Protein 7B0P (pdb70)

InterPro domains:
  IPR010178 Lipoprotein intramolecular transacylase Lit [PF07314] (9-180)
  IPR010178 Lipoprotein intramolecular transacylase Lit [TIGR01906] (7-205)

Solvent-accessible surface area: 25216 Å² total; per-residue (Å²): 123,204,133,119,100,174,152,122,57,108,110,39,159,78,38,6,88,68,1,0,120,7,21,16,61,6,26,54,0,93,4,15,20,52,16,35,55,30,71,227,53,1,59,119,0,0,70,54,18,9,0,36,58,51,10,133,18,80,92,98,64,0,51,126,0,7,35,29,8,15,68,15,10,27,50,182,85,146,31,80,6,143,7,53,80,27,94,27,28,96,70,0,87,66,14,12,59,30,32,28,74,52,9,39,144,35,11,151,74,10,111,44,15,55,116,75,15,81,125,11,4,89,84,0,71,170,112,152,28,15,98,8,10,48,68,0,6,76,45,2,34,102,91,2,35,55,71,27,81,56,25,26,142,68,23,104,122,28,51,56,89,109,21,134,143,60,23,118,43,94,63,38,97,26,63,66,127,112,7,27,1,53,70,0,15,21,51,23,14,59,21,46,11,28,42,20,32,14,102,109,1,37,28,13,6,109,133,13,80,57,82,40,96,118,29,14,98,112,82,172,112,92,163,185,160,59,153,84,20,160,109,47,8,98,64,1,1,120,8,19,16,62,7,25,50,0,91,5,12,16,40,11,37,17,10,27,145,18,0,59,120,0,0,86,117,26,75,0,29,106,98,8,133,22,80,73,105,66,0,52,135,0,7,29,30,8,6,7,12,10,22,36,60,66,143,36,59,7,124,18,50,59,29,99,15,20,99,64,0,98,67,15,14,70,36,34,26,74,37,10,56,140,26,22,171,64,14,53,47,16,52,20,76,14,47,56,11,4,34,68,0,66,116,94,153,31,16,102,7,10,43,77,0,4,88,47,2,51,94,79,9,103,64,56,104,106,46,22,67,136,60,18,114,126,28,40,61,91,102,16,135,147,76,19,123,44,91,74,34,95,24,69,71,138,115,5,29,0,52,71,0,14,24,71,83,16,63,49,44,13,17,39,13,32,13,113,85,1,62,26,14,3,94,131,12,92,58,83,40,88,126,39,15,111,98,97,159,160,120

Secondary structure (DSSP, 8-state):
--GGGSS-SHHHHHHHHHHHHHHHHHHHHHHHHHHHH--HHHHHHHHHTTHHHHHT--HHHHHHHHHHHHHHTSTT--S----SS----HHHHHHHHHHHHHHHHHHHHHHHHHHHHHHHHHHHHTTT--HHHHHHHHHHHHHHHHHHHHHHH-HHHHHHHHHHHH-SSSTTS--TTT-GGGGGS-HHHHHHHHHHHHHHHHHHHHHHHHHHHHHHHHHHHHH-/-HHHHHHHHHHHHHHHHHHHHHHHHHHHHH--HHHHHHHHHTTHHHHHT--HHHHHHHHHHHHHHTSTT--S----SS----HHHHHHHHHHHHHHHHHHHHHHHHHHHHHHHHHHHHTTT--HHHHHHHHHHHHHHHHHHHHHHT-HHHHHHHHHHHH-SSSTTS--TTT-GGGGGS-HHHHHHHHHHHHHHHHHHHHHHHHHHHHHHHHHHH-

B-factor: mean 34.32, std 18.83, range [3.84, 149.08]

Organism: Bacillus cereus (strain ATCC 14579 / DSM 31 / CCUG 7414 / JCM 2152 / NBRC 15305 / NCIMB 9373 / NCTC 2599 / NRRL B-3711) (NCBI:txid226900)

Foldseek 3Di:
DCPVVVPDDPPLVVLLVLLLVLLLLLLLLVLLCCLLQPCPLLLVCCVVVVLCVLLVHDSVLLVQQSVQLSVCLDPVDDDFRDGPPWAADPLLSVVSVLVSVVNVVSVVSSVVSVVSNVVSVVVCVVVLHLVSLVSNLVSLLVVLVVVVVCCVPPVVVVVVVVCVVSDDDPSVVDDCVRGVNVSSVDSVSVSVSSVSSSVSSNVSSVVSVVVSVVSVVCVVVVVD/DVVVLVVLLVLLLVLLQLLLLLVLLCCLLLPCVLLLVVCVVVVLCVLLVHDSVLLVQQSVLLSVCLDPPDDDARDRPPWAADPLRSVVSVLVSVVNVVSVVSNVVSVVSNVVSQVVCVVVVHRVSLLSNLVSLLVVLVVCVCCLPVPVPVVVVVVDVVRDPDPSVPDDCVRGVNVSSVDPVSVSVSVVSSNVSSNVSSVVSVVVVVVSVVVVVVD

Nearest PDB structures (foldseek):
  7b0p-assembly2_B  TM=9.914E-01  e=1.827E-27  Bacillus cereus ATCC 14579
  7b0r-assembly1_A  TM=9.094E-01  e=1.451E-26  Bacillus cereus ATCC 14579
  7b0q-assembly1_A  TM=9.164E-01  e=1.209E-25  Bacillus cereus ATCC 14579
  7b0p-assembly2_B  TM=1.005E+00  e=9.040E-30  Bacillus cereus ATCC 14579
  7b0r-assembly1_A  TM=9.215E-01  e=1.556E-25  Bacillus cereus ATCC 14579

Sequence (439 aa):
GRENLYFQGHMDRLITLVVSYSIAFSIFALATMAVVYGKWLYYFEIDFLNIPDLADMTKDEIKRNYDVLITYLSPFYDGALHLPTLDMSTNGRIHFVDVKNILVKIQYVMYATIMIAVIGGIYLLKKKNEKFLLHGSILTIIFPIALMLPIAINFEKSFVLFHKLLFSNDYWVFDPEKDPIILMLPEEFFMHAACAILLFILGGSILCYSLYRYLVKKKRMSQKQGHMDRLITLVVSYSIAFSIFFALATMAVVYGKWLYYFEIDFLNIPDLADMTKDEIKRNYDVLITYLSPFYDGALHLPTLDMSTNGRIHFVDVKNILVKIQYVMYATIMIAVIGGIYLLKKKNEKFLLHGSILTIIFPIALMLPIAINFEKSFVLFHKLLFSNDYWVFDPEKDPIILMLPEEFFMHAACAILLFILGGSILCYSLYRYLVKKKRMS

Radius of gyration: 26.26 Å; Cα contacts (8 Å, |Δi|>4): 431; chains: 2; bounding box: 41×61×95 Å

Structure (mmCIF, N/CA/C/O backbone):
data_7B0P
#
_entry.id   7B0P
#
_cell.length_a   51.166
_cell.length_b   192.235
_cell.length_c   76.801
_cell.angle_alpha   90.000
_cell.angle_beta   90.000
_cell.angle_gamma   90.000
#
_symmetry.space_group_name_H-M   'P 21 21 2'
#
loop_
_entity.id
_entity.type
_entity.pdbx_description
1 polymer 'Hypothetical Membrane Spanning Protein'
2 non-polymer '(2R)-2,3-dihydroxypropyl (9Z)-octadec-9-enoate'
3 non-polymer GLYCEROL
4 non-polymer 1-METHOXY-2-[2-(2-METHOXY-ETHOXY]-ETHANE
5 water water
#
loop_
_atom_site.group_PDB
_atom_site.id
_atom_site.type_symbol
_atom_site.label_atom_id
_atom_site.label_alt_id
_atom_site.label_comp_id
_atom_site.label_asym_id
_atom_site.label_entity_id
_atom_site.label_seq_id
_atom_site.pdbx_PDB_ins_code
_atom_site.Cartn_x
_atom_site.Cartn_y
_atom_site.Cartn_z
_atom_site.occupancy
_atom_site.B_iso_or_equiv
_atom_site.auth_seq_id
_atom_site.auth_comp_id
_atom_site.auth_asym_id
_atom_site.auth_atom_id
_atom_site.pdbx_PDB_model_num
ATOM 1 N N . GLY A 1 10 ? -34.678 30.594 27.754 1.00 51.05 -9 GLY A N 1
ATOM 2 C CA . GLY A 1 10 ? -33.386 31.222 27.550 1.00 52.18 -9 GLY A CA 1
ATOM 3 C C . GLY A 1 10 ? -33.128 31.610 26.106 1.00 55.26 -9 GLY A C 1
ATOM 4 O O . GLY A 1 10 ? -32.139 32.278 25.797 1.00 54.42 -9 GLY A O 1
ATOM 5 N N . ARG A 1 11 ? -34.023 31.182 25.213 1.00 58.46 -8 ARG A N 1
ATOM 6 C CA . ARG A 1 11 ? -33.907 31.495 23.795 1.00 60.51 -8 ARG A CA 1
ATOM 7 C C . ARG A 1 11 ? -34.451 32.870 23.445 1.00 68.75 -8 ARG A C 1
ATOM 8 O O . ARG A 1 11 ? -34.238 33.333 22.320 1.00 68.58 -8 ARG A O 1
ATOM 16 N N . GLU A 1 12 ? -35.156 33.522 24.369 1.00 78.92 -7 GLU A N 1
ATOM 17 C CA . GLU A 1 12 ? -35.888 34.736 24.026 1.00 80.88 -7 GLU A CA 1
ATOM 18 C C . GLU A 1 12 ? -34.952 35.866 23.605 1.00 77.71 -7 GLU A C 1
ATOM 19 O O . GLU A 1 12 ? -35.326 36.698 22.769 1.00 78.67 -7 GLU A O 1
ATOM 25 N N . ASN A 1 13 ? -33.736 35.906 24.151 1.00 69.16 -6 ASN A N 1
ATOM 26 C CA . ASN A 1 13 ? -32.760 36.936 23.822 1.00 60.86 -6 ASN A CA 1
ATOM 27 C C . ASN A 1 13 ? -31.906 36.578 22.605 1.00 58.23 -6 ASN A C 1
ATOM 28 O O . ASN A 1 13 ? -30.866 37.209 22.381 1.00 56.99 -6 ASN A O 1
ATOM 33 N N . LEU A 1 14 ? -32.340 35.610 21.798 1.00 57.99 -5 LEU A N 1
ATOM 34 C CA . LEU A 1 14 ? -31.506 35.021 20.759 1.00 56.81 -5 LEU A CA 1
ATOM 35 C C . LEU A 1 14 ? -31.883 35.475 19.353 1.00 56.82 -5 LEU A C 1
ATOM 36 O O . LEU A 1 14 ? -31.171 35.142 18.398 1.00 54.37 -5 LEU A O 1
ATOM 41 N N . TYR A 1 15 ? -32.973 36.236 19.201 1.00 61.32 -4 TYR A N 1
ATOM 42 C CA . TYR A 1 15 ? -33.300 36.815 17.903 1.00 65.03 -4 TYR A CA 1
ATOM 43 C C . TYR A 1 15 ? -32.197 37.748 17.417 1.00 65.29 -4 TYR A C 1
ATOM 44 O O . TYR A 1 15 ? -31.995 37.893 16.206 1.00 64.04 -4 TYR A O 1
ATOM 53 N N . PHE A 1 16 ? -31.494 38.403 18.341 1.00 67.59 -3 PHE A N 1
ATOM 54 C CA . PHE A 1 16 ? -30.474 39.399 18.004 1.00 69.01 -3 PHE A CA 1
ATOM 55 C C . PHE A 1 16 ? -29.069 38.812 18.165 1.00 72.83 -3 PHE A C 1
ATOM 56 O O . PHE A 1 16 ? -28.314 39.189 19.062 1.00 73.56 -3 PHE A O 1
ATOM 64 N N . GLN A 1 17 ? -28.699 37.888 17.276 1.00 75.35 -2 GLN A N 1
ATOM 65 C CA . GLN A 1 17 ? -27.475 37.144 17.547 1.00 77.76 -2 GLN A CA 1
ATOM 66 C C . GLN A 1 17 ? -26.730 36.746 16.274 1.00 76.30 -2 GLN A C 1
ATOM 67 O O . GLN A 1 17 ? -27.338 36.463 15.239 1.00 74.49 -2 GLN A O 1
ATOM 73 N N . GLY A 1 18 ? -25.402 36.723 16.382 1.00 76.61 -1 GLY A N 1
ATOM 74 C CA . GLY A 1 18 ? -24.524 36.245 15.308 1.00 76.80 -1 GLY A CA 1
ATOM 75 C C . GLY A 1 18 ? -24.720 36.913 13.966 1.00 74.70 -1 GLY A C 1
ATOM 76 O O . GLY A 1 18 ? -24.542 36.276 12.920 1.00 74.70 -1 GLY A O 1
ATOM 77 N N . HIS A 1 19 ? -25.078 38.195 13.971 1.00 73.88 0 HIS A N 1
ATOM 78 C CA . HIS A 1 19 ? -25.326 38.907 12.722 1.00 73.08 0 HIS A CA 1
ATOM 79 C C . HIS A 1 19 ? -24.047 39.232 11.947 1.00 65.88 0 HIS A C 1
ATOM 80 O O . HIS A 1 19 ? -24.064 39.227 10.710 1.00 65.14 0 HIS A O 1
ATOM 87 N N . MET A 1 20 ? -22.938 39.509 12.639 1.00 59.73 1 MET A N 1
ATOM 88 C CA . MET A 1 20 ? -21.762 40.055 11.960 1.00 53.70 1 MET A CA 1
ATOM 89 C C . MET A 1 20 ? -21.111 39.064 10.992 1.00 47.91 1 MET A C 1
ATOM 90 O O . MET A 1 20 ? -20.820 39.415 9.841 1.00 45.68 1 MET A O 1
ATOM 95 N N . ASP A 1 21 ? -20.847 37.831 11.441 1.00 44.43 2 ASP A N 1
ATOM 96 C CA . ASP A 1 21 ? -20.158 36.867 10.579 1.00 40.90 2 ASP A CA 1
ATOM 97 C C . ASP A 1 21 ? -20.995 36.463 9.373 1.00 37.85 2 ASP A C 1
ATOM 98 O O . ASP A 1 21 ? -20.438 36.106 8.328 1.00 37.50 2 ASP A O 1
ATOM 103 N N . ARG A 1 22 ? -22.320 36.467 9.505 1.00 36.29 3 ARG A N 1
ATOM 104 C CA . ARG A 1 22 ? -23.168 36.202 8.350 1.00 35.46 3 ARG A CA 1
ATOM 105 C C . ARG A 1 22 ? -23.003 37.296 7.302 1.00 31.56 3 ARG A C 1
ATOM 106 O O . ARG A 1 22 ? -23.040 37.028 6.095 1.00 31.57 3 ARG A O 1
ATOM 114 N N . LEU A 1 23 ? -22.835 38.542 7.749 1.00 27.74 4 LEU A N 1
ATOM 115 C CA . LEU A 1 23 ? -22.600 39.638 6.818 1.00 24.82 4 LEU A CA 1
ATOM 116 C C . LEU A 1 23 ? -21.262 39.487 6.106 1.00 24.87 4 LEU A C 1
ATOM 117 O O . LEU A 1 23 ? -21.179 39.685 4.887 1.00 26.18 4 LEU A O 1
ATOM 122 N N . ILE A 1 24 ? -20.209 39.124 6.845 1.00 24.05 5 ILE A N 1
ATOM 123 C CA . ILE A 1 24 ? -18.893 38.953 6.232 1.00 20.64 5 ILE A CA 1
ATOM 124 C C . ILE A 1 24 ? -18.937 37.859 5.175 1.00 21.18 5 ILE A C 1
ATOM 125 O O . ILE A 1 24 ? -18.406 38.023 4.070 1.00 21.59 5 ILE A O 1
ATOM 130 N N . THR A 1 25 ? -19.593 36.737 5.488 1.00 21.43 6 THR A N 1
ATOM 131 C CA . THR A 1 25 ? -19.751 35.674 4.501 1.00 20.66 6 THR A CA 1
ATOM 132 C C . THR A 1 25 ? -20.443 36.189 3.249 1.00 21.73 6 THR A C 1
ATOM 133 O O . THR A 1 25 ? -20.028 35.877 2.126 1.00 23.90 6 THR A O 1
ATOM 137 N N . LEU A 1 26 ? -21.486 37.002 3.421 1.00 21.60 7 LEU A N 1
ATOM 138 C CA . LEU A 1 26 ? -22.208 37.538 2.272 1.00 22.07 7 LEU A CA 1
ATOM 139 C C . LEU A 1 26 ? -21.302 38.431 1.434 1.00 19.96 7 LEU A C 1
ATOM 140 O O . LEU A 1 26 ? -21.204 38.267 0.212 1.00 20.94 7 LEU A O 1
ATOM 145 N N . VAL A 1 27 ? -20.630 39.386 2.078 1.00 17.76 8 VAL A N 1
ATOM 146 C CA . VAL A 1 27 ? -19.734 40.281 1.354 1.00 18.81 8 VAL A CA 1
ATOM 147 C C . VAL A 1 27 ? -18.632 39.489 0.660 1.00 21.36 8 VAL A C 1
ATOM 148 O O . VAL A 1 27 ? -18.265 39.781 -0.486 1.00 21.47 8 VAL A O 1
ATOM 152 N N . VAL A 1 28 ? -18.090 38.473 1.334 1.00 21.36 9 VAL A N 1
ATOM 153 C CA . VAL A 1 28 ? -17.024 37.680 0.727 1.00 19.79 9 VAL A CA 1
ATOM 154 C C . VAL A 1 28 ? -17.570 36.855 -0.432 1.00 21.18 9 VAL A C 1
ATOM 155 O O . VAL A 1 28 ? -16.896 36.670 -1.452 1.00 22.12 9 VAL A O 1
ATOM 159 N N . SER A 1 29 ? -18.806 36.366 -0.302 1.00 21.96 10 SER A N 1
ATOM 160 C CA . SER A 1 29 ? -19.423 35.577 -1.364 1.00 23.78 10 SER A CA 1
ATOM 161 C C . SER A 1 29 ? -19.525 36.366 -2.665 1.00 22.14 10 SER A C 1
ATOM 162 O O . SER A 1 29 ? -19.138 35.879 -3.732 1.00 21.33 10 SER A O 1
ATOM 165 N N . TYR A 1 30 ? -20.055 37.588 -2.597 1.00 22.57 11 TYR A N 1
ATOM 166 C CA . TYR A 1 30 ? -20.193 38.400 -3.801 1.00 23.13 11 TYR A CA 1
ATOM 167 C C . TYR A 1 30 ? -18.843 38.857 -4.339 1.00 24.58 11 TYR A C 1
ATOM 168 O O . TYR A 1 30 ? -18.685 39.013 -5.556 1.00 27.71 11 TYR A O 1
ATOM 177 N N . SER A 1 31 ? -17.872 39.104 -3.460 1.00 23.39 12 SER A N 1
ATOM 178 C CA . SER A 1 31 ? -16.558 39.523 -3.935 1.00 23.99 12 SER A CA 1
ATOM 179 C C . SER A 1 31 ? -15.888 38.414 -4.734 1.00 25.47 12 SER A C 1
ATOM 180 O O . SER A 1 31 ? -15.323 38.671 -5.803 1.00 27.76 12 SER A O 1
ATOM 183 N N . ILE A 1 32 ? -15.940 37.176 -4.233 1.00 24.49 13 ILE A N 1
ATOM 184 C CA . ILE A 1 32 ? -15.459 36.030 -5.005 1.00 24.06 13 ILE A CA 1
ATOM 185 C C . ILE A 1 32 ? -16.223 35.915 -6.317 1.00 23.06 13 ILE A C 1
ATOM 186 O O . ILE A 1 32 ? -15.637 35.676 -7.382 1.00 23.56 13 ILE A O 1
ATOM 191 N N . ALA A 1 33 ? -17.550 36.051 -6.253 1.00 21.99 14 ALA A N 1
ATOM 192 C CA . ALA A 1 33 ? -18.370 35.982 -7.458 1.00 20.37 14 ALA A CA 1
ATOM 193 C C . ALA A 1 33 ? -17.911 37.013 -8.478 1.00 22.13 14 ALA A C 1
ATOM 194 O O . ALA A 1 33 ? -17.580 36.675 -9.621 1.00 24.96 14 ALA A O 1
ATOM 196 N N . PHE A 1 34 ? -17.887 38.287 -8.077 1.00 20.00 15 PHE A N 1
ATOM 197 C CA . PHE A 1 34 ? -17.462 39.330 -9.001 1.00 18.44 15 PHE A CA 1
ATOM 198 C C . PHE A 1 34 ? -16.028 39.116 -9.461 1.00 18.01 15 PHE A C 1
ATOM 199 O O . PHE A 1 34 ? -15.715 39.314 -10.639 1.00 20.05 15 PHE A O 1
ATOM 207 N N . SER A 1 35 ? -15.140 38.715 -8.548 1.00 17.29 16 SER A N 1
ATOM 208 C CA . SER A 1 35 ? -13.746 38.496 -8.924 1.00 18.74 16 SER A CA 1
ATOM 209 C C . SER A 1 35 ? -13.623 37.438 -10.013 1.00 19.63 16 SER A C 1
ATOM 210 O O . SER A 1 35 ? -12.845 37.603 -10.961 1.00 20.21 16 SER A O 1
ATOM 213 N N . ILE A 1 36 ? -14.380 36.344 -9.895 1.00 19.29 17 ILE A N 1
ATOM 214 C CA . ILE A 1 36 ? -14.342 35.306 -10.920 1.00 19.50 17 ILE A CA 1
ATOM 215 C C . ILE A 1 36 ? -14.886 35.841 -12.239 1.00 17.84 17 ILE A C 1
ATOM 216 O O . ILE A 1 36 ? -14.291 35.633 -13.304 1.00 16.94 17 ILE A O 1
ATOM 221 N N . PHE A 1 37 ? -16.028 36.530 -12.190 1.00 18.96 18 PHE A N 1
ATOM 222 C CA . PHE A 1 37 ? -16.560 37.157 -13.395 1.00 21.29 18 PHE A CA 1
ATOM 223 C C . PHE A 1 37 ? -15.546 38.110 -14.013 1.00 21.53 18 PHE A C 1
ATOM 224 O O . PHE A 1 37 ? -15.354 38.118 -15.234 1.00 22.35 18 PHE A O 1
ATOM 232 N N . ALA A 1 38 ? -14.895 38.931 -13.181 1.00 19.86 19 ALA A N 1
ATOM 233 C CA . ALA A 1 38 ? -13.949 39.917 -13.693 1.00 18.33 19 ALA A CA 1
ATOM 234 C C . ALA A 1 38 ? -12.714 39.248 -14.274 1.00 17.10 19 ALA A C 1
ATOM 235 O O . ALA A 1 38 ? -12.236 39.642 -15.343 1.00 18.87 19 ALA A O 1
ATOM 237 N N . LEU A 1 39 ? -12.187 38.231 -13.592 1.00 16.67 20 LEU A N 1
ATOM 238 C CA . LEU A 1 39 ? -11.030 37.520 -14.123 1.00 18.21 20 LEU A CA 1
ATOM 239 C C . LEU A 1 39 ? -11.378 36.801 -15.421 1.00 18.56 20 LEU A C 1
ATOM 240 O O . LEU A 1 39 ? -10.572 36.764 -16.359 1.00 18.99 20 LEU A O 1
ATOM 245 N N . ALA A 1 40 ? -12.577 36.219 -15.490 1.00 18.41 21 ALA A N 1
ATOM 246 C CA . ALA A 1 40 ? -12.998 35.537 -16.706 1.00 17.76 21 ALA A CA 1
ATOM 247 C C . ALA A 1 40 ? -13.055 36.502 -17.881 1.00 18.62 21 ALA A C 1
ATOM 248 O O . ALA A 1 40 ? -12.634 36.165 -18.995 1.00 19.42 21 ALA A O 1
ATOM 250 N N . THR A 1 41 ? -13.581 37.706 -17.650 1.00 18.86 22 THR A N 1
ATOM 251 C CA . THR A 1 41 ? -13.651 38.714 -18.704 1.00 18.29 22 THR A CA 1
ATOM 252 C C . THR A 1 41 ? -12.255 39.134 -19.160 1.00 17.70 22 THR A C 1
ATOM 253 O O . THR A 1 41 ? -11.960 39.163 -20.361 1.00 16.64 22 THR A O 1
ATOM 257 N N . MET A 1 42 ? -11.381 39.465 -18.209 1.00 16.99 23 MET A N 1
ATOM 258 C CA . MET A 1 42 ? -10.025 39.876 -18.563 1.00 18.60 23 MET A CA 1
ATOM 259 C C . MET A 1 42 ? -9.287 38.766 -19.307 1.00 17.19 23 MET A C 1
ATOM 260 O O . MET A 1 42 ? -8.500 39.038 -20.221 1.00 16.96 23 MET A O 1
ATOM 265 N N . ALA A 1 43 ? -9.506 37.510 -18.910 1.00 16.35 24 ALA A N 1
ATOM 266 C CA . ALA A 1 43 ? -8.867 36.389 -19.595 1.00 17.55 24 ALA A CA 1
ATOM 267 C C . ALA A 1 43 ? -9.245 36.346 -21.075 1.00 18.00 24 ALA A C 1
ATOM 268 O O . ALA A 1 43 ? -8.419 35.993 -21.926 1.00 18.84 24 ALA A O 1
ATOM 270 N N . VAL A 1 44 ? -10.482 36.709 -21.403 1.00 16.07 25 VAL A N 1
ATOM 271 C CA . VAL A 1 44 ? -10.957 36.643 -22.781 1.00 13.61 25 VAL A CA 1
ATOM 272 C C . VAL A 1 44 ? -10.601 37.904 -23.553 1.00 13.73 25 VAL A C 1
ATOM 273 O O . VAL A 1 44 ? -10.220 37.830 -24.727 1.00 10.57 25 VAL A O 1
ATOM 277 N N . VAL A 1 45 ? -10.719 39.070 -22.912 1.00 12.25 26 VAL A N 1
ATOM 278 C CA . VAL A 1 45 ? -10.425 40.322 -23.600 1.00 14.06 26 VAL A CA 1
ATOM 279 C C . VAL A 1 45 ? -8.962 40.382 -24.022 1.00 15.65 26 VAL A C 1
ATOM 280 O O . VAL A 1 45 ? -8.643 40.779 -25.151 1.00 16.61 26 VAL A O 1
ATOM 284 N N . TYR A 1 46 ? -8.050 39.965 -23.141 1.00 15.82 27 TYR A N 1
ATOM 285 C CA . TYR A 1 46 ? -6.621 40.104 -23.393 1.00 17.38 27 TYR A CA 1
ATOM 286 C C . TYR A 1 46 ? -5.965 38.819 -23.876 1.00 21.13 27 TYR A C 1
ATOM 287 O O . TYR A 1 46 ? -4.811 38.859 -24.320 1.00 22.04 27 TYR A O 1
ATOM 296 N N . GLY A 1 47 ? -6.657 37.690 -23.791 1.00 23.91 28 GLY A N 1
ATOM 297 C CA . GLY A 1 47 ? -6.128 36.460 -24.338 1.00 27.62 28 GLY A CA 1
ATOM 298 C C . GLY A 1 47 ? -6.374 36.336 -25.829 1.00 31.89 28 GLY A C 1
ATOM 299 O O . GLY A 1 47 ? -7.522 36.345 -26.285 1.00 39.22 28 GLY A O 1
ATOM 300 N N . LYS A 1 48 ? -5.302 36.233 -26.604 1.00 28.41 29 LYS A N 1
ATOM 301 C CA . LYS A 1 48 ? -5.410 36.215 -28.054 1.00 26.27 29 LYS A CA 1
ATOM 302 C C . LYS A 1 48 ? -5.586 34.817 -28.639 1.00 26.47 29 LYS A C 1
ATOM 303 O O . LYS A 1 48 ? -5.735 34.696 -29.859 1.00 25.67 29 LYS A O 1
ATOM 309 N N . TRP A 1 49 ? -5.577 33.763 -27.815 1.00 25.66 30 TRP A N 1
ATOM 310 C CA . TRP A 1 49 ? -5.695 32.411 -28.361 1.00 26.50 30 TRP A CA 1
ATOM 311 C C . TRP A 1 49 ? -7.051 32.183 -29.017 1.00 23.35 30 TRP A C 1
ATOM 312 O O . TRP A 1 49 ? -7.131 31.578 -30.093 1.00 22.76 30 TRP A O 1
ATOM 323 N N . LEU A 1 50 ? -8.134 32.642 -28.384 1.00 20.34 31 LEU A N 1
ATOM 324 C CA . LEU A 1 50 ? -9.452 32.402 -28.959 1.00 16.59 31 LEU A CA 1
ATOM 325 C C . LEU A 1 50 ? -9.590 33.110 -30.299 1.00 14.44 31 LEU A C 1
ATOM 326 O O . LEU A 1 50 ? -10.002 32.503 -31.293 1.00 14.73 31 LEU A O 1
ATOM 331 N N . TYR A 1 51 ? -9.201 34.387 -30.358 1.00 13.13 32 TYR A N 1
ATOM 332 C CA . TYR A 1 51 ? -9.340 35.129 -31.606 1.00 13.53 32 TYR A CA 1
ATOM 333 C C . TYR A 1 51 ? -8.386 34.606 -32.674 1.00 15.06 32 TYR A C 1
ATOM 334 O O . TYR A 1 51 ? -8.723 34.610 -33.861 1.00 15.82 32 TYR A O 1
ATOM 343 N N . TYR A 1 52 ? -7.179 34.184 -32.280 1.00 16.26 33 TYR A N 1
ATOM 344 C CA . TYR A 1 52 ? -6.255 33.593 -33.246 1.00 17.89 33 TYR A CA 1
ATOM 345 C C . TYR A 1 52 ? -6.847 32.337 -33.871 1.00 18.61 33 TYR A C 1
ATOM 346 O O . TYR A 1 52 ? -6.721 32.117 -35.082 1.00 16.00 33 TYR A O 1
ATOM 355 N N . PHE A 1 53 ? -7.482 31.491 -33.053 1.00 20.95 34 PHE A N 1
ATOM 356 C CA . PHE A 1 53 ? -8.216 30.344 -33.583 1.00 20.56 34 PHE A CA 1
ATOM 357 C C . PHE A 1 53 ? -9.349 30.791 -34.505 1.00 18.03 34 PHE A C 1
ATOM 358 O O . PHE A 1 53 ? -9.594 30.175 -35.549 1.00 16.13 34 PHE A O 1
ATOM 366 N N . GLU A 1 54 ? -10.027 31.884 -34.151 1.00 16.79 35 GLU A N 1
ATOM 367 C CA . GLU A 1 54 ? -11.218 32.291 -34.883 1.00 17.94 35 GLU A CA 1
ATOM 368 C C . GLU A 1 54 ? -10.882 32.871 -36.249 1.00 19.41 35 GLU A C 1
ATOM 369 O O . GLU A 1 54 ? -11.702 32.779 -37.169 1.00 20.28 35 GLU A O 1
ATOM 375 N N . ILE A 1 55 ? -9.699 33.475 -36.407 1.00 21.42 36 ILE A N 1
ATOM 376 C CA . ILE A 1 55 ? -9.330 34.043 -37.706 1.00 23.44 36 ILE A CA 1
ATOM 377 C C . ILE A 1 55 ? -9.502 33.000 -38.800 1.00 26.53 36 ILE A C 1
ATOM 378 O O . ILE A 1 55 ? -10.089 33.266 -39.857 1.00 23.88 36 ILE A O 1
ATOM 383 N N . ASP A 1 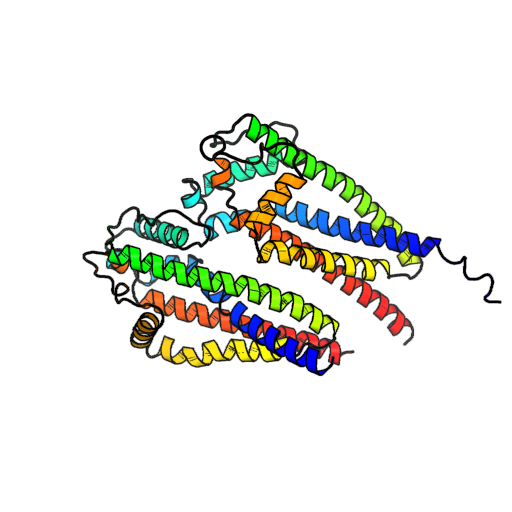56 ? -9.016 31.786 -38.546 1.00 29.21 37 ASP A N 1
ATOM 384 C CA . ASP A 1 56 ? -9.121 30.721 -39.533 1.00 31.70 37 ASP A CA 1
ATOM 385 C C . ASP A 1 56 ? -10.474 30.022 -39.466 1.00 25.19 37 ASP A C 1
ATOM 386 O O . ASP A 1 56 ? -11.076 29.739 -40.506 1.00 25.11 37 ASP A O 1
ATOM 391 N N . PHE A 1 57 ? -10.972 29.739 -38.260 1.00 20.20 38 PHE A N 1
ATOM 392 C CA . PHE A 1 57 ? -12.212 28.975 -38.151 1.00 16.56 38 PHE A CA 1
ATOM 393 C C . PHE A 1 57 ? -13.396 29.736 -38.732 1.00 16.90 38 PHE A C 1
ATOM 394 O O . PHE A 1 57 ? -14.243 29.149 -39.416 1.00 17.96 38 PHE A O 1
ATOM 402 N N . LEU A 1 58 ? -13.480 31.040 -38.466 1.00 16.35 39 LEU A N 1
ATOM 403 C CA . LEU A 1 58 ? -14.569 31.864 -38.979 1.00 13.55 39 LEU A CA 1
ATOM 404 C C . LEU A 1 58 ? -14.245 32.502 -40.318 1.00 15.54 39 LEU A C 1
ATOM 405 O O . LEU A 1 58 ? -15.061 33.279 -40.827 1.00 16.61 39 LEU A O 1
ATOM 410 N N . ASN A 1 59 ? -13.085 32.191 -40.893 1.00 18.21 40 ASN A N 1
ATOM 411 C CA . ASN A 1 59 ? -12.671 32.710 -42.195 1.00 19.14 40 ASN A CA 1
ATOM 412 C C . ASN A 1 59 ? -12.728 34.237 -42.235 1.00 17.89 40 ASN A C 1
ATOM 413 O O . ASN A 1 59 ? -13.235 34.844 -43.181 1.00 19.32 40 ASN A O 1
ATOM 418 N N . ILE A 1 60 ? -12.182 34.865 -41.199 1.00 14.89 41 ILE A N 1
ATOM 419 C CA . ILE A 1 60 ? -12.170 36.324 -41.108 1.00 12.98 41 ILE A CA 1
ATOM 420 C C . ILE A 1 60 ? -11.439 36.949 -42.298 1.00 15.70 41 ILE A C 1
ATOM 421 O O . ILE A 1 60 ? -11.815 38.053 -42.723 1.00 16.41 41 ILE A O 1
ATOM 426 N N . PRO A 1 61 ? -10.401 36.317 -42.871 1.00 14.43 42 PRO A N 1
ATOM 427 C CA . PRO A 1 61 ? -9.796 36.904 -44.076 1.00 13.13 42 PRO A CA 1
ATOM 428 C C . PRO A 1 61 ? -10.770 37.121 -45.222 1.00 16.36 42 PRO A C 1
ATOM 429 O O . PRO A 1 61 ? -10.607 38.083 -45.982 1.00 18.07 42 PRO A O 1
ATOM 433 N N . ASP A 1 62 ? -11.798 36.287 -45.357 1.00 17.00 43 ASP A N 1
ATOM 434 C CA . ASP A 1 62 ? -12.773 36.527 -46.414 1.00 18.33 43 ASP A CA 1
ATOM 435 C C . ASP A 1 62 ? -13.829 37.532 -45.980 1.00 18.89 43 ASP A C 1
ATOM 436 O O . ASP A 1 62 ? -14.326 38.304 -46.806 1.00 20.26 43 ASP A O 1
ATOM 441 N N . LEU A 1 63 ? -14.211 37.510 -44.701 1.00 16.86 44 LEU A N 1
ATOM 442 C CA . LEU A 1 63 ? -15.094 38.544 -44.171 1.00 13.71 44 LEU A CA 1
ATOM 443 C C . LEU A 1 63 ? -14.499 39.935 -44.367 1.00 15.05 44 LEU A C 1
ATOM 444 O O . LEU A 1 63 ? -15.164 40.841 -44.882 1.00 17.04 44 LEU A O 1
ATOM 449 N N . ALA A 1 64 ? -13.248 40.126 -43.949 1.00 16.51 45 ALA A N 1
ATOM 450 C CA . ALA A 1 64 ? -12.635 41.448 -43.923 1.00 18.34 45 ALA A CA 1
ATOM 451 C C . ALA A 1 64 ? -11.893 41.821 -45.199 1.00 19.97 45 ALA A C 1
ATOM 452 O O . ALA A 1 64 ? -11.547 42.996 -45.358 1.00 21.33 45 ALA A O 1
ATOM 454 N N . ASP A 1 65 ? -11.631 40.870 -46.099 1.00 20.67 46 ASP A N 1
ATOM 455 C CA . ASP A 1 65 ? -10.759 41.099 -47.256 1.00 23.20 46 ASP A CA 1
ATOM 456 C C . ASP A 1 65 ? -9.354 41.509 -46.801 1.00 22.47 46 ASP A C 1
ATOM 457 O O . ASP A 1 65 ? -8.772 42.487 -47.275 1.00 21.92 46 ASP A O 1
ATOM 462 N N . MET A 1 66 ? -8.814 40.747 -45.854 1.00 20.52 47 MET A N 1
ATOM 463 C CA . MET A 1 66 ? -7.478 40.963 -45.322 1.00 18.10 47 MET A CA 1
ATOM 464 C C . MET A 1 66 ? -6.777 39.616 -45.217 1.00 18.08 47 MET A C 1
ATOM 465 O O . MET A 1 66 ? -7.409 38.563 -45.301 1.00 19.29 47 MET A O 1
ATOM 470 N N . THR A 1 67 ? -5.460 39.654 -45.047 1.00 18.66 48 THR A N 1
ATOM 471 C CA . THR A 1 67 ? -4.679 38.444 -44.838 1.00 21.85 48 THR A CA 1
ATOM 472 C C . THR A 1 67 ? -4.633 38.080 -43.355 1.00 24.61 48 THR A C 1
ATOM 473 O O . THR A 1 67 ? -5.001 38.867 -42.482 1.00 24.90 48 THR A O 1
ATOM 477 N N . LYS A 1 68 ? -4.172 36.858 -43.075 1.00 27.39 49 LYS A N 1
ATOM 478 C CA . LYS A 1 68 ? -4.139 36.379 -41.696 1.00 31.03 49 LYS A CA 1
ATOM 479 C C . LYS A 1 68 ? -3.215 37.228 -40.830 1.00 32.27 49 LYS A C 1
ATOM 480 O O . LYS A 1 68 ? -3.525 37.500 -39.665 1.00 34.04 49 LYS A O 1
ATOM 486 N N . ASP A 1 69 ? -2.071 37.648 -41.374 1.00 33.09 50 ASP A N 1
ATOM 487 C CA . ASP A 1 69 ? -1.151 38.477 -40.598 1.00 33.49 50 ASP A CA 1
ATOM 488 C C . ASP A 1 69 ? -1.665 39.904 -40.439 1.00 28.37 50 ASP A C 1
ATOM 489 O O . ASP A 1 69 ? -1.447 40.525 -39.391 1.00 27.98 50 ASP A O 1
ATOM 494 N N . GLU A 1 70 ? -2.327 40.451 -41.466 1.00 25.00 51 GLU A N 1
ATOM 495 C CA . GLU A 1 70 ? -2.918 41.781 -41.329 1.00 24.77 51 GLU A CA 1
ATOM 496 C C . GLU A 1 70 ? -3.912 41.816 -40.183 1.00 21.05 51 GLU A C 1
ATOM 497 O O . GLU A 1 70 ? -3.921 42.751 -39.373 1.00 20.80 51 GLU A O 1
ATOM 503 N N . ILE A 1 71 ? -4.778 40.805 -40.119 1.00 18.39 52 ILE A N 1
ATOM 504 C CA . ILE A 1 71 ? -5.795 40.750 -39.078 1.00 14.97 52 ILE A CA 1
ATOM 505 C C . ILE A 1 71 ? -5.137 40.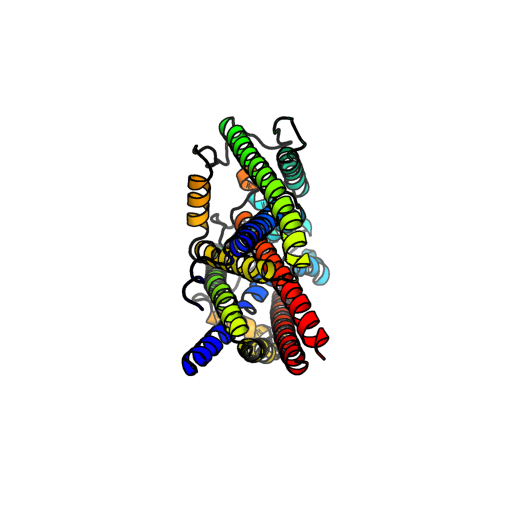665 -37.710 1.00 13.09 52 ILE A C 1
ATOM 506 O O . ILE A 1 71 ? -5.551 41.344 -36.763 1.00 14.47 52 ILE A O 1
ATOM 511 N N . LYS A 1 72 ? -4.091 39.843 -37.589 1.00 12.22 53 LYS A N 1
ATOM 512 C CA . LYS A 1 72 ? -3.375 39.750 -36.323 1.00 12.12 53 LYS A CA 1
ATOM 513 C C . LYS A 1 72 ? -2.697 41.066 -35.983 1.00 11.97 53 LYS A C 1
ATOM 514 O O . LYS A 1 72 ? -2.710 41.497 -34.826 1.00 14.89 53 LYS A O 1
ATOM 520 N N . ARG A 1 73 ? -2.125 41.738 -36.982 1.00 11.88 54 ARG A N 1
ATOM 521 C CA . ARG A 1 73 ? -1.407 42.977 -36.708 1.00 12.54 54 ARG A CA 1
ATOM 522 C C . ARG A 1 73 ? -2.348 44.031 -36.148 1.00 10.78 54 ARG A C 1
ATOM 523 O O . ARG A 1 73 ? -2.043 44.683 -35.143 1.00 11.81 54 ARG A O 1
ATOM 531 N N . ASN A 1 74 ? -3.503 44.210 -36.784 1.00 8.71 55 ASN A N 1
ATOM 532 C CA . ASN A 1 74 ? -4.45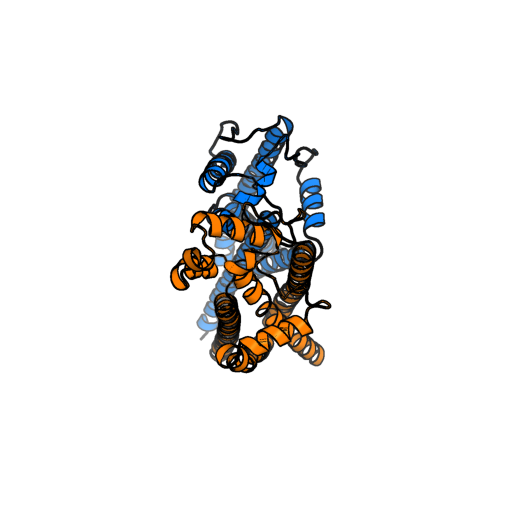7 45.193 -36.283 1.00 8.31 55 ASN A CA 1
ATOM 533 C C . ASN A 1 74 ? -5.010 44.782 -34.927 1.00 7.43 55 ASN A C 1
ATOM 534 O O . ASN A 1 74 ? -5.120 45.613 -34.020 1.00 9.73 55 ASN A O 1
ATOM 539 N N . TYR A 1 75 ? -5.338 43.498 -34.762 1.00 6.83 56 TYR A N 1
ATOM 540 C CA . TYR A 1 75 ? -5.902 43.026 -33.501 1.00 8.01 56 TYR A CA 1
ATOM 541 C C . TYR A 1 75 ? -4.906 43.188 -32.362 1.00 10.80 56 TYR A C 1
ATOM 542 O O . TYR A 1 75 ? -5.283 43.559 -31.243 1.00 13.38 56 TYR A O 1
ATOM 551 N N . ASP A 1 76 ? -3.632 42.887 -32.622 1.00 11.07 57 ASP A N 1
ATOM 552 C CA . ASP A 1 76 ? -2.605 43.063 -31.601 1.00 12.89 57 ASP A CA 1
ATOM 553 C C . ASP A 1 76 ? -2.545 44.513 -31.144 1.00 12.82 57 ASP A C 1
ATOM 554 O O . ASP A 1 76 ? -2.447 44.799 -29.944 1.00 12.22 57 ASP A O 1
ATOM 559 N N . VAL A 1 77 ? -2.578 45.446 -32.097 1.00 12.19 58 VAL A N 1
ATOM 560 C CA . VAL A 1 77 ? -2.524 46.866 -31.761 1.00 11.01 58 VAL A CA 1
ATOM 561 C C . VAL A 1 77 ? -3.727 47.263 -30.915 1.00 11.02 58 VAL A C 1
ATOM 562 O O . VAL A 1 77 ? -3.600 48.028 -29.950 1.00 11.93 58 VAL A O 1
ATOM 566 N N . LEU A 1 78 ? -4.908 46.726 -31.242 1.00 9.23 59 LEU A N 1
ATOM 567 C CA . LEU A 1 78 ? -6.110 47.024 -30.465 1.00 11.30 59 LEU A CA 1
ATOM 568 C C . LEU A 1 78 ? -5.999 46.498 -29.035 1.00 13.33 59 LEU A C 1
ATOM 569 O O . LEU A 1 78 ? -6.280 47.220 -28.070 1.00 13.99 59 LEU A O 1
ATOM 574 N N . ILE A 1 79 ? -5.620 45.227 -28.880 1.00 12.07 60 ILE A N 1
ATOM 575 C CA . ILE A 1 79 ? -5.536 44.637 -27.547 1.00 10.93 60 ILE A CA 1
ATOM 576 C C . ILE A 1 79 ? -4.463 45.330 -26.712 1.00 11.98 60 ILE A C 1
ATOM 577 O O . ILE A 1 79 ? -4.638 45.540 -25.504 1.00 12.16 60 ILE A O 1
ATOM 582 N N . THR A 1 80 ? -3.333 45.687 -27.330 1.00 11.83 61 THR A N 1
ATOM 583 C CA . THR A 1 80 ? -2.328 46.467 -26.611 1.00 13.79 61 THR A CA 1
ATOM 584 C C . THR A 1 80 ? -2.904 47.789 -26.124 1.00 15.78 61 THR A C 1
ATOM 585 O O . THR A 1 80 ? -2.676 48.191 -24.977 1.00 16.99 61 THR A O 1
ATOM 589 N N . TYR A 1 81 ? -3.676 48.470 -26.974 1.00 15.81 62 TYR A N 1
ATOM 590 C CA . TYR A 1 81 ? -4.259 49.744 -26.570 1.00 15.88 62 TYR A CA 1
ATOM 591 C C . TYR A 1 81 ? -5.190 49.567 -25.380 1.00 16.26 62 TYR A C 1
ATOM 592 O O . TYR A 1 81 ? -5.240 50.422 -24.488 1.00 16.42 62 TYR A O 1
ATOM 601 N N . LEU A 1 82 ? -5.945 48.467 -25.351 1.00 15.55 63 LEU A N 1
ATOM 602 C CA . LEU A 1 82 ? -6.893 48.243 -24.267 1.00 13.98 63 LEU A CA 1
ATOM 603 C C . LEU A 1 82 ? -6.214 47.913 -22.944 1.00 13.74 63 LEU A C 1
ATOM 604 O O . LEU A 1 82 ? -6.901 47.834 -21.919 1.00 13.57 63 LEU A O 1
ATOM 609 N N . SER A 1 83 ? -4.897 47.725 -22.940 1.00 14.53 64 SER A N 1
ATOM 610 C CA . SER A 1 83 ? -4.196 47.435 -21.701 1.00 17.65 64 SER A CA 1
ATOM 611 C C . SER A 1 83 ? -4.200 48.664 -20.798 1.00 20.96 64 SER A C 1
ATOM 612 O O . SER A 1 83 ? -4.003 49.786 -21.276 1.00 22.76 64 SER A O 1
ATOM 615 N N . PRO A 1 84 ? -4.435 48.490 -19.493 1.00 21.21 65 PRO A N 1
ATOM 616 C CA . PRO A 1 84 ? -4.396 49.646 -18.584 1.00 20.41 65 PRO A CA 1
ATOM 617 C C . PRO A 1 84 ? -3.020 50.265 -18.460 1.00 19.88 65 PRO A C 1
ATOM 618 O O . PRO A 1 84 ? -2.915 51.424 -18.045 1.00 20.07 65 PRO A O 1
ATOM 622 N N . PHE A 1 85 ? -1.966 49.531 -18.795 1.00 20.20 66 PHE A N 1
ATOM 623 C CA . PHE A 1 85 ? -0.603 50.026 -18.684 1.00 25.08 66 PHE A CA 1
ATOM 624 C C . PHE A 1 85 ? -0.138 50.764 -19.935 1.00 26.23 66 PHE A C 1
ATOM 625 O O . PHE A 1 85 ? 0.993 51.260 -19.962 1.00 28.50 66 PHE A O 1
ATOM 633 N N . TYR A 1 86 ? -0.980 50.835 -20.965 1.00 23.46 67 TYR A N 1
ATOM 634 C CA . TYR A 1 86 ? -0.696 51.553 -22.200 1.00 19.53 67 TYR A CA 1
ATOM 635 C C . TYR A 1 86 ? -1.408 52.901 -22.169 1.00 22.89 67 TYR A C 1
ATOM 636 O O . TYR A 1 86 ? -2.616 52.959 -21.909 1.00 23.94 67 TYR A O 1
ATOM 645 N N . ASP A 1 87 ? -0.668 53.983 -22.429 1.00 25.63 68 ASP A N 1
ATOM 646 C CA . ASP A 1 87 ? -1.224 55.327 -22.312 1.00 27.58 68 ASP A CA 1
ATOM 647 C C . ASP A 1 87 ? -1.391 56.069 -23.634 1.00 26.86 68 ASP A C 1
ATOM 648 O O . ASP A 1 87 ? -1.984 57.156 -23.639 1.00 27.31 68 ASP A O 1
ATOM 653 N N . GLY A 1 88 ? -0.904 55.527 -24.748 1.00 25.53 69 GLY A N 1
ATOM 654 C CA . GLY A 1 88 ? -1.022 56.206 -26.021 1.00 24.13 69 GLY A CA 1
ATOM 655 C C . GLY A 1 88 ? -2.413 56.067 -26.614 1.00 22.81 69 GLY A C 1
ATOM 656 O O . GLY A 1 88 ? -3.310 55.446 -26.043 1.00 24.64 69 GLY A O 1
ATOM 657 N N . ALA A 1 89 ? -2.601 56.701 -27.771 1.00 20.57 70 ALA A N 1
ATOM 658 C CA . ALA A 1 89 ? -3.858 56.591 -28.498 1.00 16.51 70 ALA A CA 1
ATOM 659 C C . ALA A 1 89 ? -3.868 55.341 -29.379 1.00 16.67 70 ALA A C 1
ATOM 660 O O . ALA A 1 89 ? -2.836 54.720 -29.643 1.00 18.09 70 ALA A O 1
ATOM 662 N N . LEU A 1 90 ? -5.060 54.985 -29.855 1.00 15.50 71 LEU A N 1
ATOM 663 C CA . LEU A 1 90 ? -5.245 53.832 -30.731 1.00 16.67 71 LEU A CA 1
ATOM 664 C C . LEU A 1 90 ? -5.025 54.244 -32.183 1.00 16.66 71 LEU A C 1
ATOM 665 O O . LEU A 1 90 ? -5.693 55.155 -32.682 1.00 17.70 71 LEU A O 1
ATOM 670 N N . HIS A 1 91 ? -4.080 53.586 -32.853 1.00 17.75 72 HIS A N 1
ATOM 671 C CA . HIS A 1 91 ? -3.790 53.848 -34.266 1.00 19.99 72 HIS A CA 1
ATOM 672 C C . HIS A 1 91 ? -3.617 52.505 -34.975 1.00 19.91 72 HIS A C 1
ATOM 673 O O . HIS A 1 91 ? -2.550 51.889 -34.888 1.00 21.02 72 HIS A O 1
ATOM 680 N N . LEU A 1 92 ? -4.659 52.068 -35.684 1.00 18.77 73 LEU A N 1
ATOM 681 C CA . LEU A 1 92 ? -4.627 50.779 -36.380 1.00 18.00 73 LEU A CA 1
ATOM 682 C C . LEU A 1 92 ? -3.602 50.787 -37.511 1.00 19.44 73 LEU A C 1
ATOM 683 O O . LEU A 1 92 ? -3.537 51.756 -38.277 1.00 20.02 73 LEU A O 1
ATOM 688 N N . PRO A 1 93 ? -2.780 49.739 -37.646 1.00 19.27 74 PRO A N 1
ATOM 689 C CA . PRO A 1 93 ? -1.715 49.762 -38.667 1.00 18.51 74 PRO A CA 1
ATOM 690 C C . PRO A 1 93 ? -2.208 49.912 -40.096 1.00 20.98 74 PRO A C 1
ATOM 691 O O . PRO A 1 93 ? -1.604 50.667 -40.867 1.00 25.53 74 PRO A O 1
ATOM 695 N N . THR A 1 94 ? -3.273 49.202 -40.492 1.00 20.37 75 THR A N 1
ATOM 696 C CA . THR A 1 94 ? -3.702 49.200 -41.888 1.00 19.73 75 THR A CA 1
ATOM 697 C C . THR A 1 94 ? -5.194 49.475 -42.064 1.00 19.74 75 THR A C 1
ATOM 698 O O . THR A 1 94 ? -5.712 49.316 -43.177 1.00 19.61 75 THR A O 1
ATOM 702 N N . LEU A 1 95 ? -5.900 49.904 -41.024 1.00 18.17 76 LEU A N 1
ATOM 703 C CA . LEU A 1 95 ? -7.337 50.115 -41.122 1.00 18.90 76 LEU A CA 1
ATOM 704 C C . LEU A 1 95 ? -7.695 51.558 -40.803 1.00 23.26 76 LEU A C 1
ATOM 705 O O . LEU A 1 95 ? -7.109 52.178 -39.910 1.00 22.84 76 LEU A O 1
ATOM 710 N N . ASP A 1 96 ? -8.678 52.069 -41.538 1.00 27.29 77 ASP A N 1
ATOM 711 C CA . ASP A 1 96 ? -9.191 53.411 -41.332 1.00 30.71 77 ASP A CA 1
ATOM 712 C C . ASP A 1 96 ? -9.978 53.473 -40.026 1.00 26.36 77 ASP A C 1
ATOM 713 O O . ASP A 1 96 ? -10.432 52.455 -39.491 1.00 24.27 77 ASP A O 1
ATOM 718 N N . MET A 1 97 ? -10.125 54.686 -39.496 1.00 24.85 78 MET A N 1
ATOM 719 C CA . MET A 1 97 ? -10.890 54.855 -38.272 1.00 23.85 78 MET A CA 1
ATOM 720 C C . MET A 1 97 ? -11.494 56.249 -38.189 1.00 21.19 78 MET A C 1
ATOM 721 O O . MET A 1 97 ? -10.836 57.237 -38.519 1.00 23.38 78 MET A O 1
ATOM 726 N N . SER A 1 98 ? -12.739 56.319 -37.723 1.00 19.22 79 SER A N 1
ATOM 727 C CA . SER A 1 98 ? -13.450 57.578 -37.564 1.00 20.50 79 SER A CA 1
ATOM 728 C C . SER A 1 98 ? -13.212 58.158 -36.172 1.00 17.89 79 SER A C 1
ATOM 729 O O . SER A 1 98 ? -12.737 57.483 -35.257 1.00 15.20 79 SER A O 1
ATOM 732 N N . THR A 1 99 ? -13.556 59.437 -36.022 1.00 18.50 80 THR A N 1
ATOM 733 C CA . THR A 1 99 ? -13.504 60.066 -34.707 1.00 19.94 80 THR A CA 1
ATOM 734 C C . THR A 1 99 ? -14.423 59.352 -33.721 1.00 21.91 80 THR A C 1
ATOM 735 O O . THR A 1 99 ? -14.029 59.064 -32.584 1.00 22.31 80 THR A O 1
ATOM 739 N N . ASN A 1 100 ? -15.656 59.049 -34.140 1.00 22.18 81 ASN A N 1
ATOM 740 C CA . ASN A 1 100 ? -16.574 58.360 -33.241 1.00 22.90 81 ASN A CA 1
ATOM 741 C C . ASN A 1 100 ? -16.080 56.958 -32.909 1.00 22.63 81 ASN A C 1
ATOM 742 O O . ASN A 1 100 ? -16.169 56.522 -31.755 1.00 22.69 81 ASN A O 1
ATOM 747 N N . GLY A 1 101 ? -15.542 56.245 -33.901 1.00 21.18 82 GLY A N 1
ATOM 748 C CA . GLY A 1 101 ? -14.967 54.937 -33.623 1.00 21.31 82 GLY A CA 1
ATOM 749 C C . GLY A 1 101 ? -13.859 55.012 -32.590 1.00 23.19 82 GLY A C 1
ATOM 750 O O . GLY A 1 101 ? -13.815 54.221 -31.645 1.00 23.20 82 GLY A O 1
ATOM 751 N N . ARG A 1 102 ? -12.943 55.966 -32.768 1.00 24.52 83 ARG A N 1
ATOM 752 C CA . ARG A 1 102 ? -11.909 56.218 -31.771 1.00 24.93 83 ARG A CA 1
ATOM 753 C C . ARG A 1 102 ? -12.517 56.457 -30.396 1.00 20.62 83 ARG A C 1
ATOM 754 O O . ARG A 1 102 ? -12.017 55.943 -29.388 1.00 19.20 83 ARG A O 1
ATOM 762 N N . ILE A 1 103 ? -13.603 57.232 -30.337 1.00 18.65 84 ILE A N 1
ATOM 763 C CA . ILE A 1 103 ? -14.247 57.510 -29.059 1.00 18.66 84 ILE A CA 1
ATOM 764 C C . ILE A 1 103 ? -14.881 56.250 -28.472 1.00 16.69 84 ILE A C 1
ATOM 765 O O . ILE A 1 103 ? -14.881 56.061 -27.249 1.00 16.75 84 ILE A O 1
ATOM 770 N N . HIS A 1 104 ? -15.423 55.368 -29.314 1.00 14.54 85 HIS A N 1
ATOM 771 C CA . HIS A 1 104 ? -15.978 54.118 -28.800 1.00 13.39 85 HIS A CA 1
ATOM 772 C C . HIS A 1 104 ? -14.920 53.274 -28.095 1.00 13.60 85 HIS A C 1
ATOM 773 O O . HIS A 1 104 ? -15.156 52.747 -27.001 1.00 12.62 85 HIS A O 1
ATOM 780 N N . PHE A 1 105 ? -13.755 53.100 -28.723 1.00 11.35 86 PHE A N 1
ATOM 781 C CA . PHE A 1 105 ? -12.737 52.250 -28.116 1.00 8.14 86 PHE A CA 1
ATOM 782 C C . PHE A 1 105 ? -12.199 52.859 -26.831 1.00 10.06 86 PHE A C 1
ATOM 783 O O . PHE A 1 105 ? -11.740 52.124 -25.950 1.00 9.16 86 PHE A O 1
ATOM 791 N N . VAL A 1 106 ? -12.259 54.187 -26.694 1.00 11.52 87 VAL A N 1
ATOM 792 C CA . VAL A 1 106 ? -11.935 54.795 -25.407 1.00 11.51 87 VAL A CA 1
ATOM 793 C C . VAL A 1 106 ? -12.952 54.370 -24.359 1.00 13.83 87 VAL A C 1
ATOM 794 O O . VAL A 1 106 ? -12.595 54.028 -23.225 1.00 13.86 87 VAL A O 1
ATOM 798 N N . ASP A 1 107 ? -14.238 54.391 -24.722 1.00 16.32 88 ASP A N 1
ATOM 799 C CA . ASP A 1 107 ? -15.287 53.945 -23.810 1.00 16.17 88 ASP A CA 1
ATOM 800 C C . ASP A 1 107 ? -15.048 52.508 -23.366 1.00 14.06 88 ASP A C 1
ATOM 801 O O . ASP A 1 107 ? -15.190 52.179 -22.184 1.00 14.92 88 ASP A O 1
ATOM 806 N N . VAL A 1 108 ? -14.700 51.632 -24.312 1.00 13.71 89 VAL A N 1
ATOM 807 C CA . VAL A 1 108 ? -14.402 50.242 -23.976 1.00 12.47 89 VAL A CA 1
ATOM 808 C C . VAL A 1 108 ? -13.269 50.170 -22.962 1.00 14.66 89 VAL A C 1
ATOM 809 O O . VAL A 1 108 ? -13.343 49.437 -21.969 1.00 15.17 89 VAL A O 1
ATOM 813 N N . LYS A 1 109 ? -12.199 50.931 -23.199 1.00 16.59 90 LYS A N 1
ATOM 814 C CA . LYS A 1 109 ? -11.068 50.918 -22.278 1.00 16.58 90 LYS A CA 1
ATOM 815 C C . LYS A 1 109 ? -11.487 51.398 -20.895 1.00 18.20 90 LYS A C 1
ATOM 816 O O . LYS A 1 109 ? -11.052 50.842 -19.879 1.00 17.02 90 LYS A O 1
ATOM 822 N N . ASN A 1 110 ? -12.340 52.425 -20.835 1.00 20.31 91 ASN A N 1
ATOM 823 C CA . ASN A 1 110 ? -12.804 52.929 -19.545 1.00 21.15 91 ASN A CA 1
ATOM 824 C C . ASN A 1 110 ? -13.589 51.867 -18.790 1.00 19.64 91 ASN A C 1
ATOM 825 O O . ASN A 1 110 ? -13.473 51.755 -17.565 1.00 19.31 91 ASN A O 1
ATOM 830 N N . ILE A 1 111 ? -14.395 51.080 -19.503 1.00 18.81 92 ILE A N 1
ATOM 831 C CA . ILE A 1 111 ? -15.132 49.997 -18.858 1.00 17.31 92 ILE A CA 1
ATOM 832 C C . ILE A 1 111 ? -14.158 48.977 -18.290 1.00 17.82 92 ILE A C 1
ATOM 833 O O . ILE A 1 111 ? -14.275 48.552 -17.134 1.00 18.17 92 ILE A O 1
ATOM 838 N N . LEU A 1 112 ? -13.161 48.591 -19.087 1.00 17.14 93 LEU A N 1
ATOM 839 C CA . LEU A 1 112 ? -12.214 47.575 -18.641 1.00 16.11 93 LEU A CA 1
ATOM 840 C C . LEU A 1 112 ? -11.416 48.043 -17.430 1.00 16.34 93 LEU A C 1
ATOM 841 O O . LEU A 1 112 ? -11.212 47.276 -16.482 1.00 16.50 93 LEU A O 1
ATOM 846 N N . VAL A 1 113 ? -10.958 49.298 -17.443 1.00 15.86 94 VAL A N 1
ATOM 847 C CA . VAL A 1 113 ? -10.213 49.840 -16.307 1.00 17.36 94 VAL A CA 1
ATOM 848 C C . VAL A 1 113 ? -11.061 49.811 -15.040 1.00 19.49 94 VAL A C 1
ATOM 849 O O . VAL A 1 113 ? -10.605 49.379 -13.974 1.00 19.86 94 VAL A O 1
ATOM 853 N N . LYS A 1 114 ? -12.296 50.304 -15.128 1.00 18.63 95 LYS A N 1
ATOM 854 C CA . LYS A 1 114 ? -13.137 50.372 -13.939 1.00 19.47 95 LYS A CA 1
ATOM 855 C C . LYS A 1 114 ? -13.466 48.985 -13.407 1.00 20.00 95 LYS A C 1
ATOM 856 O O . LYS A 1 114 ? -13.498 48.778 -12.189 1.00 22.26 95 LYS A O 1
ATOM 862 N N . ILE A 1 115 ? -13.720 48.021 -14.297 1.00 19.60 96 ILE A N 1
ATOM 863 C CA . ILE A 1 115 ? -13.942 46.653 -13.837 1.00 19.29 96 ILE A CA 1
ATOM 864 C C . ILE A 1 115 ? -12.702 46.122 -13.133 1.00 21.83 96 ILE A C 1
ATOM 865 O O . ILE A 1 115 ? -12.797 45.470 -12.086 1.00 24.74 96 ILE A O 1
ATOM 870 N N . GLN A 1 116 ? -11.519 46.407 -13.682 1.00 20.88 97 GLN A N 1
ATOM 871 C CA . GLN A 1 116 ? -10.289 45.963 -13.037 1.00 23.47 97 GLN A CA 1
ATOM 872 C C . GLN A 1 116 ? -10.143 46.573 -11.650 1.00 26.16 97 GLN A C 1
ATOM 873 O O . GLN A 1 116 ? -9.687 45.904 -10.718 1.00 27.44 97 GLN A O 1
ATOM 879 N N . TYR A 1 117 ? -10.519 47.842 -11.493 1.00 29.00 98 TYR A N 1
ATOM 880 C CA . TYR A 1 117 ? -10.394 48.486 -10.191 1.00 32.78 98 TYR A CA 1
ATOM 881 C C . TYR A 1 117 ? -11.275 47.803 -9.155 1.00 29.53 98 TYR A C 1
ATOM 882 O O . TYR A 1 117 ? -10.806 47.447 -8.069 1.00 29.95 98 TYR A O 1
ATOM 891 N N . VAL A 1 118 ? -12.560 47.615 -9.468 1.00 27.35 99 VAL A N 1
ATOM 892 C CA . VAL A 1 118 ? -13.429 46.878 -8.555 1.00 26.52 99 VAL A CA 1
ATOM 893 C C . VAL A 1 118 ? -12.861 45.488 -8.301 1.00 26.20 99 VAL A C 1
ATOM 894 O O . VAL A 1 118 ? -12.862 44.997 -7.164 1.00 26.82 99 VAL A O 1
ATOM 898 N N . MET A 1 119 ? -12.345 44.847 -9.353 1.00 23.69 100 MET A N 1
ATOM 899 C CA . MET A 1 119 ? -11.796 43.501 -9.224 1.00 25.75 100 MET A CA 1
ATOM 900 C C . MET A 1 119 ? -10.659 43.454 -8.210 1.00 25.62 100 MET A C 1
ATOM 901 O O . MET A 1 119 ? -10.554 42.501 -7.429 1.00 26.24 100 MET A O 1
ATOM 906 N N . TYR A 1 120 ? -9.789 44.466 -8.216 1.00 24.93 101 TYR A N 1
ATOM 907 C CA . TYR A 1 120 ? -8.707 44.511 -7.237 1.00 26.31 101 TYR A CA 1
ATOM 908 C C . TYR A 1 120 ? -9.259 44.614 -5.824 1.00 25.71 101 TYR A C 1
ATOM 909 O O . TYR A 1 120 ? -8.740 43.978 -4.901 1.00 26.63 101 TYR A O 1
ATOM 918 N N . ALA A 1 121 ? -10.319 45.405 -5.640 1.00 24.59 102 ALA A N 1
ATOM 919 C CA . ALA A 1 121 ? -10.947 45.522 -4.328 1.00 23.05 102 ALA A CA 1
ATOM 920 C C . ALA A 1 121 ? -11.628 44.219 -3.922 1.00 22.40 102 ALA A C 1
ATOM 921 O O . ALA A 1 121 ? -11.494 43.768 -2.779 1.00 22.44 102 ALA A O 1
ATOM 923 N N . THR A 1 122 ? -12.373 43.600 -4.843 1.00 21.33 103 THR A N 1
ATOM 924 C CA . THR A 1 122 ? -13.079 42.374 -4.481 1.00 22.64 103 THR A CA 1
ATOM 925 C C . THR A 1 122 ? -12.116 41.220 -4.233 1.00 25.96 103 THR A C 1
ATOM 926 O O . THR A 1 122 ? -12.377 40.381 -3.362 1.00 29.55 103 THR A O 1
ATOM 930 N N . ILE A 1 123 ? -11.003 41.157 -4.968 1.00 25.74 104 ILE A N 1
ATOM 931 C CA . ILE A 1 123 ? -10.029 40.095 -4.728 1.00 27.70 104 ILE A CA 1
ATOM 932 C C . ILE A 1 123 ? -9.403 40.244 -3.346 1.00 30.85 104 ILE A C 1
ATOM 933 O O . ILE A 1 123 ? -9.142 39.249 -2.657 1.00 31.64 104 ILE A O 1
ATOM 938 N N . MET A 1 124 ? -9.188 41.483 -2.897 1.00 31.90 105 MET A N 1
ATOM 939 C CA . MET A 1 124 ? -8.596 41.670 -1.579 1.00 34.54 105 MET A CA 1
ATOM 940 C C . MET A 1 124 ? -9.619 41.467 -0.470 1.00 32.55 105 MET A C 1
ATOM 941 O O . MET A 1 124 ? -9.267 40.976 0.608 1.00 33.52 105 MET A O 1
ATOM 946 N N . ILE A 1 125 ? -10.886 41.806 -0.721 1.00 29.05 106 ILE A N 1
ATOM 947 C CA . ILE A 1 125 ? -11.937 41.482 0.239 1.00 27.17 106 ILE A CA 1
ATOM 948 C C . ILE A 1 125 ? -12.106 39.974 0.343 1.00 26.79 106 ILE A C 1
ATOM 949 O O . ILE A 1 125 ? -12.252 39.422 1.440 1.00 28.55 106 ILE A O 1
ATOM 954 N N . ALA A 1 126 ? -12.083 39.286 -0.799 1.00 26.01 107 ALA A N 1
ATOM 955 C CA . ALA A 1 126 ? -12.210 37.833 -0.813 1.00 26.09 107 AL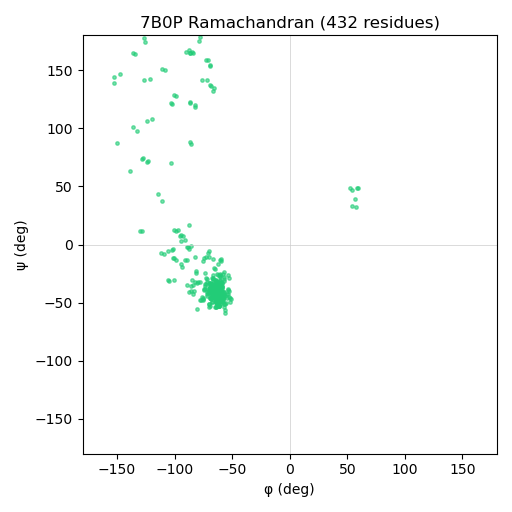A A CA 1
ATOM 956 C C . ALA A 1 126 ? -11.068 37.176 -0.050 1.00 28.13 107 ALA A C 1
ATOM 957 O O . ALA A 1 126 ? -11.286 36.246 0.735 1.00 30.42 107 ALA A O 1
ATOM 959 N N . VAL A 1 127 ? -9.836 37.631 -0.288 1.00 27.43 108 VAL A N 1
ATOM 960 C CA . VAL A 1 127 ? -8.677 37.011 0.348 1.00 28.35 108 VAL A CA 1
ATOM 961 C C . VAL A 1 127 ? -8.667 37.300 1.846 1.00 30.25 108 VAL A C 1
ATOM 962 O O . VAL A 1 127 ? -8.574 36.383 2.672 1.00 32.02 108 VAL A O 1
ATOM 966 N N . ILE A 1 128 ? -8.762 38.579 2.219 1.00 29.96 109 ILE A N 1
ATOM 967 C CA . ILE A 1 128 ? -8.683 38.950 3.630 1.00 30.81 109 ILE A CA 1
ATOM 968 C C . ILE A 1 128 ? -9.896 38.430 4.394 1.00 29.47 109 ILE A C 1
ATOM 969 O O . ILE A 1 128 ? -9.759 37.797 5.448 1.00 30.12 109 ILE A O 1
ATOM 974 N N . GLY A 1 129 ? -11.100 38.685 3.873 1.00 25.42 110 GLY A N 1
ATOM 975 C CA . GLY A 1 129 ? -12.296 38.136 4.494 1.00 21.94 110 GLY A CA 1
ATOM 976 C C . GLY A 1 129 ? -12.293 36.621 4.523 1.00 19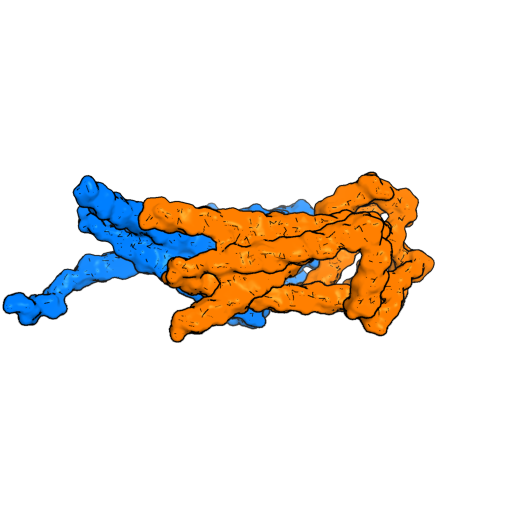.62 110 GLY A C 1
ATOM 977 O O . GLY A 1 129 ? -12.785 36.008 5.471 1.00 19.43 110 GLY A O 1
ATOM 978 N N . GLY A 1 130 ? -11.737 35.998 3.482 1.00 19.98 111 GLY A N 1
ATOM 979 C CA . GLY A 1 130 ? -11.721 34.545 3.412 1.00 18.80 111 GLY A CA 1
ATOM 980 C C . GLY A 1 130 ? -10.782 33.921 4.425 1.00 20.39 111 GLY A C 1
ATOM 981 O O . GLY A 1 130 ? -11.097 32.888 5.023 1.00 23.25 111 GLY A O 1
ATOM 982 N N . ILE A 1 131 ? -9.619 34.538 4.640 1.00 20.34 112 ILE A N 1
ATOM 983 C CA . ILE A 1 131 ? -8.710 34.043 5.667 1.00 22.27 112 ILE A CA 1
ATOM 984 C C . ILE A 1 131 ? -9.344 34.180 7.043 1.00 24.53 112 ILE A C 1
ATOM 985 O O . ILE A 1 131 ? -9.230 33.283 7.887 1.00 27.93 112 ILE A O 1
ATOM 990 N N . TYR A 1 132 ? -10.029 35.300 7.293 1.00 22.57 113 TYR A N 1
ATOM 991 C CA . TYR A 1 132 ? -10.728 35.467 8.565 1.00 22.27 113 TYR A CA 1
ATOM 992 C C . TYR A 1 132 ? -11.744 34.350 8.795 1.00 21.78 113 TYR A C 1
ATOM 993 O O . TYR A 1 132 ? -11.777 33.740 9.868 1.00 20.51 113 TYR A O 1
ATOM 1002 N N . LEU A 1 133 ? -12.593 34.073 7.800 1.00 20.52 114 LEU A N 1
ATOM 1003 C CA . LEU A 1 133 ? -13.610 33.040 7.971 1.00 18.98 114 LEU A CA 1
ATOM 1004 C C . LEU A 1 133 ? -12.997 31.647 8.037 1.00 21.89 114 LEU A C 1
ATOM 1005 O O . LEU A 1 133 ? -13.427 30.817 8.846 1.00 22.32 114 LEU A O 1
ATOM 1010 N N . LEU A 1 134 ? -11.994 31.366 7.199 1.00 22.90 115 LEU A N 1
ATOM 1011 C CA . LEU A 1 134 ? -11.341 30.060 7.260 1.00 22.97 115 LEU A CA 1
ATOM 1012 C C . LEU A 1 134 ? -10.674 29.821 8.606 1.00 22.90 115 LEU A C 1
ATOM 1013 O O . LEU A 1 134 ? -10.671 28.687 9.100 1.00 24.76 115 LEU A O 1
ATOM 1018 N N . LYS A 1 135 ? -10.132 30.870 9.232 1.00 23.22 116 LYS A N 1
ATOM 1019 C CA . LYS A 1 135 ? -9.569 30.714 10.569 1.00 27.27 116 LYS A CA 1
ATOM 1020 C C . LYS A 1 135 ? -10.648 30.546 11.634 1.00 28.02 116 LYS A C 1
ATOM 1021 O O . LYS A 1 135 ? -10.318 30.194 12.774 1.00 30.94 116 LYS A O 1
ATOM 1027 N N . LYS A 1 136 ? -11.917 30.774 11.285 1.00 25.26 117 LYS A N 1
ATOM 1028 C CA . LYS A 1 136 ? -13.062 30.399 12.109 1.00 24.78 117 LYS A CA 1
ATOM 1029 C C . LYS A 1 136 ? -13.605 29.027 11.752 1.00 25.17 117 LYS A C 1
ATOM 1030 O O . LYS A 1 136 ? -14.644 28.631 12.291 1.00 25.75 117 LYS A O 1
ATOM 1036 N N . LYS A 1 137 ? -12.916 28.288 10.879 1.00 24.42 118 LYS A N 1
ATOM 1037 C CA . LYS A 1 137 ? -13.393 26.992 10.389 1.00 24.47 118 LYS A CA 1
ATOM 1038 C C . LYS A 1 137 ? -14.772 27.118 9.744 1.00 23.04 118 LYS A C 1
ATOM 1039 O O . LYS A 1 137 ? -15.637 26.253 9.890 1.00 23.32 118 LYS A O 1
ATOM 1045 N N . ASN A 1 138 ? -14.969 28.206 9.011 1.00 23.55 119 ASN A N 1
ATOM 1046 C CA . ASN A 1 138 ? -16.206 28.489 8.295 1.00 25.05 119 ASN A CA 1
ATOM 1047 C C . ASN A 1 138 ? -15.870 28.584 6.814 1.00 25.20 119 ASN A C 1
ATOM 1048 O O . ASN A 1 138 ? -15.268 29.570 6.370 1.00 26.18 119 ASN A O 1
ATOM 1053 N N . GLU A 1 139 ? -16.278 27.574 6.049 1.00 28.11 120 GLU A N 1
ATOM 1054 C CA . GLU A 1 139 ? -15.972 27.496 4.625 1.00 32.44 120 GLU A CA 1
ATOM 1055 C C . GLU A 1 139 ? -17.240 27.683 3.803 1.00 32.34 120 GLU A C 1
ATOM 1056 O O . GLU A 1 139 ? -17.398 27.107 2.726 1.00 33.07 120 GLU A O 1
ATOM 1062 N N . LYS A 1 140 ? -18.113 28.569 4.265 1.00 30.97 121 LYS A N 1
ATOM 1063 C CA . LYS A 1 140 ? -19.439 28.708 3.684 1.00 30.39 121 LYS A CA 1
ATOM 1064 C C . LYS A 1 140 ? -19.457 29.707 2.543 1.00 26.80 121 LYS A C 1
ATOM 1065 O O . LYS A 1 140 ? -20.207 29.529 1.576 1.00 27.59 121 LYS A O 1
ATOM 1071 N N . PHE A 1 141 ? -18.645 30.762 2.655 1.00 23.04 122 PHE A N 1
ATOM 1072 C CA . PHE A 1 141 ? -18.478 31.708 1.561 1.00 21.19 122 PHE A CA 1
ATOM 1073 C C . PHE A 1 141 ? -18.098 31.000 0.271 1.00 22.08 122 PHE A C 1
ATOM 1074 O O . PHE A 1 141 ? -18.347 31.522 -0.821 1.00 24.07 122 PHE A O 1
ATOM 1082 N N . LEU A 1 142 ? -17.468 29.828 0.374 1.00 21.96 123 LEU A N 1
ATOM 1083 C CA . LEU A 1 142 ? -17.135 29.055 -0.814 1.00 21.21 123 LEU A CA 1
ATOM 1084 C C . LEU A 1 142 ? -18.382 28.445 -1.437 1.00 22.22 123 LEU A C 1
ATOM 1085 O O . LEU A 1 142 ? -18.536 28.452 -2.664 1.00 21.88 123 LEU A O 1
ATOM 1090 N N . LEU A 1 143 ? -19.283 27.907 -0.613 1.00 22.31 124 LEU A N 1
ATOM 1091 C CA . LEU A 1 143 ? -20.529 27.363 -1.145 1.00 23.36 124 LEU A CA 1
ATOM 1092 C C . LEU A 1 143 ? -21.384 28.463 -1.767 1.00 24.25 124 LEU A C 1
ATOM 1093 O O . LEU A 1 143 ? -21.785 28.370 -2.934 1.00 23.45 124 LEU A O 1
ATOM 1098 N N . HIS A 1 144 ? -21.667 29.522 -1.000 1.00 25.37 125 HIS A N 1
ATOM 1099 C CA . HIS A 1 144 ? -22.455 30.636 -1.526 1.00 25.22 125 HIS A CA 1
ATOM 1100 C C . HIS A 1 144 ? -21.787 31.261 -2.742 1.00 25.33 125 HIS A C 1
ATOM 1101 O O . HIS A 1 144 ? -22.466 31.668 -3.692 1.00 27.00 125 HIS A O 1
ATOM 1108 N N . GLY A 1 145 ? -20.458 31.358 -2.726 1.00 24.84 126 GLY A N 1
ATOM 1109 C CA . GLY A 1 145 ? -19.757 31.900 -3.878 1.00 24.32 126 GLY A CA 1
ATOM 1110 C C . GLY A 1 145 ? -19.933 31.038 -5.113 1.00 24.66 126 GLY A C 1
ATOM 1111 O O . GLY A 1 145 ? -20.106 31.547 -6.222 1.00 24.07 126 GLY A O 1
ATOM 1112 N N . SER A 1 146 ? -19.886 29.719 -4.937 1.00 24.36 127 SER A N 1
ATOM 1113 C CA . SER A 1 146 ? -20.069 28.819 -6.068 1.00 25.12 127 SER A CA 1
ATOM 1114 C C . SER A 1 146 ? -21.501 28.874 -6.587 1.00 23.60 127 SER A C 1
ATOM 1115 O O . SER A 1 146 ? -21.739 28.710 -7.788 1.00 23.85 127 SER A O 1
ATOM 1118 N N . ILE A 1 147 ? -22.470 29.066 -5.692 1.00 22.46 128 ILE A N 1
ATOM 1119 C CA . ILE A 1 147 ? -23.865 29.201 -6.112 1.00 23.53 128 ILE A CA 1
ATOM 1120 C C . ILE A 1 147 ? -24.053 30.424 -7.012 1.00 23.08 128 ILE A C 1
ATOM 1121 O O . ILE A 1 147 ? -24.698 30.347 -8.065 1.00 21.98 128 ILE A O 1
ATOM 1126 N N . LEU A 1 148 ? -23.501 31.573 -6.608 1.00 22.52 129 LEU A N 1
ATOM 1127 C CA . LEU A 1 148 ? -23.650 32.778 -7.422 1.00 21.46 129 LEU A CA 1
ATOM 1128 C C . LEU A 1 148 ? -22.955 32.636 -8.771 1.00 23.64 129 LEU A C 1
ATOM 1129 O O . LEU A 1 148 ? -23.427 33.180 -9.778 1.00 23.40 129 LEU A O 1
ATOM 1134 N N . THR A 1 149 ? -21.830 31.925 -8.810 1.00 23.44 130 THR A N 1
ATOM 1135 C CA . THR A 1 149 ? -21.077 31.780 -10.045 1.00 23.40 130 THR A CA 1
ATOM 1136 C C . THR A 1 149 ? -21.730 30.810 -11.020 1.00 24.58 130 THR A C 1
ATOM 1137 O O . THR A 1 149 ? -21.260 30.707 -12.155 1.00 26.72 130 THR A O 1
ATOM 1141 N N . ILE A 1 150 ? -22.692 29.998 -10.581 1.00 23.54 131 ILE A N 1
ATOM 1142 C CA . ILE A 1 150 ? -23.358 29.112 -11.530 1.00 25.40 131 ILE A CA 1
ATOM 1143 C C . ILE A 1 150 ? -24.716 29.678 -11.955 1.00 28.86 131 ILE A C 1
ATOM 1144 O O . ILE A 1 150 ? -25.155 29.468 -13.092 1.00 29.04 131 ILE A O 1
ATOM 1149 N N . ILE A 1 151 ? -25.383 30.423 -11.065 1.00 29.64 132 ILE A N 1
ATOM 1150 C CA . ILE A 1 151 ? -26.656 31.049 -11.426 1.00 30.25 132 ILE A CA 1
ATOM 1151 C C . ILE A 1 151 ? -26.454 32.126 -12.483 1.00 33.67 132 ILE A C 1
ATOM 1152 O O . ILE A 1 151 ? -27.245 32.251 -13.427 1.00 34.78 132 ILE A O 1
ATOM 1157 N N . PHE A 1 152 ? -25.394 32.919 -12.339 1.00 36.59 133 PHE A N 1
ATOM 1158 C CA . PHE A 1 152 ? -25.138 34.023 -13.261 1.00 38.47 133 PHE A CA 1
ATOM 1159 C C . PHE A 1 152 ? -24.917 33.570 -14.699 1.00 34.19 133 PHE A C 1
ATOM 1160 O O . PHE A 1 152 ? -25.611 34.084 -15.594 1.00 33.13 133 PHE A O 1
ATOM 1168 N N . PRO A 1 153 ? -24.006 32.636 -15.004 1.00 32.16 134 PRO A N 1
ATOM 1169 C CA . PRO A 1 153 ? -23.856 32.225 -16.411 1.00 32.18 134 PRO A CA 1
ATOM 1170 C C . PRO A 1 153 ? -25.086 31.539 -16.971 1.00 33.63 134 PRO A C 1
ATOM 1171 O O . PRO A 1 153 ? -25.416 31.741 -18.145 1.00 35.14 134 PRO A O 1
ATOM 1175 N N . ILE A 1 154 ? -25.777 30.727 -16.170 1.00 32.43 135 ILE A N 1
ATOM 1176 C CA . ILE A 1 154 ? -26.972 30.060 -16.677 1.00 31.90 135 ILE A CA 1
ATOM 1177 C C . ILE A 1 154 ? -28.051 31.086 -17.001 1.00 32.57 135 ILE A C 1
ATOM 1178 O O . ILE A 1 154 ? -28.751 30.968 -18.014 1.00 32.95 135 ILE A O 1
ATOM 1183 N N . ALA A 1 155 ? -28.179 32.125 -16.170 1.00 31.75 136 ALA A N 1
ATOM 1184 C CA . ALA A 1 155 ? -29.185 33.151 -16.425 1.00 31.27 136 ALA A CA 1
ATOM 1185 C C . ALA A 1 155 ? -28.894 33.915 -17.711 1.00 32.38 136 ALA A C 1
ATOM 1186 O O . ALA A 1 155 ? -29.828 34.362 -18.386 1.00 34.40 136 ALA A O 1
ATOM 1188 N N . LEU A 1 156 ? -27.620 34.065 -18.079 1.00 30.81 137 LEU A N 1
ATOM 1189 C CA . LEU A 1 156 ? -27.282 34.811 -19.285 1.00 31.69 137 LEU A CA 1
ATOM 1190 C C . LEU A 1 156 ? -27.127 33.909 -20.496 1.00 31.09 137 LEU A C 1
ATOM 1191 O O . LEU A 1 156 ? -27.118 34.404 -21.628 1.00 29.67 137 LEU A O 1
ATOM 1196 N N . MET A 1 157 ? -26.976 32.603 -20.273 1.00 32.55 138 MET A N 1
ATOM 1197 C CA . MET A 1 157 ? -27.005 31.643 -21.368 1.00 33.77 138 MET A CA 1
ATOM 1198 C C . MET A 1 157 ? -28.270 31.806 -22.197 1.00 31.89 138 MET A C 1
ATOM 1199 O O . MET A 1 157 ? -28.241 31.687 -23.429 1.00 31.50 138 MET A O 1
ATOM 1204 N N . LEU A 1 158 ? -29.394 32.083 -21.531 1.00 30.78 139 LEU A N 1
ATOM 1205 C CA . LEU A 1 158 ? -30.682 32.144 -22.216 1.00 31.06 139 LEU A CA 1
ATOM 1206 C C . LEU A 1 158 ? -30.751 33.274 -23.236 1.00 30.79 139 LEU A C 1
ATOM 1207 O O . LEU A 1 158 ? -31.083 32.999 -24.404 1.00 30.80 139 LEU A O 1
ATOM 1212 N N . PRO A 1 159 ? -30.468 34.543 -22.895 1.00 29.41 140 PRO A N 1
ATOM 1213 C CA . PRO A 1 159 ? -30.483 35.593 -23.931 1.00 30.04 140 PRO A CA 1
ATOM 1214 C C . PRO A 1 159 ? -29.486 35.362 -25.059 1.00 32.71 140 PRO A C 1
ATOM 1215 O O . PRO A 1 159 ? -29.727 35.806 -26.187 1.00 34.87 140 PRO A O 1
ATOM 1219 N N . ILE A 1 160 ? -28.376 34.672 -24.793 1.00 34.41 141 ILE A N 1
ATOM 1220 C CA . ILE A 1 160 ? -27.420 34.364 -25.851 1.00 35.16 141 ILE A CA 1
ATOM 1221 C C . ILE A 1 160 ? -28.003 33.330 -26.801 1.00 36.38 141 ILE A C 1
ATOM 1222 O O . ILE A 1 160 ? -27.860 33.435 -28.026 1.00 38.22 141 ILE A O 1
ATOM 1227 N N . ALA A 1 161 ? -28.669 32.318 -26.254 1.00 35.93 142 ALA A N 1
ATOM 1228 C CA . ALA A 1 161 ? -29.189 31.226 -27.064 1.00 36.15 142 ALA A CA 1
ATOM 1229 C C . ALA A 1 161 ? -30.434 31.657 -27.827 1.00 36.61 142 ALA A C 1
ATOM 1230 O O . ALA A 1 161 ? -30.570 31.368 -29.021 1.00 38.36 142 ALA A O 1
ATOM 1232 N N . ILE A 1 162 ? -31.361 32.334 -27.149 1.00 35.42 143 ILE A N 1
ATOM 1233 C CA . ILE A 1 162 ? -32.643 32.650 -27.768 1.00 34.80 143 ILE A CA 1
ATOM 1234 C C . ILE A 1 162 ? -32.471 33.691 -28.870 1.00 34.68 143 ILE A C 1
ATOM 1235 O O . ILE A 1 162 ? -32.931 33.499 -30.003 1.00 35.64 143 ILE A O 1
ATOM 1240 N N . ASN A 1 163 ? -31.803 34.806 -28.563 1.00 32.12 144 ASN A N 1
ATOM 1241 C CA . ASN A 1 163 ? -31.620 35.873 -29.552 1.00 31.31 144 ASN A CA 1
ATOM 1242 C C . ASN A 1 163 ? -30.294 36.574 -29.240 1.00 28.85 144 ASN A C 1
ATOM 1243 O O . ASN A 1 163 ? -30.270 37.571 -28.516 1.00 28.45 144 ASN A O 1
ATOM 1248 N N . PHE A 1 164 ? -29.194 36.050 -29.785 1.00 26.79 145 PHE A N 1
ATOM 1249 C CA . PHE A 1 164 ? -27.910 36.679 -29.487 1.00 25.74 145 PHE A CA 1
ATOM 1250 C C . PHE A 1 164 ? -27.840 38.102 -30.030 1.00 24.79 145 PHE A C 1
ATOM 1251 O O . PHE A 1 164 ? -27.287 38.994 -29.375 1.00 22.28 145 PHE A O 1
ATOM 1259 N N . GLU A 1 165 ? -28.390 38.339 -31.224 1.00 25.29 146 GLU A N 1
ATOM 1260 C CA . GLU A 1 165 ? -28.188 39.639 -31.854 1.00 27.73 146 GLU A CA 1
ATOM 1261 C C . GLU A 1 165 ? -28.881 40.742 -31.075 1.00 28.06 146 GLU A C 1
ATOM 1262 O O . GLU A 1 165 ? -28.321 41.830 -30.892 1.00 27.92 146 GLU A O 1
ATOM 1268 N N . LYS A 1 166 ? -30.100 40.487 -30.609 1.00 29.61 147 LYS A N 1
ATOM 1269 C CA . LYS A 1 166 ? -30.774 41.507 -29.822 1.00 30.47 147 LYS A CA 1
ATOM 1270 C C . LYS A 1 166 ? -30.115 41.684 -28.459 1.00 27.58 147 LYS A C 1
ATOM 1271 O O . LYS A 1 166 ? -30.109 42.796 -27.920 1.00 26.87 147 LYS A O 1
ATOM 1277 N N . SER A 1 167 ? -29.572 40.610 -27.877 1.00 25.97 148 SER A N 1
ATOM 1278 C CA . SER A 1 167 ? -28.817 40.757 -26.635 1.00 24.70 148 SER A CA 1
ATOM 1279 C C . SER A 1 167 ? -27.582 41.627 -26.842 1.00 25.00 148 SER A C 1
ATOM 1280 O O . SER A 1 167 ? -27.212 42.413 -25.963 1.00 26.09 148 SER A O 1
ATOM 1283 N N . PHE A 1 168 ? -26.928 41.493 -27.999 1.00 23.44 149 PHE A N 1
ATOM 1284 C CA . PHE A 1 168 ? -25.759 42.311 -28.311 1.00 21.66 149 PHE A CA 1
ATOM 1285 C C . PHE A 1 168 ? -26.103 43.796 -28.309 1.00 19.49 149 PHE A C 1
ATOM 1286 O O . PHE A 1 168 ? -25.375 44.614 -27.735 1.00 19.23 149 PHE A O 1
ATOM 1294 N N . VAL A 1 169 ? -27.206 44.166 -28.959 1.00 18.59 150 VAL A N 1
ATOM 1295 C CA . VAL A 1 169 ? -27.547 45.577 -29.092 1.00 19.46 150 VAL A CA 1
ATOM 1296 C C . VAL A 1 169 ? -27.950 46.167 -27.746 1.00 22.43 150 VAL A C 1
ATOM 1297 O O . VAL A 1 169 ? -27.609 47.312 -27.428 1.00 23.61 150 VAL A O 1
ATOM 1301 N N . LEU A 1 170 ? -28.650 45.394 -26.920 1.00 22.89 151 LEU A N 1
ATOM 1302 C CA . LEU A 1 170 ? -29.082 45.933 -25.636 1.00 23.71 151 LEU A CA 1
ATOM 1303 C C . LEU A 1 170 ? -27.917 46.024 -24.663 1.00 22.55 151 LEU A C 1
ATOM 1304 O O . LEU A 1 170 ? -27.790 47.010 -23.929 1.00 22.35 151 LEU A O 1
ATOM 1309 N N . PHE A 1 171 ? -27.045 45.016 -24.676 1.00 23.16 152 PHE A N 1
ATOM 1310 C CA . PHE A 1 171 ? -25.793 45.075 -23.928 1.00 24.13 152 PHE A CA 1
ATOM 1311 C C . PHE A 1 171 ? -25.042 46.368 -24.233 1.00 23.70 152 PHE A C 1
ATOM 1312 O O . PHE A 1 171 ? -24.581 47.067 -23.324 1.00 23.34 152 PHE A O 1
ATOM 1320 N N . HIS A 1 172 ? -24.933 46.714 -25.513 1.00 22.76 153 HIS A N 1
ATOM 1321 C CA . HIS A 1 172 ? -24.248 47.946 -25.888 1.00 24.04 153 HIS A CA 1
ATOM 1322 C C . HIS A 1 172 ? -25.037 49.171 -25.454 1.00 22.97 153 HIS A C 1
ATOM 1323 O O . HIS A 1 172 ? -24.462 50.138 -24.941 1.00 22.06 153 HIS A O 1
ATOM 1330 N N . LYS A 1 173 ? -26.352 49.156 -25.676 1.00 24.24 154 LYS A N 1
ATOM 1331 C CA . LYS A 1 173 ? -27.180 50.273 -25.246 1.00 27.01 154 LYS A CA 1
ATOM 1332 C C . LYS A 1 173 ? -27.138 50.433 -23.732 1.00 28.71 154 LYS A C 1
ATOM 1333 O O . LYS A 1 173 ? -27.328 51.540 -23.216 1.00 30.83 154 LYS A O 1
ATOM 1339 N N . LEU A 1 174 ? -26.870 49.346 -23.007 1.00 29.27 155 LEU A N 1
ATOM 1340 C CA . LEU A 1 174 ? -26.781 49.413 -21.552 1.00 30.58 155 LEU A CA 1
ATOM 1341 C C . LEU A 1 174 ? -25.447 49.998 -21.097 1.00 31.26 155 LEU A C 1
ATOM 1342 O O . LEU A 1 174 ? -25.413 50.898 -20.250 1.00 32.05 155 LEU A O 1
ATOM 1347 N N . LEU A 1 175 ? -24.337 49.514 -21.661 1.00 30.10 156 LEU A N 1
ATOM 1348 C CA . LEU A 1 175 ? -23.026 49.910 -21.158 1.00 28.04 156 LEU A CA 1
ATOM 1349 C C . LEU A 1 175 ? -22.567 51.249 -21.708 1.00 26.54 156 LEU A C 1
ATOM 1350 O O . LEU A 1 175 ? -21.863 51.988 -21.012 1.00 27.53 156 LEU A O 1
ATOM 1355 N N . PHE A 1 176 ? -22.942 51.592 -22.929 1.00 24.57 157 PHE A N 1
ATOM 1356 C CA . PHE A 1 176 ? -22.404 52.788 -23.544 1.00 24.99 157 PHE A CA 1
ATOM 1357 C C . PHE A 1 176 ? -23.469 53.871 -23.629 1.00 28.61 157 PHE A C 1
ATOM 1358 O O . PHE A 1 176 ? -24.662 53.596 -23.778 1.00 30.79 157 PHE A O 1
ATOM 1366 N N . SER A 1 177 ? -23.006 55.114 -23.564 1.00 30.64 158 SER A N 1
ATOM 1367 C CA . SER A 1 177 ? -23.863 56.278 -23.424 1.00 32.85 158 SER A CA 1
ATOM 1368 C C . SER A 1 177 ? -24.055 57.021 -24.735 1.00 32.95 158 SER A C 1
ATOM 1369 O O . SER A 1 177 ? -24.837 57.976 -24.787 1.00 33.87 158 SER A O 1
ATOM 1372 N N . ASN A 1 178 ? -23.366 56.597 -25.787 1.00 30.78 159 ASN A N 1
ATOM 1373 C CA . ASN A 1 178 ? -23.500 57.135 -27.128 1.00 28.58 159 ASN A CA 1
ATOM 1374 C C . ASN A 1 178 ? -23.784 55.991 -28.093 1.00 29.29 159 ASN A C 1
ATOM 1375 O O . ASN A 1 178 ? -23.816 54.816 -27.713 1.00 30.22 159 ASN A O 1
ATOM 1380 N N . ASP A 1 179 ? -23.978 56.349 -29.359 1.00 29.32 160 ASP A N 1
ATOM 1381 C CA . ASP A 1 179 ? -24.210 55.404 -30.438 1.00 30.08 160 ASP A CA 1
ATOM 1382 C C . ASP A 1 179 ? -22.940 55.051 -31.187 1.00 28.93 160 ASP A C 1
ATOM 1383 O O . ASP A 1 179 ? -23.007 54.349 -32.201 1.00 29.51 160 ASP A O 1
ATOM 1388 N N . TYR A 1 180 ? -21.785 55.505 -30.700 1.00 27.32 161 TYR A N 1
ATOM 1389 C CA . TYR A 1 180 ? -20.540 55.322 -31.433 1.00 25.72 161 TYR A CA 1
ATOM 1390 C C . TYR A 1 180 ? -20.177 53.859 -31.623 1.00 24.16 161 TYR A C 1
ATOM 1391 O O . TYR A 1 180 ? -19.369 53.549 -32.503 1.00 25.77 161 TYR A O 1
ATOM 1400 N N . TRP A 1 181 ? -20.782 52.952 -30.854 1.00 21.93 162 TRP A N 1
ATOM 1401 C CA . TRP A 1 181 ? -20.571 51.523 -31.058 1.00 20.54 162 TRP A CA 1
ATOM 1402 C C . TRP A 1 181 ? -21.203 51.011 -32.343 1.00 19.87 162 TRP A C 1
ATOM 1403 O O . TRP A 1 181 ? -20.942 49.869 -32.730 1.00 20.43 162 TRP A O 1
ATOM 1414 N N . VAL A 1 182 ? -22.037 51.812 -33.002 1.00 20.09 163 VAL A N 1
ATOM 1415 C CA . VAL A 1 182 ? -22.696 51.410 -34.246 1.00 20.57 163 VAL A CA 1
ATOM 1416 C C . VAL A 1 182 ? -21.716 51.738 -35.371 1.00 22.53 163 VAL A C 1
ATOM 1417 O O . VAL A 1 182 ? -21.745 52.818 -35.967 1.00 23.35 163 VAL A O 1
ATOM 1421 N N . PHE A 1 183 ? -20.815 50.797 -35.641 1.00 21.77 164 PHE A N 1
ATOM 1422 C CA . PHE A 1 183 ? -19.754 51.000 -36.618 1.00 20.97 164 PHE A CA 1
ATOM 1423 C C . PHE A 1 183 ? -20.270 50.899 -38.048 1.00 21.20 164 PHE A C 1
ATOM 1424 O O . PHE A 1 183 ? -21.112 50.054 -38.364 1.00 22.06 164 PHE A O 1
ATOM 1432 N N . ASP A 1 184 ? -19.741 51.763 -38.918 1.00 20.72 165 ASP A N 1
ATOM 1433 C CA . ASP A 1 184 ? -20.013 51.707 -40.345 1.00 22.05 165 ASP A CA 1
ATOM 1434 C C . ASP A 1 184 ? -18.802 51.073 -41.005 1.00 22.28 165 ASP A C 1
ATOM 1435 O O . ASP A 1 184 ? -17.696 51.614 -40.862 1.00 21.26 165 ASP A O 1
ATOM 1440 N N . PRO A 1 185 ? -18.945 49.951 -41.720 1.00 24.63 166 PRO A N 1
ATOM 1441 C CA . PRO A 1 185 ? -17.753 49.266 -42.265 1.00 25.51 166 PRO A CA 1
ATOM 1442 C C . PRO A 1 185 ? -16.904 50.137 -43.176 1.00 27.04 166 PRO A C 1
ATOM 1443 O O . PRO A 1 185 ? -15.693 49.903 -43.297 1.00 24.80 166 PRO A O 1
ATOM 1447 N N . GLU A 1 186 ? -17.500 51.155 -43.796 1.00 31.51 167 GLU A N 1
ATOM 1448 C CA . GLU A 1 186 ? -16.777 52.034 -44.703 1.00 37.23 167 GLU A CA 1
ATOM 1449 C C . GLU A 1 186 ? -15.990 53.103 -43.961 1.00 30.72 167 GLU A C 1
ATOM 1450 O O . GLU A 1 186 ? -15.006 53.621 -44.497 1.00 29.63 167 GLU A O 1
ATOM 1456 N N . LYS A 1 187 ? -16.378 53.416 -42.729 1.00 27.93 168 LYS A N 1
ATOM 1457 C CA . LYS A 1 187 ? -15.671 54.384 -41.907 1.00 25.36 168 LYS A CA 1
ATOM 1458 C C . LYS A 1 187 ? -14.859 53.740 -40.794 1.00 22.20 168 LYS A C 1
ATOM 1459 O O . LYS A 1 187 ? -13.826 54.290 -40.405 1.00 22.02 168 LYS A O 1
ATOM 1465 N N . ASP A 1 188 ? -15.305 52.594 -40.278 1.00 18.51 169 ASP A N 1
ATOM 1466 C CA . ASP A 1 188 ? -14.588 51.829 -39.257 1.00 17.25 169 ASP A CA 1
ATOM 1467 C C . ASP A 1 188 ? -14.459 50.380 -39.721 1.00 16.21 169 ASP A C 1
ATOM 1468 O O . ASP A 1 188 ? -15.141 49.484 -39.208 1.00 17.53 169 ASP A O 1
ATOM 1473 N N . PRO A 1 189 ? -13.577 50.115 -40.693 1.00 14.58 170 PRO A N 1
ATOM 1474 C CA . PRO A 1 189 ? -13.462 48.753 -41.246 1.00 14.23 170 PRO A CA 1
ATOM 1475 C C . PRO A 1 189 ? -13.093 47.686 -40.230 1.00 14.40 170 PRO A C 1
ATOM 1476 O O . PRO A 1 189 ? -13.170 46.497 -40.566 1.00 15.66 170 PRO A O 1
ATOM 1480 N N . ILE A 1 190 ? -12.662 48.055 -39.023 1.00 14.01 171 ILE A N 1
ATOM 1481 C CA . ILE A 1 190 ? -12.286 47.037 -38.047 1.00 13.55 171 ILE A CA 1
ATOM 1482 C C . ILE A 1 190 ? -13.465 46.133 -37.717 1.00 13.80 171 ILE A C 1
ATOM 1483 O O . ILE A 1 190 ? -13.273 44.982 -37.310 1.00 15.73 171 ILE A O 1
ATOM 1488 N N . ILE A 1 191 ? -14.696 46.632 -37.877 1.00 12.67 172 ILE A N 1
ATOM 1489 C CA . ILE A 1 191 ? -15.880 45.827 -37.581 1.00 11.81 172 ILE A CA 1
ATOM 1490 C C . ILE A 1 191 ? -15.940 44.576 -38.455 1.00 12.81 172 ILE A C 1
ATOM 1491 O O . ILE A 1 191 ? -16.459 43.538 -38.027 1.00 14.23 172 ILE A O 1
ATOM 1496 N N . LEU A 1 192 ? -15.405 44.643 -39.678 1.00 12.09 173 LEU A N 1
ATOM 1497 C CA . LEU A 1 192 ? -15.384 43.476 -40.555 1.00 11.01 173 LEU A CA 1
ATOM 1498 C C . LEU A 1 192 ? -14.573 42.334 -39.957 1.00 13.52 173 LEU A C 1
ATOM 1499 O O . LEU A 1 192 ? -14.915 41.162 -40.151 1.00 14.55 173 LEU A O 1
ATOM 1504 N N . MET A 1 193 ? -13.504 42.643 -39.225 1.00 14.68 174 MET A N 1
ATOM 1505 C CA . MET A 1 193 ? -12.679 41.607 -38.620 1.00 15.33 174 MET A CA 1
ATOM 1506 C C . MET A 1 193 ? -13.042 41.363 -37.163 1.00 16.24 174 MET A C 1
ATOM 1507 O O . MET A 1 193 ? -12.288 40.699 -36.442 1.00 17.58 174 MET A O 1
ATOM 1512 N N . LEU A 1 194 ? -14.180 41.889 -36.712 1.00 13.64 175 LEU A N 1
ATOM 1513 C CA . LEU A 1 194 ? -14.752 41.556 -35.411 1.00 12.75 175 LEU A CA 1
ATOM 1514 C C . LEU A 1 194 ? -16.172 41.048 -35.641 1.00 14.41 175 LEU A C 1
ATOM 1515 O O . LEU A 1 194 ? -17.150 41.727 -35.298 1.00 14.96 175 LEU A O 1
ATOM 1520 N N . PRO A 1 195 ? -16.320 39.853 -36.215 1.00 16.82 176 PRO A N 1
ATOM 1521 C CA . PRO A 1 195 ? -17.660 39.352 -36.546 1.00 17.79 176 PRO A CA 1
ATOM 1522 C C . PRO A 1 195 ? -18.463 39.011 -35.303 1.00 20.79 176 PRO A C 1
ATOM 1523 O O . PRO A 1 195 ? -17.914 38.693 -34.245 1.00 23.29 176 PRO A O 1
ATOM 1527 N N . GLU A 1 196 ? -19.790 39.069 -35.447 1.00 22.10 177 GLU A N 1
ATOM 1528 C CA . GLU A 1 196 ? -20.657 38.823 -34.301 1.00 25.43 177 GLU A CA 1
ATOM 1529 C C . GLU A 1 196 ? -20.487 37.412 -33.749 1.00 23.16 177 GLU A C 1
ATOM 1530 O O . GLU A 1 196 ? -20.624 37.207 -32.538 1.00 23.97 177 GLU A O 1
ATOM 1536 N N . GLU A 1 197 ? -20.207 36.425 -34.606 1.00 19.89 178 GLU A N 1
ATOM 1537 C CA . GLU A 1 197 ? -20.019 35.067 -34.100 1.00 17.58 178 GLU A CA 1
ATOM 1538 C C . GLU A 1 197 ? -18.827 34.985 -33.159 1.00 18.26 178 GLU A C 1
ATOM 1539 O O . GLU A 1 197 ? -18.850 34.222 -32.185 1.00 18.81 178 GLU A O 1
ATOM 1545 N N . PHE A 1 198 ? -17.768 35.753 -33.434 1.00 17.88 179 PHE A N 1
ATOM 1546 C CA . PHE A 1 198 ? -16.648 35.803 -32.499 1.00 17.39 179 PHE A CA 1
ATOM 1547 C C . PHE A 1 198 ? -17.106 36.307 -31.135 1.00 17.42 179 PHE A C 1
ATOM 1548 O O . PHE A 1 198 ? -16.753 35.734 -30.097 1.00 17.38 179 PHE A O 1
ATOM 1556 N N . PHE A 1 199 ? -17.897 37.384 -31.117 1.00 16.21 180 PHE A N 1
ATOM 1557 C CA . PHE A 1 199 ? -18.396 37.902 -29.848 1.00 15.61 180 PHE A CA 1
ATOM 1558 C C . PHE A 1 199 ? -19.234 36.870 -29.120 1.00 16.14 180 PHE A C 1
ATOM 1559 O O . PHE A 1 199 ? -19.224 36.822 -27.886 1.00 16.49 180 PHE A O 1
ATOM 1567 N N . MET A 1 200 ? -19.959 36.031 -29.862 1.00 18.20 181 MET A N 1
ATOM 1568 C CA . MET A 1 200 ? -20.750 34.989 -29.221 1.00 20.70 181 MET A CA 1
ATOM 1569 C C . MET A 1 200 ? -19.843 33.931 -28.609 1.00 17.88 181 MET A C 1
ATOM 1570 O O . MET A 1 200 ? -20.055 33.500 -27.470 1.00 17.01 181 MET A O 1
ATOM 1575 N N . HIS A 1 201 ? -18.832 33.488 -29.361 1.00 15.90 182 HIS A N 1
ATOM 1576 C CA . HIS A 1 201 ? -17.841 32.588 -28.784 1.00 16.99 182 HIS A CA 1
ATOM 1577 C C . HIS A 1 201 ? -17.141 33.231 -27.594 1.00 18.01 182 HIS A C 1
ATOM 1578 O O . HIS A 1 201 ? -16.895 32.571 -26.578 1.00 19.34 182 HIS A O 1
ATOM 1585 N N . ALA A 1 202 ? -16.807 34.520 -27.704 1.00 17.85 183 ALA A N 1
ATOM 1586 C CA . ALA A 1 202 ? -16.173 35.224 -26.593 1.00 17.34 183 ALA A CA 1
ATOM 1587 C C . ALA A 1 202 ? -17.094 35.276 -25.378 1.00 19.06 183 ALA A C 1
ATOM 1588 O O . ALA A 1 202 ? -16.667 35.012 -24.248 1.00 19.00 183 ALA A O 1
ATOM 1590 N N . ALA A 1 203 ? -18.369 35.610 -25.594 1.00 20.53 184 ALA A N 1
ATOM 1591 C CA . ALA A 1 203 ? -19.327 35.601 -24.493 1.00 21.07 184 ALA A CA 1
ATOM 1592 C C . ALA A 1 203 ? -19.476 34.204 -23.902 1.00 23.95 184 ALA A C 1
ATOM 1593 O O . ALA A 1 203 ? -19.489 34.040 -22.676 1.00 25.64 184 ALA A O 1
ATOM 1595 N N . CYS A 1 204 ? -19.573 33.179 -24.752 1.00 24.76 185 CYS A N 1
ATOM 1596 C CA . CYS A 1 204 ? -19.648 31.817 -24.231 1.00 27.21 185 CYS A CA 1
ATOM 1597 C C . CYS A 1 204 ? -18.373 31.432 -23.499 1.00 26.00 185 CYS A C 1
ATOM 1598 O O . CYS A 1 204 ? -18.419 30.652 -22.540 1.00 27.49 185 CYS A O 1
ATOM 1601 N N . ALA A 1 205 ? -17.232 31.971 -23.926 1.00 22.57 186 ALA A N 1
ATOM 1602 C CA . ALA A 1 205 ? -15.982 31.669 -23.242 1.00 20.82 186 ALA A CA 1
ATOM 1603 C C . ALA A 1 205 ? -15.976 32.254 -21.836 1.00 20.05 186 ALA A C 1
ATOM 1604 O O . ALA A 1 205 ? -15.499 31.612 -20.893 1.00 22.16 186 ALA A O 1
ATOM 1606 N N . ILE A 1 206 ? -16.509 33.468 -21.675 1.00 15.60 187 ILE A N 1
ATOM 1607 C CA . ILE A 1 206 ? -16.534 34.096 -20.356 1.00 14.50 187 ILE A CA 1
ATOM 1608 C C . ILE A 1 206 ? -17.379 33.269 -19.396 1.00 17.80 187 ILE A C 1
ATOM 1609 O O . ILE A 1 206 ? -16.969 32.982 -18.265 1.00 20.86 187 ILE A O 1
ATOM 1614 N N . LEU A 1 207 ? -18.568 32.861 -19.843 1.00 18.60 188 LEU A N 1
ATOM 1615 C CA . LEU A 1 207 ? -19.451 32.067 -18.994 1.00 20.22 188 LEU A CA 1
ATOM 1616 C C . LEU A 1 207 ? -18.803 30.744 -18.607 1.00 20.70 188 LEU A C 1
ATOM 1617 O O . LEU A 1 207 ? -18.927 30.295 -17.463 1.00 21.38 188 LEU A O 1
ATOM 1622 N N . LEU A 1 208 ? -18.125 30.093 -19.553 1.00 21.84 189 LEU A N 1
ATOM 1623 C CA . LEU A 1 208 ? -17.451 28.837 -19.239 1.00 25.37 189 LEU A CA 1
ATOM 1624 C C . LEU A 1 208 ? -16.391 29.027 -18.161 1.00 23.05 189 LEU A C 1
ATOM 1625 O O . LEU A 1 208 ? -16.276 28.201 -17.248 1.00 23.55 189 LEU A O 1
ATOM 1630 N N . PHE A 1 209 ? -15.594 30.094 -18.258 1.00 21.04 190 PHE A N 1
ATOM 1631 C CA . PHE A 1 209 ? -14.618 30.374 -17.208 1.00 23.79 190 PHE A CA 1
ATOM 1632 C C . PHE A 1 209 ? -15.299 30.644 -15.872 1.00 23.34 190 PHE A C 1
ATOM 1633 O O . PHE A 1 209 ? -14.839 30.165 -14.830 1.00 26.87 190 PHE A O 1
ATOM 1641 N N . ILE A 1 210 ? -16.395 31.411 -15.881 1.00 21.65 191 ILE A N 1
ATOM 1642 C CA . ILE A 1 210 ? -17.151 31.645 -14.651 1.00 19.32 191 ILE A CA 1
ATOM 1643 C C . ILE A 1 210 ? -17.705 30.334 -14.118 1.00 22.78 191 ILE A C 1
ATOM 1644 O O . ILE A 1 210 ? -17.684 30.070 -12.909 1.00 24.69 191 ILE A O 1
ATOM 1649 N N . LEU A 1 211 ? -18.202 29.492 -15.020 1.00 23.78 192 LEU A N 1
ATOM 1650 C CA . LEU A 1 211 ? -18.650 28.158 -14.647 1.00 24.35 192 LEU A CA 1
ATOM 1651 C C . LEU A 1 211 ? -17.504 27.357 -14.030 1.00 23.48 192 LEU A C 1
ATOM 1652 O O . LEU A 1 211 ? -17.654 26.760 -12.957 1.00 23.24 192 LEU A O 1
ATOM 1657 N N . GLY A 1 212 ? -16.360 27.304 -14.720 1.00 22.89 193 GLY A N 1
ATOM 1658 C CA . GLY A 1 212 ? -15.183 26.664 -14.150 1.00 24.43 193 GLY A CA 1
ATOM 1659 C C . GLY A 1 212 ? -14.818 27.202 -12.781 1.00 27.21 193 GLY A C 1
ATOM 1660 O O . GLY A 1 212 ? -14.407 26.448 -11.893 1.00 28.45 193 GLY A O 1
ATOM 1661 N N . GLY A 1 213 ? -14.943 28.518 -12.596 1.00 27.52 194 GLY A N 1
ATOM 1662 C CA . GLY A 1 213 ? -14.697 29.097 -11.285 1.00 27.23 194 GLY A CA 1
ATOM 1663 C C . GLY A 1 213 ? -15.647 28.555 -10.235 1.00 29.72 194 GLY A C 1
ATOM 1664 O O . GLY A 1 213 ? -15.253 28.305 -9.091 1.00 29.88 194 GLY A O 1
ATOM 1665 N N . SER A 1 214 ? -16.916 28.365 -10.613 1.00 30.34 195 SER A N 1
ATOM 1666 C CA . SER A 1 214 ? -17.898 27.781 -9.704 1.00 30.74 195 SER A CA 1
ATOM 1667 C C . SER A 1 214 ? -17.515 26.362 -9.309 1.00 32.04 195 SER A C 1
ATOM 1668 O O . SER A 1 214 ? -17.686 25.967 -8.150 1.00 32.92 195 SER A O 1
ATOM 1671 N N . ILE A 1 215 ? -17.005 25.577 -10.261 1.00 32.75 196 ILE A N 1
ATOM 1672 C CA . ILE A 1 215 ? -16.564 24.218 -9.955 1.00 34.17 196 ILE A CA 1
ATOM 1673 C C . ILE A 1 215 ? -15.424 24.253 -8.950 1.00 33.38 196 ILE A C 1
ATOM 1674 O O . ILE A 1 215 ? -15.405 23.497 -7.971 1.00 35.77 196 ILE A O 1
ATOM 1679 N N . LEU A 1 216 ? -14.449 25.130 -9.189 1.00 30.86 197 LEU A N 1
ATOM 1680 C CA . LEU A 1 216 ? -13.284 25.213 -8.319 1.00 31.01 197 LEU A CA 1
ATOM 1681 C C . LEU A 1 216 ? -13.666 25.629 -6.903 1.00 30.99 197 LEU A C 1
ATOM 1682 O O . LEU A 1 216 ? -13.040 25.179 -5.938 1.00 33.05 197 LEU A O 1
ATOM 1687 N N . CYS A 1 217 ? -14.703 26.461 -6.754 1.00 30.11 198 CYS A N 1
ATOM 1688 C CA . CYS A 1 217 ? -15.100 26.926 -5.428 1.00 30.66 198 CYS A CA 1
ATOM 1689 C C . CYS A 1 217 ? -15.823 25.830 -4.660 1.00 30.02 198 CYS A C 1
ATOM 1690 O O . CYS A 1 217 ? -15.507 25.560 -3.497 1.00 31.75 198 CYS A O 1
ATOM 1693 N N . TYR A 1 218 ? -16.786 25.179 -5.309 1.00 28.21 199 TYR A N 1
ATOM 1694 C CA . TYR A 1 218 ? -17.481 24.061 -4.688 1.00 30.68 199 TYR A CA 1
ATOM 1695 C C . TYR A 1 218 ? -16.515 22.943 -4.316 1.00 31.42 199 TYR A C 1
ATOM 1696 O O . TYR A 1 218 ? -16.655 22.321 -3.255 1.00 32.43 199 TYR A O 1
ATOM 1705 N N . SER A 1 219 ? -15.542 22.657 -5.187 1.00 30.42 200 SER A N 1
ATOM 1706 C CA . SER A 1 219 ? -14.597 21.583 -4.895 1.00 30.20 200 SER A CA 1
ATOM 1707 C C . SER A 1 219 ? -13.774 21.893 -3.650 1.00 31.26 200 SER A C 1
ATOM 1708 O O . SER A 1 219 ? -13.559 21.012 -2.809 1.00 33.26 200 SER A O 1
ATOM 1711 N N . LEU A 1 220 ? -13.307 23.139 -3.508 1.00 29.61 201 LEU A N 1
ATOM 1712 C CA . LEU A 1 220 ? -12.595 23.511 -2.287 1.00 29.97 201 LEU A CA 1
ATOM 1713 C C . LEU A 1 220 ? -13.527 23.502 -1.084 1.00 29.98 201 LEU A C 1
ATOM 1714 O O . LEU A 1 220 ? -13.122 23.123 0.023 1.00 29.11 201 LEU A O 1
ATOM 1719 N N . TYR A 1 221 ? -14.786 23.895 -1.285 1.00 29.60 202 TYR A N 1
ATOM 1720 C CA . TYR A 1 221 ? -15.755 23.798 -0.202 1.00 28.89 202 TYR A CA 1
ATOM 1721 C C . TYR A 1 221 ? -15.972 22.351 0.203 1.00 31.84 202 TYR A C 1
ATOM 1722 O O . TYR A 1 221 ? -16.032 22.036 1.396 1.00 31.88 202 TYR A O 1
ATOM 1731 N N . ARG A 1 222 ? -16.092 21.454 -0.779 1.00 32.70 203 ARG A N 1
ATOM 1732 C CA .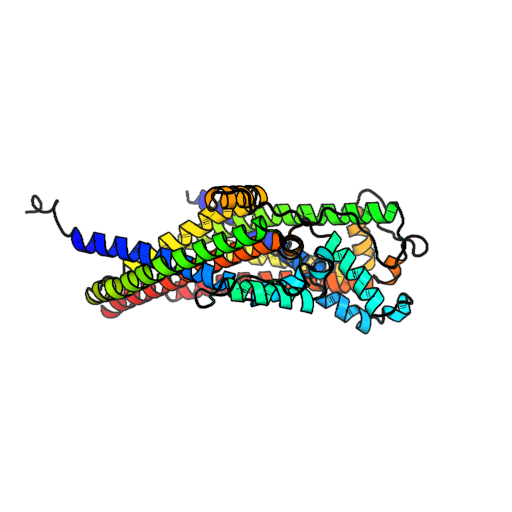 ARG A 1 222 ? -16.315 20.048 -0.464 1.00 34.38 203 ARG A CA 1
ATOM 1733 C C . ARG A 1 222 ? -15.088 19.431 0.201 1.00 34.44 203 ARG A C 1
ATOM 1734 O O . ARG A 1 222 ? -15.225 18.554 1.062 1.00 34.85 203 ARG A O 1
ATOM 1742 N N . TYR A 1 223 ? -13.889 19.880 -0.180 1.00 33.32 204 TYR A N 1
ATOM 1743 C CA . TYR A 1 223 ? -12.670 19.413 0.473 1.00 34.31 204 TYR A CA 1
ATOM 1744 C C . TYR A 1 223 ? -12.659 19.777 1.952 1.00 34.11 204 TYR A C 1
ATOM 1745 O O . TYR A 1 223 ? -12.434 18.919 2.813 1.00 35.90 204 TYR A O 1
ATOM 1754 N N . LEU A 1 224 ? -12.895 21.053 2.264 1.00 32.62 205 LEU A N 1
ATOM 1755 C CA . LEU A 1 224 ? -12.851 21.500 3.652 1.00 33.32 205 LEU A CA 1
ATOM 1756 C C . LEU A 1 224 ? -13.901 20.791 4.499 1.00 34.84 205 LEU A C 1
ATOM 1757 O O . LEU A 1 224 ? -13.627 20.409 5.644 1.00 36.86 205 LEU A O 1
ATOM 1762 N N . VAL A 1 225 ? -15.109 20.611 3.962 1.00 34.02 206 VAL A N 1
ATOM 1763 C CA . VAL A 1 225 ? -16.140 19.890 4.702 1.00 35.35 206 VAL A CA 1
ATOM 1764 C C . VAL A 1 225 ? -15.719 18.441 4.909 1.00 40.06 206 VAL A C 1
ATOM 1765 O O . VAL A 1 225 ? -15.904 17.873 5.993 1.00 44.06 206 VAL A O 1
ATOM 1769 N N . LYS A 1 226 ? -15.125 17.827 3.880 1.00 40.25 207 LYS A N 1
ATOM 1770 C CA . LYS A 1 226 ? -14.633 16.459 4.016 1.00 42.80 207 LYS A CA 1
ATOM 1771 C C . LYS A 1 226 ? -13.560 16.367 5.091 1.00 44.24 207 LYS A C 1
ATOM 1772 O O . LYS A 1 226 ? -13.492 15.377 5.828 1.00 44.91 207 LYS A O 1
ATOM 1778 N N . LYS A 1 227 ? -12.717 17.396 5.200 1.00 43.71 208 LYS A N 1
ATOM 1779 C CA . LYS A 1 227 ? -11.656 17.374 6.199 1.00 45.20 208 LYS A CA 1
ATOM 1780 C C . LYS A 1 227 ? -12.214 17.339 7.613 1.00 44.71 208 LYS A C 1
ATOM 1781 O O . LYS A 1 227 ? -11.685 16.627 8.471 1.00 46.90 208 LYS A O 1
ATOM 1787 N N . LYS A 1 228 ? -13.274 18.102 7.880 1.00 43.41 209 LYS A N 1
ATOM 1788 C CA . LYS A 1 228 ? -13.827 18.127 9.231 1.00 44.81 209 LYS A CA 1
ATOM 1789 C C . LYS A 1 228 ? -14.549 16.834 9.578 1.00 49.85 209 LYS A C 1
ATOM 1790 O O . LYS A 1 228 ? -14.438 16.344 10.708 1.00 51.39 209 LYS A O 1
ATOM 1796 N N . ARG A 1 229 ? -15.305 16.273 8.635 1.00 53.95 210 ARG A N 1
ATOM 1797 C CA . ARG A 1 229 ? -15.964 14.998 8.898 1.00 61.18 210 ARG A CA 1
ATOM 1798 C C . ARG A 1 229 ? -14.957 13.852 9.000 1.00 68.64 210 ARG A C 1
ATOM 1799 O O . ARG A 1 229 ? -15.101 12.980 9.865 1.00 67.87 210 ARG A O 1
ATOM 1807 N N . MET A 1 230 ? -13.940 13.815 8.129 1.00 76.86 211 MET A N 1
ATOM 1808 C CA . MET A 1 230 ? -12.852 12.865 8.354 1.00 86.50 211 MET A CA 1
ATOM 1809 C C . MET A 1 230 ? -12.055 13.219 9.608 1.00 92.95 211 MET A C 1
ATOM 1810 O O . MET A 1 230 ? -11.473 12.330 10.240 1.00 94.49 211 MET A O 1
ATOM 1815 N N . SER A 1 231 ? -11.978 14.508 9.965 1.00 99.15 212 SER A N 1
ATOM 1816 C CA . SER A 1 231 ? -11.307 14.871 11.212 1.00 103.51 212 SER A CA 1
ATOM 1817 C C . SER A 1 231 ? -11.984 14.221 12.412 1.00 103.06 212 SER A C 1
ATOM 1818 O O . SER A 1 231 ? -11.317 13.899 13.402 1.00 107.10 212 SER A O 1
ATOM 1821 N N . GLN A 1 232 ? -13.302 14.024 12.343 1.00 96.29 213 GLN A N 1
ATOM 1822 C CA . GLN A 1 232 ? -14.003 13.255 13.366 1.00 91.91 213 GLN A CA 1
ATOM 1823 C C . GLN A 1 232 ? -13.489 11.820 13.419 1.00 93.10 213 GLN A C 1
ATOM 1824 O O . GLN A 1 232 ? -13.102 11.324 14.483 1.00 95.36 213 GLN A O 1
ATOM 1830 N N . LYS A 1 233 ? -13.483 11.139 12.271 1.00 92.27 214 LYS A N 1
ATOM 1831 C CA . LYS A 1 233 ? -13.097 9.729 12.172 1.00 92.88 214 LYS A CA 1
ATOM 1832 C C . LYS A 1 233 ? -11.740 9.422 12.806 1.00 94.26 214 LYS A C 1
ATOM 1833 O O . LYS A 1 233 ? -10.893 10.304 12.957 1.00 94.13 214 LYS A O 1
ATOM 1839 N N . GLN B 1 17 ? -43.063 14.671 -8.780 1.00 94.58 -2 GLN B N 1
ATOM 1840 C CA . GLN B 1 17 ? -41.679 15.138 -8.744 1.00 94.02 -2 GLN B CA 1
ATOM 1841 C C . GLN B 1 17 ? -40.687 14.061 -9.182 1.00 92.95 -2 GLN B C 1
ATOM 1842 O O . GLN B 1 17 ? -39.819 14.321 -10.014 1.00 91.02 -2 GLN B O 1
ATOM 1848 N N . GLY B 1 18 ? -40.813 12.859 -8.611 1.00 92.96 -1 GLY B N 1
ATOM 1849 C CA . GLY B 1 18 ? -39.940 11.764 -9.011 1.00 91.06 -1 GLY B CA 1
ATOM 1850 C C . GLY B 1 18 ? -40.050 11.444 -10.489 1.00 86.80 -1 GLY B C 1
ATOM 1851 O O . GLY B 1 18 ? -39.045 11.333 -11.194 1.00 85.56 -1 GLY B O 1
ATOM 1852 N N . HIS B 1 19 ? -41.281 11.305 -10.979 1.00 85.79 0 HIS B N 1
ATOM 1853 C CA . HIS B 1 19 ? -41.478 11.045 -12.399 1.00 85.33 0 HIS B CA 1
ATOM 1854 C C . HIS B 1 19 ? -41.074 12.258 -13.218 1.00 84.86 0 HIS B C 1
ATOM 1855 O O . HIS B 1 19 ? -40.675 12.123 -14.382 1.00 85.54 0 HIS B O 1
ATOM 1862 N N . MET B 1 20 ? -41.203 13.447 -12.634 1.00 85.38 1 MET B N 1
ATOM 1863 C CA . MET B 1 20 ? -40.786 14.658 -13.324 1.00 85.50 1 MET B CA 1
ATOM 1864 C C . MET B 1 20 ? -39.296 14.604 -13.646 1.00 84.40 1 MET B C 1
ATOM 1865 O O . MET B 1 20 ? -38.879 14.967 -14.753 1.00 85.18 1 MET B O 1
ATOM 1870 N N . ASP B 1 21 ? -38.480 14.142 -12.691 1.00 79.49 2 ASP B N 1
ATOM 1871 C CA . ASP B 1 21 ? -37.047 13.999 -12.931 1.00 74.07 2 ASP B CA 1
ATOM 1872 C C . ASP B 1 21 ? -36.766 12.968 -14.018 1.00 71.27 2 ASP B C 1
ATOM 1873 O O . ASP B 1 21 ? -35.807 13.115 -14.784 1.00 70.56 2 ASP B O 1
ATOM 1878 N N . ARG B 1 22 ? -37.594 11.925 -14.102 1.00 70.77 3 ARG B N 1
ATOM 1879 C CA . ARG B 1 22 ? -37.430 10.914 -15.140 1.00 69.41 3 ARG B CA 1
ATOM 1880 C C . ARG B 1 22 ? -37.704 11.490 -16.527 1.00 64.14 3 ARG B C 1
ATOM 1881 O O . ARG B 1 22 ? -37.015 11.143 -17.494 1.00 62.49 3 ARG B O 1
ATOM 1889 N N . LEU B 1 23 ? -38.701 12.371 -16.647 1.00 59.90 4 LEU B N 1
ATOM 1890 C CA . LEU B 1 23 ? -38.940 13.029 -17.928 1.00 55.61 4 LEU B CA 1
ATOM 1891 C C . LEU B 1 23 ? -37.782 13.949 -18.296 1.00 51.96 4 LEU B C 1
ATOM 1892 O O . LEU B 1 23 ? -37.364 13.996 -19.459 1.00 51.78 4 LEU B O 1
ATOM 1897 N N . ILE B 1 24 ? -37.256 14.693 -17.318 1.00 48.11 5 ILE B N 1
ATOM 1898 C CA . ILE B 1 24 ? -36.122 15.573 -17.584 1.00 44.70 5 ILE B CA 1
ATOM 1899 C C . ILE B 1 24 ? -34.936 14.760 -18.081 1.00 44.32 5 ILE B C 1
ATOM 1900 O O . ILE B 1 24 ? -34.249 15.152 -19.033 1.00 44.41 5 ILE B O 1
ATOM 1905 N N . THR B 1 25 ? -34.687 13.606 -17.455 1.00 43.06 6 THR B N 1
ATOM 1906 C CA . THR B 1 25 ? -33.623 12.724 -17.922 1.00 40.59 6 THR B CA 1
ATOM 1907 C C . THR B 1 25 ? -33.831 12.344 -19.383 1.00 40.51 6 THR B C 1
ATOM 1908 O O . THR B 1 25 ? -32.874 12.310 -20.164 1.00 40.50 6 THR B O 1
ATOM 1912 N N . LEU B 1 26 ? -35.077 12.076 -19.775 1.00 40.30 7 LEU B N 1
ATOM 1913 C CA . LEU B 1 26 ? -35.350 11.701 -21.158 1.00 41.13 7 LEU B CA 1
ATOM 1914 C C . LEU B 1 26 ? -34.996 12.832 -22.113 1.00 40.59 7 LEU B C 1
ATOM 1915 O O . LEU B 1 26 ? -34.250 12.635 -23.080 1.00 41.78 7 LEU B O 1
ATOM 1920 N N . VAL B 1 27 ? -35.532 14.028 -21.862 1.00 39.18 8 VAL B N 1
ATOM 1921 C CA . VAL B 1 27 ? -35.269 15.166 -22.740 1.00 36.80 8 VAL B CA 1
ATOM 1922 C C . VAL B 1 27 ? -33.787 15.517 -22.748 1.00 33.96 8 VAL B C 1
ATOM 1923 O O . VAL B 1 27 ? -33.207 15.802 -23.804 1.00 32.22 8 VAL B O 1
ATOM 1927 N N . VAL B 1 28 ? -33.144 15.487 -21.579 1.00 34.20 9 VAL B N 1
ATOM 1928 C CA . VAL B 1 28 ? -31.729 15.844 -21.512 1.00 34.35 9 VAL B CA 1
ATOM 1929 C C . VAL B 1 28 ? -30.878 14.791 -22.208 1.00 35.75 9 VAL B C 1
ATOM 1930 O O . VAL B 1 28 ? -29.894 15.119 -22.883 1.00 35.91 9 VAL B O 1
ATOM 1934 N N . SER B 1 29 ? -31.246 13.514 -22.069 1.00 36.84 10 SER B N 1
ATOM 1935 C CA . SER B 1 29 ? -30.500 12.451 -22.739 1.00 36.39 10 SER B CA 1
ATOM 1936 C C . SER B 1 29 ? -30.521 12.643 -24.248 1.00 33.08 10 SER B C 1
ATOM 1937 O O . SER B 1 29 ? -29.478 12.575 -24.910 1.00 32.06 10 SER B O 1
ATOM 1940 N N . TYR B 1 30 ? -31.704 12.888 -24.812 1.00 32.58 11 TYR B N 1
ATOM 1941 C CA . TYR B 1 30 ? -31.789 13.118 -26.248 1.00 32.71 11 TYR B CA 1
ATOM 1942 C C . TYR B 1 30 ? -31.120 14.423 -26.652 1.00 33.01 11 TYR B C 1
ATOM 1943 O O . TYR B 1 30 ? -30.544 14.504 -27.743 1.00 34.69 11 TYR B O 1
ATOM 1952 N N . SER B 1 31 ? -31.181 15.450 -25.802 1.00 30.26 12 SER B N 1
ATOM 1953 C CA . SER B 1 31 ? -30.538 16.715 -26.144 1.00 25.81 12 SER B CA 1
ATOM 1954 C C . SER B 1 31 ? -29.029 16.548 -26.238 1.00 22.49 12 SER B C 1
ATOM 1955 O O . SER B 1 31 ? -28.395 17.098 -27.144 1.00 22.11 12 SER B O 1
ATOM 1958 N N . ILE B 1 32 ? -28.436 15.801 -25.306 1.00 22.42 13 ILE B N 1
ATOM 1959 C CA . ILE B 1 32 ? -27.015 15.474 -25.407 1.00 23.12 13 ILE B CA 1
ATOM 1960 C C . ILE B 1 32 ? -26.726 14.758 -26.718 1.00 26.30 13 ILE B C 1
ATOM 1961 O O . ILE B 1 32 ? -25.764 15.086 -27.424 1.00 27.38 13 ILE B O 1
ATOM 1966 N N . ALA B 1 33 ? -27.557 13.770 -27.064 1.00 26.56 14 ALA B N 1
ATOM 1967 C CA . ALA B 1 33 ? -27.351 13.016 -28.296 1.00 25.28 14 ALA B CA 1
ATOM 1968 C C . ALA B 1 33 ? -27.315 13.941 -29.504 1.00 23.21 14 ALA B C 1
ATOM 1969 O O . ALA B 1 33 ? -26.314 13.997 -30.230 1.00 21.86 14 ALA B O 1
ATOM 1971 N N . PHE B 1 34 ? -28.393 14.700 -29.723 1.00 23.26 15 PHE B N 1
ATOM 1972 C CA . PHE B 1 34 ? -28.431 15.572 -30.891 1.00 23.39 15 PHE B CA 1
ATOM 1973 C C . PHE B 1 34 ? -27.331 16.622 -30.837 1.00 23.08 15 PHE B C 1
ATOM 1974 O O . PHE B 1 34 ? -26.758 16.978 -31.875 1.00 22.93 15 PHE B O 1
ATOM 1982 N N . SER B 1 35 ? -27.046 17.161 -29.648 1.00 22.62 16 SER B N 1
ATOM 1983 C CA . SER B 1 35 ? -25.999 18.175 -29.546 1.00 22.88 16 SER B CA 1
ATOM 1984 C C . SER B 1 35 ? -24.665 17.642 -30.052 1.00 23.09 16 SER B C 1
ATOM 1985 O O . SER B 1 35 ? -23.954 18.333 -30.790 1.00 23.09 16 SER B O 1
ATOM 1988 N N . ILE B 1 36 ? -24.315 16.410 -29.675 1.00 22.10 17 ILE B N 1
ATOM 1989 C CA . ILE B 1 36 ? -23.062 15.823 -30.136 1.00 21.16 17 ILE B CA 1
ATOM 1990 C C . ILE B 1 36 ? -23.097 15.582 -31.640 1.00 22.71 17 ILE B C 1
ATOM 1991 O O . ILE B 1 36 ? -22.094 15.791 -32.335 1.00 22.94 17 ILE B O 1
ATOM 1996 N N A PHE B 1 37 ? -24.241 15.148 -32.171 0.43 22.06 18 PHE B N 1
ATOM 1997 N N B PHE B 1 37 ? -24.238 15.116 -32.162 0.57 22.18 18 PHE B N 1
ATOM 1998 C CA A PHE B 1 37 ? -24.347 14.977 -33.617 0.43 20.24 18 PHE B CA 1
ATOM 1999 C CA B PHE B 1 37 ? -24.393 14.984 -33.609 0.57 20.46 18 PHE B CA 1
ATOM 2000 C C A PHE B 1 37 ? -24.187 16.308 -34.345 0.43 21.14 18 PHE B C 1
ATOM 2001 C C B PHE B 1 37 ? -24.135 16.317 -34.297 0.57 21.12 18 PHE B C 1
ATOM 2002 O O A PHE B 1 37 ? -23.511 16.382 -35.378 0.43 20.07 18 PHE B O 1
ATOM 2003 O O B PHE B 1 37 ? -23.345 16.406 -35.245 0.57 20.10 18 PHE B O 1
ATOM 2018 N N . ALA B 1 38 ? -24.803 17.372 -33.821 1.00 20.99 19 ALA B N 1
ATOM 2019 C CA . ALA B 1 38 ? -24.706 18.678 -34.464 1.00 20.37 19 ALA B CA 1
ATOM 2020 C C . ALA B 1 38 ? -23.309 19.269 -34.327 1.00 21.06 19 ALA B C 1
ATOM 2021 O O . ALA B 1 38 ? -22.780 19.846 -35.283 1.00 21.73 19 ALA B O 1
ATOM 2023 N N . LEU B 1 39 ? -22.693 19.136 -33.150 1.00 20.36 20 LEU B N 1
ATOM 2024 C CA . LEU B 1 39 ? -21.342 19.656 -32.970 1.00 18.83 20 LEU B CA 1
ATOM 2025 C C . LEU B 1 39 ? -20.353 18.930 -33.869 1.00 19.29 20 LEU B C 1
ATOM 2026 O O . LEU B 1 39 ? -19.460 19.554 -34.452 1.00 19.21 20 LEU B O 1
ATOM 2031 N N . ALA B 1 40 ? -20.496 17.607 -33.991 1.00 21.41 21 ALA B N 1
ATOM 2032 C CA . ALA B 1 40 ? -19.618 16.842 -34.872 1.00 21.40 21 ALA B CA 1
ATOM 2033 C C . ALA B 1 40 ? -19.781 17.276 -36.321 1.00 23.40 21 ALA B C 1
ATOM 2034 O O . ALA B 1 40 ? -18.792 17.408 -37.057 1.00 23.45 21 ALA B O 1
ATOM 2036 N N . THR B 1 41 ? -21.024 17.499 -36.751 1.00 23.54 22 THR B N 1
ATOM 2037 C CA . THR B 1 41 ? -21.266 17.950 -38.117 1.00 22.34 22 THR B CA 1
ATOM 2038 C C . THR B 1 41 ? -20.620 19.308 -38.357 1.00 22.71 22 THR B C 1
ATOM 2039 O O . THR B 1 41 ? -19.907 19.501 -39.348 1.00 23.29 22 THR B O 1
ATOM 2043 N N . MET B 1 42 ? -20.845 20.259 -37.446 1.00 22.01 23 MET B N 1
ATOM 2044 C CA . MET B 1 42 ? -20.237 21.577 -37.596 1.00 21.73 23 MET B CA 1
ATOM 2045 C C . MET B 1 42 ? -18.718 21.483 -37.617 1.00 20.12 23 MET B C 1
ATOM 2046 O O . MET B 1 42 ? -18.057 22.138 -38.432 1.00 19.87 23 MET B O 1
ATOM 2051 N N . ALA B 1 43 ? -18.150 20.639 -36.754 1.00 19.40 24 ALA B N 1
ATOM 2052 C CA . ALA B 1 43 ? -16.700 20.507 -36.689 1.00 20.24 24 ALA B CA 1
ATOM 2053 C C . ALA B 1 43 ? -16.118 20.077 -38.028 1.00 23.19 24 ALA B C 1
ATOM 2054 O O . ALA B 1 43 ? -15.029 20.522 -38.410 1.00 25.59 24 ALA B O 1
ATOM 2056 N N . VAL B 1 44 ? -16.825 19.217 -38.757 1.00 23.71 25 VAL B N 1
ATOM 2057 C CA . VAL B 1 44 ? -16.317 18.707 -40.029 1.00 21.11 25 VAL B CA 1
ATOM 2058 C C . VAL B 1 44 ? -16.688 19.627 -41.190 1.00 22.08 25 VAL B C 1
ATOM 2059 O O . VAL B 1 44 ? -15.867 19.876 -42.080 1.00 21.22 25 VAL B O 1
ATOM 2063 N N . VAL B 1 45 ? -17.918 20.147 -41.199 1.00 21.14 26 VAL B N 1
ATOM 2064 C CA . VAL B 1 45 ? -18.345 21.020 -42.289 1.00 20.81 26 VAL B CA 1
ATOM 2065 C C . VAL B 1 45 ? -17.513 22.293 -42.316 1.00 21.90 26 VAL B C 1
ATOM 2066 O O . VAL B 1 45 ? -17.096 22.758 -43.385 1.00 23.68 26 VAL B O 1
ATOM 2070 N N . TYR B 1 46 ? -17.253 22.876 -41.146 1.00 22.57 27 TYR B N 1
ATOM 2071 C CA . TYR B 1 46 ? -16.572 24.163 -41.049 1.00 20.71 27 TYR B CA 1
ATOM 2072 C C . TYR B 1 46 ? -15.096 24.044 -40.691 1.00 20.12 27 TYR B C 1
ATOM 2073 O O . TYR B 1 46 ? -14.371 25.039 -40.793 1.00 19.01 27 TYR B O 1
ATOM 2082 N N . GLY B 1 47 ? -14.636 22.866 -40.277 1.00 21.27 28 GLY B N 1
ATOM 2083 C CA . GLY B 1 47 ? -13.223 22.666 -40.040 1.00 21.56 28 GLY B CA 1
ATOM 2084 C C . GLY B 1 47 ? -12.526 22.376 -41.351 1.00 23.32 28 GLY B C 1
ATOM 2085 O O . GLY B 1 47 ? -12.822 21.373 -42.010 1.00 24.34 28 GLY B O 1
ATOM 2086 N N . LYS B 1 48 ? -11.586 23.238 -41.734 1.00 22.53 29 LYS B N 1
ATOM 2087 C CA . LYS B 1 48 ? -10.963 23.156 -43.046 1.00 20.93 29 LYS B CA 1
ATOM 2088 C C . LYS B 1 48 ? -9.764 22.222 -43.072 1.00 22.42 29 LYS B C 1
ATOM 2089 O O . LYS B 1 48 ? -9.212 21.981 -44.151 1.00 21.34 29 LYS B O 1
ATOM 2095 N N . TRP B 1 49 ? -9.380 21.661 -41.922 1.00 24.82 30 TRP B N 1
ATOM 2096 C CA . TRP B 1 49 ? -8.187 20.821 -41.854 1.00 27.40 30 TRP B CA 1
ATOM 2097 C C . TRP B 1 49 ? -8.331 19.565 -42.705 1.00 23.75 30 TRP B C 1
ATOM 2098 O O . TRP B 1 49 ? -7.376 19.147 -43.369 1.00 24.52 30 TRP B O 1
ATOM 2109 N N . LEU B 1 50 ? -9.508 18.939 -42.690 1.00 21.55 31 LEU B N 1
ATOM 2110 C CA . LEU B 1 50 ? -9.681 17.689 -43.424 1.00 22.84 31 LEU B CA 1
ATOM 2111 C C . LEU B 1 50 ? -9.536 17.897 -44.929 1.00 22.99 31 LEU B C 1
ATOM 2112 O O . LEU B 1 50 ? -8.854 17.121 -45.608 1.00 24.71 31 LEU B O 1
ATOM 2117 N N . TYR B 1 51 ? -10.177 18.932 -45.478 1.00 22.21 32 TYR B N 1
ATOM 2118 C CA . TYR B 1 51 ? -10.079 19.150 -46.920 1.00 19.33 32 TYR B CA 1
ATOM 2119 C C . TYR B 1 51 ? -8.678 19.596 -47.335 1.00 20.32 32 TYR B C 1
ATOM 2120 O O . TYR B 1 51 ? -8.189 19.191 -48.396 1.00 20.78 32 TYR B O 1
ATOM 2129 N N . TYR B 1 52 ? -8.012 20.420 -46.518 1.00 21.23 33 TYR B N 1
ATOM 2130 C CA . TYR B 1 52 ? -6.645 20.824 -46.846 1.00 22.21 33 TYR B CA 1
ATOM 2131 C C . TYR B 1 52 ? -5.725 19.616 -46.924 1.00 25.95 33 TYR B C 1
ATOM 2132 O O . TYR B 1 52 ? -4.877 19.526 -47.819 1.00 28.50 33 TYR B O 1
ATOM 2141 N N . PHE B 1 53 ? -5.863 18.684 -45.981 1.00 26.56 34 PHE B N 1
ATOM 2142 C CA . PHE B 1 53 ? -5.147 17.420 -46.088 1.00 28.25 34 PHE B CA 1
ATOM 2143 C C . PHE B 1 53 ? -5.552 16.684 -47.359 1.00 28.77 34 PHE B C 1
ATOM 2144 O O . PHE B 1 53 ? -4.725 16.024 -48.000 1.00 30.63 34 PHE B O 1
ATOM 2152 N N . GLU B 1 54 ? -6.822 16.809 -47.746 1.00 28.22 35 GLU B N 1
ATOM 2153 C CA . GLU B 1 54 ? -7.366 16.039 -48.856 1.00 28.46 35 GLU B CA 1
ATOM 2154 C C . GLU B 1 54 ? -6.842 16.526 -50.202 1.00 27.96 35 GLU B C 1
ATOM 2155 O O . GLU B 1 54 ? -6.757 15.737 -51.152 1.00 28.90 35 GLU B O 1
ATOM 2161 N N . ILE B 1 55 ? -6.514 17.817 -50.310 1.00 26.05 36 ILE B N 1
ATOM 2162 C CA . ILE B 1 55 ? -5.992 18.362 -51.564 1.00 25.64 36 ILE B CA 1
ATOM 2163 C C . ILE B 1 55 ? -4.773 17.572 -52.022 1.00 29.91 36 ILE B C 1
ATOM 2164 O O . ILE B 1 55 ? -4.646 17.208 -53.197 1.00 30.83 36 ILE B O 1
ATOM 2169 N N . ASP B 1 56 ? -3.855 17.300 -51.093 1.00 32.40 37 ASP B N 1
ATOM 2170 C CA . ASP B 1 56 ? -2.639 16.569 -51.430 1.00 34.50 37 ASP B CA 1
ATOM 2171 C C . ASP B 1 56 ? -2.875 15.066 -51.430 1.00 34.53 37 ASP B C 1
ATOM 2172 O O . ASP B 1 56 ? -2.354 14.354 -52.295 1.00 35.14 37 ASP B O 1
ATOM 2177 N N . PHE B 1 57 ? -3.648 14.568 -50.463 1.00 35.56 38 PHE B N 1
ATOM 2178 C CA . PHE B 1 57 ? -3.859 13.129 -50.341 1.00 37.54 38 PHE B CA 1
ATOM 2179 C C . PHE B 1 57 ? -4.563 12.564 -51.570 1.00 37.63 38 PHE B C 1
ATOM 2180 O O . PHE B 1 57 ? -4.194 11.492 -52.066 1.00 38.87 38 PHE B O 1
ATOM 2188 N N . LEU B 1 58 ? -5.584 13.258 -52.068 1.00 35.55 39 LEU B N 1
ATOM 2189 C CA . LEU B 1 58 ? -6.279 12.830 -53.274 1.00 34.98 39 LEU B CA 1
ATOM 2190 C C . LEU B 1 58 ? -5.745 13.489 -54.538 1.00 35.33 39 LEU B C 1
ATOM 2191 O O . LEU B 1 58 ? -6.292 13.241 -55.619 1.00 36.27 39 LEU B O 1
ATOM 2196 N N . ASN B 1 59 ? -4.704 14.314 -54.428 1.00 34.46 40 ASN B N 1
ATOM 2197 C CA . ASN B 1 59 ? -4.105 14.995 -55.575 1.00 34.30 40 ASN B CA 1
ATOM 2198 C C . ASN B 1 59 ? -5.165 15.746 -56.379 1.00 33.00 40 ASN B C 1
ATOM 2199 O O . ASN B 1 59 ? -5.263 15.625 -57.602 1.00 33.59 40 ASN B O 1
ATOM 2204 N N . ILE B 1 60 ? -5.981 16.513 -55.665 1.00 31.09 41 ILE B N 1
ATOM 2205 C CA . ILE B 1 60 ? -7.056 17.307 -56.258 1.00 28.09 41 ILE B CA 1
ATOM 2206 C C . ILE B 1 60 ? -6.543 18.312 -57.291 1.00 27.93 41 ILE B C 1
ATOM 2207 O O . ILE B 1 60 ? -7.255 18.575 -58.272 1.00 29.34 41 ILE B O 1
ATOM 2212 N N . PRO B 1 61 ? -5.342 18.895 -57.150 1.00 26.28 42 PRO B N 1
ATOM 2213 C CA . PRO B 1 61 ? -4.867 19.807 -58.207 1.00 27.57 42 PRO B CA 1
ATOM 2214 C C . PRO B 1 61 ? -4.803 19.183 -59.592 1.00 32.40 42 PRO B C 1
ATOM 2215 O O . PRO B 1 61 ? -4.972 19.899 -60.587 1.00 33.30 42 PRO B O 1
ATOM 2219 N N . ASP B 1 62 ? -4.568 17.876 -59.695 1.00 37.81 43 ASP B N 1
ATOM 2220 C CA . ASP B 1 62 ? -4.570 17.215 -60.995 1.00 42.96 43 ASP B CA 1
ATOM 2221 C C . ASP B 1 62 ? -5.970 16.790 -61.420 1.00 40.53 43 ASP B C 1
ATOM 2222 O O . ASP B 1 62 ? -6.293 16.834 -62.612 1.00 42.15 43 ASP B O 1
ATOM 2227 N N . LEU B 1 63 ? -6.799 16.365 -60.464 1.00 36.73 44 LEU B N 1
ATOM 2228 C CA . LEU B 1 63 ? -8.210 16.112 -60.745 1.00 33.63 44 LEU B CA 1
ATOM 2229 C C . LEU B 1 63 ? -8.882 17.342 -61.336 1.00 33.70 44 LEU B C 1
ATOM 2230 O O . LEU B 1 63 ? -9.544 17.268 -62.377 1.00 36.02 44 LEU B O 1
ATOM 2235 N N . ALA B 1 64 ? -8.726 18.485 -60.677 1.00 33.72 45 ALA B N 1
ATOM 2236 C CA . ALA B 1 64 ? -9.450 19.688 -61.054 1.00 33.55 45 ALA B CA 1
ATOM 2237 C C . ALA B 1 64 ? -8.721 20.541 -62.081 1.00 34.50 45 ALA B C 1
ATOM 2238 O O . ALA B 1 64 ? -9.342 21.441 -62.649 1.00 34.53 45 ALA B O 1
ATOM 2240 N N . ASP B 1 65 ? -7.437 20.287 -62.334 1.00 35.71 46 ASP B N 1
ATOM 2241 C CA . ASP B 1 65 ? -6.615 21.173 -63.159 1.00 37.55 46 ASP B CA 1
ATOM 2242 C C . ASP B 1 65 ? -6.580 22.585 -62.578 1.00 34.81 46 ASP B C 1
ATOM 2243 O O . ASP B 1 65 ? -6.795 23.581 -63.272 1.00 34.03 46 ASP B O 1
ATOM 2248 N N . MET B 1 66 ? -6.314 22.660 -61.280 1.00 33.72 47 MET B N 1
ATOM 2249 C CA . MET B 1 66 ? -6.164 23.917 -60.568 1.00 31.66 47 MET B CA 1
ATOM 2250 C C . MET B 1 66 ? -4.931 23.815 -59.687 1.00 28.96 47 MET B C 1
ATOM 2251 O O . MET B 1 66 ? -4.413 22.724 -59.438 1.00 29.69 47 MET B O 1
ATOM 2256 N N . THR B 1 67 ? -4.452 24.960 -59.228 1.00 27.05 48 THR B N 1
ATOM 2257 C CA . THR B 1 67 ? -3.340 24.959 -58.296 1.00 27.00 48 THR B CA 1
ATOM 2258 C C . THR B 1 67 ? -3.856 24.821 -56.868 1.00 28.50 48 THR B C 1
ATOM 2259 O O . THR B 1 67 ? -5.042 25.004 -56.590 1.00 29.42 48 THR B O 1
ATOM 2263 N N . LYS B 1 68 ? -2.941 24.486 -55.957 1.00 28.97 49 LYS B N 1
ATOM 2264 C CA . LYS B 1 68 ? -3.326 24.288 -54.564 1.00 31.24 49 LYS B CA 1
ATOM 2265 C C . LYS B 1 68 ? -3.859 25.579 -53.957 1.00 31.58 49 LYS B C 1
ATOM 2266 O O . LYS B 1 68 ? -4.807 25.553 -53.166 1.00 32.66 49 LYS B O 1
ATOM 2272 N N . ASP B 1 69 ? -3.267 26.720 -54.314 1.00 33.44 50 ASP B N 1
ATOM 2273 C CA . ASP B 1 69 ? -3.761 27.986 -53.781 1.00 36.80 50 ASP B CA 1
ATOM 2274 C C . ASP B 1 69 ? -5.112 28.349 -54.384 1.00 34.88 50 ASP B C 1
ATOM 2275 O O . ASP B 1 69 ? -5.980 28.895 -53.692 1.00 35.14 50 ASP B O 1
ATOM 2280 N N . GLU B 1 70 ? -5.305 28.073 -55.674 1.00 32.86 51 GLU B N 1
ATOM 2281 C CA . GLU B 1 70 ? -6.611 28.293 -56.284 1.00 31.01 51 GLU B CA 1
ATOM 2282 C C . GLU B 1 70 ? -7.676 27.438 -55.611 1.00 26.45 51 GLU B C 1
ATOM 2283 O O . GLU B 1 70 ? -8.770 27.920 -55.294 1.00 26.33 51 GLU B O 1
ATOM 2289 N N . ILE B 1 71 ? -7.369 26.160 -55.380 1.00 21.89 52 ILE B N 1
ATOM 2290 C CA . ILE B 1 71 ? -8.335 25.268 -54.747 1.00 19.23 52 ILE B CA 1
ATOM 2291 C C . ILE B 1 71 ? -8.673 25.754 -53.346 1.00 19.45 52 ILE B C 1
ATOM 2292 O O . ILE B 1 71 ? -9.843 25.766 -52.943 1.00 19.57 52 ILE B O 1
ATOM 2297 N N . LYS B 1 72 ? -7.660 26.179 -52.5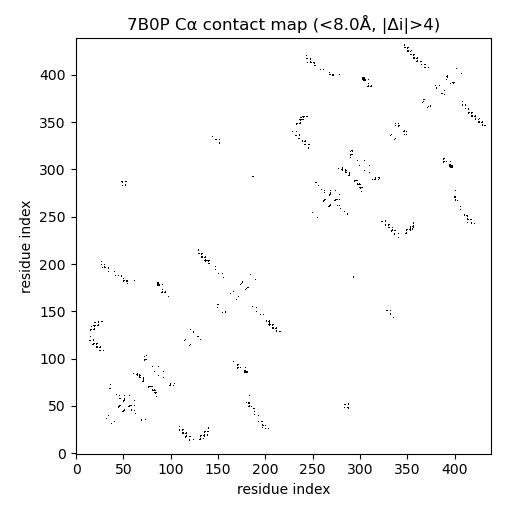86 1.00 20.25 53 LYS B N 1
ATOM 2298 C CA . LYS B 1 72 ? -7.906 26.691 -51.240 1.00 20.90 53 LYS B CA 1
ATOM 2299 C C . LYS B 1 72 ? -8.749 27.961 -51.272 1.00 20.36 53 LYS B C 1
ATOM 2300 O O . LYS B 1 72 ? -9.585 28.179 -50.387 1.00 19.57 53 LYS B O 1
ATOM 2306 N N . ARG B 1 73 ? -8.532 28.820 -52.272 1.00 21.26 54 ARG B N 1
ATOM 2307 C CA . ARG B 1 73 ? -9.274 30.077 -52.348 1.00 22.84 54 ARG B CA 1
ATOM 2308 C C . ARG B 1 73 ? -10.765 29.825 -52.523 1.00 19.94 54 ARG B C 1
ATOM 2309 O O . ARG B 1 73 ? -11.594 30.406 -51.811 1.00 20.49 54 ARG B O 1
ATOM 2317 N N . ASN B 1 74 ? -11.125 28.964 -53.476 1.00 16.27 55 ASN B N 1
ATOM 2318 C CA . ASN B 1 74 ? -12.534 28.686 -53.731 1.00 13.62 55 ASN B CA 1
ATOM 2319 C C . ASN B 1 74 ? -13.178 27.948 -52.567 1.00 12.26 55 ASN B C 1
ATOM 2320 O O . ASN B 1 74 ? -14.334 28.221 -52.217 1.00 11.23 55 ASN B O 1
ATOM 2325 N N . TYR B 1 75 ? -12.462 26.996 -51.967 1.00 11.15 56 TYR B N 1
ATOM 2326 C CA . TYR B 1 75 ? -13.028 26.268 -50.838 1.00 11.60 56 TYR B CA 1
ATOM 2327 C C . TYR B 1 75 ? -13.280 27.193 -49.652 1.00 13.28 56 TYR B C 1
ATOM 2328 O O . TYR B 1 75 ? -14.331 27.107 -49.007 1.00 14.87 56 TYR B O 1
ATOM 2337 N N . ASP B 1 76 ? -12.335 28.093 -49.358 1.00 14.00 57 ASP B N 1
ATOM 2338 C CA . ASP B 1 76 ? -12.509 29.027 -48.245 1.00 15.19 57 ASP B CA 1
ATOM 2339 C C . ASP B 1 76 ? -13.754 29.886 -48.433 1.00 15.00 57 ASP B C 1
ATOM 2340 O O . ASP B 1 76 ? -14.537 30.082 -47.495 1.00 15.30 57 ASP B O 1
ATOM 2345 N N . VAL B 1 77 ? -13.942 30.420 -49.641 1.00 13.81 58 VAL B N 1
ATOM 2346 C CA . VAL B 1 77 ? -15.104 31.257 -49.929 1.00 14.22 58 VAL B CA 1
ATOM 2347 C C . VAL B 1 77 ? -16.393 30.468 -49.733 1.00 14.63 58 VAL B C 1
ATOM 2348 O O . VAL B 1 77 ? -17.386 30.988 -49.208 1.00 16.72 58 VAL B O 1
ATOM 2352 N N . LEU B 1 78 ? -16.391 29.196 -50.129 1.00 12.83 59 LEU B N 1
ATOM 2353 C CA . LEU B 1 78 ? -17.576 28.362 -49.950 1.00 13.14 59 LEU B CA 1
ATOM 2354 C C . LEU B 1 78 ? -17.897 28.169 -48.470 1.00 14.21 59 LEU B C 1
ATOM 2355 O O . LEU B 1 78 ? -19.040 28.364 -48.040 1.00 14.56 59 LEU B O 1
ATOM 2360 N N . ILE B 1 79 ? -16.898 27.781 -47.672 1.00 13.50 60 ILE B N 1
ATOM 2361 C CA . ILE B 1 79 ? -17.135 27.557 -46.247 1.00 12.36 60 ILE B CA 1
ATOM 2362 C C . ILE B 1 79 ? -17.547 28.859 -45.567 1.00 11.25 60 ILE B C 1
ATOM 2363 O O . ILE B 1 79 ? -18.398 28.866 -44.668 1.00 10.16 60 ILE B O 1
ATOM 2368 N N . THR B 1 80 ? -16.950 29.982 -45.980 1.00 10.62 61 THR B N 1
ATOM 2369 C CA . THR B 1 80 ? -17.383 31.274 -45.460 1.00 11.22 61 THR B CA 1
ATOM 2370 C C . THR B 1 80 ? -18.859 31.505 -45.757 1.00 11.66 61 THR B C 1
ATOM 2371 O O . THR B 1 80 ? -19.623 31.918 -44.875 1.00 13.29 61 THR B O 1
ATOM 2375 N N . TYR B 1 81 ? -19.280 31.199 -46.989 1.00 7.38 62 TYR B N 1
ATOM 2376 C CA . TYR B 1 81 ? -20.667 31.400 -47.398 1.00 9.78 62 TYR B CA 1
ATOM 2377 C C . TYR B 1 81 ? -21.637 30.540 -46.596 1.00 12.26 62 TYR B C 1
ATOM 2378 O O . TYR B 1 81 ? -22.743 30.985 -46.265 1.00 13.32 62 TYR B O 1
ATOM 2387 N N . LEU B 1 82 ? -21.257 29.299 -46.287 1.00 12.67 63 LEU B N 1
ATOM 2388 C CA . LEU B 1 82 ? -22.183 28.398 -45.605 1.00 12.50 63 LEU B CA 1
ATOM 2389 C C . LEU B 1 82 ? -22.447 28.788 -44.158 1.00 12.93 63 LEU B C 1
ATOM 2390 O O . LEU B 1 82 ? -23.296 28.159 -43.518 1.00 12.81 63 LEU B O 1
ATOM 2395 N N . SER B 1 83 ? -21.756 29.798 -43.635 1.00 13.94 64 SER B N 1
ATOM 2396 C CA . SER B 1 83 ? -21.997 30.230 -42.266 1.00 15.83 64 SER B CA 1
ATOM 2397 C C . SER B 1 83 ? -23.380 30.869 -42.141 1.00 19.33 64 SER B C 1
ATOM 2398 O O . SER B 1 83 ? -23.762 31.691 -42.980 1.00 19.15 64 SER B O 1
ATOM 2401 N N . PRO B 1 84 ? -24.138 30.540 -41.090 1.00 21.06 65 PRO B N 1
ATOM 2402 C CA . PRO B 1 84 ? -25.457 31.175 -40.910 1.00 20.17 65 PRO B CA 1
ATOM 2403 C C . PRO B 1 84 ? -25.373 32.669 -40.651 1.00 18.79 65 PRO B C 1
ATOM 2404 O O . PRO B 1 84 ? -26.366 33.377 -40.863 1.00 21.17 65 PRO B O 1
ATOM 2408 N N . PHE B 1 85 ? -24.225 33.169 -40.199 1.00 15.46 66 PHE B N 1
ATOM 2409 C CA . PHE B 1 85 ? -24.029 34.590 -39.954 1.00 15.11 66 PHE B CA 1
ATOM 2410 C C . PHE B 1 85 ? -23.600 35.339 -41.204 1.00 14.93 66 PHE B C 1
ATOM 2411 O O . PHE B 1 85 ? -23.424 36.562 -41.153 1.00 16.37 66 PHE B O 1
ATOM 2419 N N . TYR B 1 86 ? -23.435 34.642 -42.319 1.00 11.06 67 TYR B N 1
ATOM 2420 C CA . TYR B 1 86 ? -23.023 35.264 -43.565 1.00 12.08 67 TYR B CA 1
ATOM 2421 C C . TYR B 1 86 ? -24.256 35.500 -44.422 1.00 14.33 67 TYR B C 1
ATOM 2422 O O . TYR B 1 86 ? -25.034 34.571 -44.664 1.00 15.04 67 TYR B O 1
ATOM 2431 N N . ASP B 1 87 ? -24.428 36.739 -44.883 1.00 16.71 68 ASP B N 1
ATOM 2432 C CA . ASP B 1 87 ? -25.630 37.136 -45.602 1.00 20.27 68 ASP B CA 1
ATOM 2433 C C . ASP B 1 87 ? -25.402 37.375 -47.085 1.00 18.74 68 ASP B C 1
ATOM 2434 O O . ASP B 1 87 ? -26.380 37.550 -47.823 1.00 17.63 68 ASP B O 1
ATOM 2439 N N . GLY B 1 88 ? -24.153 37.365 -47.545 1.00 17.66 69 GLY B N 1
ATOM 2440 C CA . GLY B 1 88 ? -23.872 37.623 -48.936 1.00 17.35 69 GLY B CA 1
ATOM 2441 C C . GLY B 1 88 ? -24.137 36.414 -49.810 1.00 18.24 69 GLY B C 1
ATOM 2442 O O . GLY B 1 88 ? -24.462 35.317 -49.348 1.00 17.75 69 GLY B O 1
ATOM 2443 N N . ALA B 1 89 ? -23.983 36.634 -51.112 1.00 17.00 70 ALA B N 1
ATOM 2444 C CA . ALA B 1 89 ? -24.141 35.566 -52.079 1.00 16.19 70 ALA B CA 1
ATOM 2445 C C . ALA B 1 89 ? -22.847 34.778 -52.211 1.00 16.39 70 ALA B C 1
ATOM 2446 O O . ALA B 1 89 ? -21.774 35.215 -51.785 1.00 16.37 70 ALA B O 1
ATOM 2448 N N . LEU B 1 90 ? -22.959 33.605 -52.824 1.00 16.11 71 LEU B N 1
ATOM 2449 C CA . LEU B 1 90 ? -21.804 32.758 -53.078 1.00 16.71 71 LEU B CA 1
ATOM 2450 C C . LEU B 1 90 ? -21.174 33.188 -54.397 1.00 19.25 71 LEU B C 1
ATOM 2451 O O . LEU B 1 90 ? -21.839 33.177 -55.440 1.00 18.84 71 LEU B O 1
ATOM 2456 N N . HIS B 1 91 ? -19.894 33.562 -54.349 1.00 21.07 72 HIS B N 1
ATOM 2457 C CA . HIS B 1 91 ? -19.140 33.989 -55.528 1.00 21.84 72 HIS B CA 1
ATOM 2458 C C . HIS B 1 91 ? -17.799 33.272 -55.523 1.00 20.95 72 HIS B C 1
ATOM 2459 O O . HIS B 1 91 ? -16.860 33.715 -54.854 1.00 20.55 72 HIS B O 1
ATOM 2466 N N . LEU B 1 92 ? -17.700 32.186 -56.276 1.00 20.65 73 LEU B N 1
ATOM 2467 C CA . LEU B 1 92 ? -16.440 31.470 -56.336 1.00 19.71 73 LEU B CA 1
ATOM 2468 C C . LEU B 1 92 ? -15.414 32.356 -57.030 1.00 23.50 73 LEU B C 1
ATOM 2469 O O . LEU B 1 92 ? -15.715 32.939 -58.081 1.00 24.78 73 LEU B O 1
ATOM 2474 N N . PRO B 1 93 ? -14.214 32.509 -56.468 1.00 22.70 74 PRO B N 1
ATOM 2475 C CA . PRO B 1 93 ? -13.242 33.435 -57.070 1.00 22.80 74 PRO B CA 1
ATOM 2476 C C . PRO B 1 93 ? -12.849 33.070 -58.489 1.00 21.99 74 PRO B C 1
ATOM 2477 O O . PRO B 1 93 ? -12.734 33.956 -59.345 1.00 23.02 74 PRO B O 1
ATOM 2481 N N . THR B 1 94 ? -12.651 31.782 -58.770 1.00 21.96 75 THR B N 1
ATOM 2482 C CA . THR B 1 94 ? -12.081 31.349 -60.039 1.00 23.68 75 THR B CA 1
ATOM 2483 C C . THR B 1 94 ? -12.909 30.283 -60.742 1.00 24.16 75 THR B C 1
ATOM 2484 O O . THR B 1 94 ? -12.400 29.642 -61.668 1.00 26.22 75 THR B O 1
ATOM 2488 N N . LEU B 1 95 ? -14.135 30.023 -60.296 1.00 23.77 76 LEU B N 1
ATOM 2489 C CA . LEU B 1 95 ? -14.966 29.003 -60.915 1.00 22.23 76 LEU B CA 1
ATOM 2490 C C . LEU B 1 95 ? -16.326 29.557 -61.302 1.00 24.75 76 LEU B C 1
ATOM 2491 O O . LEU B 1 95 ? -16.918 30.354 -60.568 1.00 25.28 76 LEU B O 1
ATOM 2496 N N . ASP B 1 96 ? -16.815 29.117 -62.456 1.00 25.64 77 ASP B N 1
ATOM 2497 C CA . ASP B 1 96 ? -18.180 29.387 -62.865 1.00 26.23 77 ASP B CA 1
ATOM 2498 C C . ASP B 1 96 ? -19.138 28.536 -62.040 1.00 22.34 77 ASP B C 1
ATOM 2499 O O . ASP B 1 96 ? -18.759 27.515 -61.461 1.00 21.87 77 ASP B O 1
ATOM 2504 N N . MET B 1 97 ? -20.393 28.965 -61.979 1.00 21.77 78 MET B N 1
ATOM 2505 C CA . MET B 1 97 ? -21.410 28.159 -61.324 1.00 23.77 78 MET B CA 1
ATOM 2506 C C . MET B 1 97 ? -22.761 28.482 -61.944 1.00 22.24 78 MET B C 1
ATOM 2507 O O . MET B 1 97 ? -23.013 29.622 -62.348 1.00 21.47 78 MET B O 1
ATOM 2512 N N . SER B 1 98 ? -23.601 27.459 -62.052 1.00 21.93 79 SER B N 1
ATOM 2513 C CA . SER B 1 98 ? -24.916 27.573 -62.656 1.00 21.54 79 SER B CA 1
ATOM 2514 C C . SER B 1 98 ? -25.961 28.014 -61.636 1.00 23.45 79 SER B C 1
ATOM 2515 O O . SER B 1 98 ? -25.741 27.978 -60.422 1.00 25.28 79 SER B O 1
ATOM 2518 N N . THR B 1 99 ? -27.114 28.444 -62.158 1.00 24.03 80 THR B N 1
ATOM 2519 C CA . THR B 1 99 ? -28.242 28.802 -61.303 1.00 24.24 80 THR B CA 1
ATOM 2520 C C . THR B 1 99 ? -28.657 27.631 -60.426 1.00 24.75 80 THR B C 1
ATOM 2521 O O . THR B 1 99 ? -28.932 27.807 -59.232 1.00 25.62 80 THR B O 1
ATOM 2525 N N . ASN B 1 100 ? -28.717 26.427 -60.999 1.00 24.92 81 ASN B N 1
ATOM 2526 C CA . ASN B 1 100 ? -29.077 25.260 -60.203 1.00 27.04 81 ASN B CA 1
ATOM 2527 C C . ASN B 1 100 ? -28.037 25.006 -59.118 1.00 25.05 81 ASN B C 1
ATOM 2528 O O . ASN B 1 100 ? -28.380 24.609 -57.997 1.00 25.60 81 ASN B O 1
ATOM 2533 N N . GLY B 1 101 ? -26.759 25.217 -59.440 1.00 22.10 82 GLY B N 1
ATOM 2534 C CA . GLY B 1 101 ? -25.722 25.103 -58.428 1.00 20.11 82 GLY B CA 1
ATOM 2535 C C . GLY B 1 101 ? -25.919 26.070 -57.276 1.00 19.08 82 GLY B C 1
ATOM 2536 O O . GLY B 1 101 ? -25.830 25.688 -56.105 1.00 20.81 82 GLY B O 1
ATOM 2537 N N . ARG B 1 102 ? -26.162 27.347 -57.594 1.00 17.43 83 ARG B N 1
ATOM 2538 C CA . ARG B 1 102 ? -26.479 28.328 -56.557 1.00 17.52 83 ARG B CA 1
ATOM 2539 C C . ARG B 1 102 ? -27.655 27.882 -55.708 1.00 19.57 83 ARG B C 1
ATOM 2540 O O . ARG B 1 102 ? -27.637 28.029 -54.480 1.00 21.81 83 ARG B O 1
ATOM 2548 N N . ILE B 1 103 ? -28.699 27.347 -56.346 1.00 17.79 84 ILE B N 1
ATOM 2549 C CA . ILE B 1 103 ? -29.873 26.921 -55.594 1.00 17.13 84 ILE B CA 1
ATOM 2550 C C . ILE B 1 103 ? -29.524 25.750 -54.689 1.00 19.40 84 ILE B C 1
ATOM 2551 O O . ILE B 1 103 ? -29.977 25.681 -53.540 1.00 20.82 84 ILE B O 1
ATOM 2556 N N . HIS B 1 104 ? -28.685 24.830 -55.173 1.00 18.03 85 HIS B N 1
ATOM 2557 C CA . HIS B 1 104 ? -28.258 23.724 -54.323 1.00 18.06 85 HIS B CA 1
ATOM 2558 C C . HIS B 1 104 ? -27.515 24.239 -53.099 1.00 16.96 85 HIS B C 1
ATOM 2559 O O . HIS B 1 104 ? -27.771 23.803 -51.969 1.00 18.24 85 HIS B O 1
ATOM 2566 N N . PHE B 1 105 ? -26.571 25.157 -53.305 1.00 14.06 86 PHE B N 1
ATOM 2567 C CA . PHE B 1 105 ? -25.807 25.656 -52.171 1.00 13.29 86 PHE B CA 1
ATOM 2568 C C . PHE B 1 105 ? -26.685 26.453 -51.217 1.00 15.51 86 PHE B C 1
ATOM 2569 O O . PHE B 1 105 ? -26.413 26.484 -50.012 1.00 18.09 86 PHE B O 1
ATOM 2577 N N . VAL B 1 106 ? -27.750 27.082 -51.721 1.00 1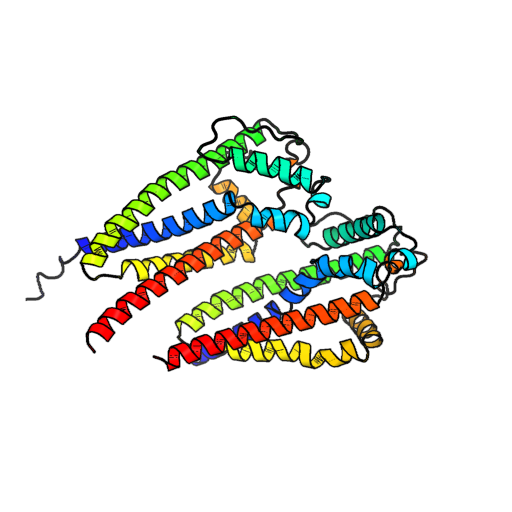4.67 87 VAL B N 1
ATOM 2578 C CA . VAL B 1 106 ? -28.727 27.682 -50.818 1.00 14.59 87 VAL B CA 1
ATOM 2579 C C . VAL B 1 106 ? -29.437 26.601 -50.019 1.00 15.36 87 VAL B C 1
ATOM 2580 O O . VAL B 1 106 ? -29.635 26.738 -48.807 1.00 15.23 87 VAL B O 1
ATOM 2584 N N . ASP B 1 107 ? -29.839 25.513 -50.681 1.00 15.57 88 ASP B N 1
ATOM 2585 C CA . ASP B 1 107 ? -30.462 24.405 -49.964 1.00 18.94 88 ASP B CA 1
ATOM 2586 C C . ASP B 1 107 ? -29.527 23.848 -48.899 1.00 19.86 88 ASP B C 1
ATOM 2587 O O . ASP B 1 107 ? -29.934 23.630 -47.750 1.00 21.27 88 ASP B O 1
ATOM 2592 N N . VAL B 1 108 ? -28.262 23.618 -49.264 1.00 16.99 89 VAL B N 1
ATOM 2593 C CA . VAL B 1 108 ? -27.281 23.119 -48.304 1.00 14.08 89 VAL B CA 1
ATOM 2594 C C . VAL B 1 108 ? -27.156 24.077 -47.127 1.00 12.38 89 VAL B C 1
ATOM 2595 O O . VAL B 1 108 ? -27.117 23.658 -45.965 1.00 13.51 89 VAL B O 1
ATOM 2599 N N . LYS B 1 109 ? -27.085 25.376 -47.405 1.00 11.57 90 LYS B N 1
ATOM 2600 C CA . LYS B 1 109 ? -26.970 26.343 -46.322 1.00 13.93 90 LYS B CA 1
ATOM 2601 C C . LYS B 1 109 ? -28.185 26.294 -45.405 1.00 16.25 90 LYS B C 1
ATOM 2602 O O . LYS B 1 109 ? -28.048 26.357 -44.180 1.00 18.63 90 LYS B O 1
ATOM 2608 N N . ASN B 1 110 ? -29.382 26.160 -45.977 1.00 19.72 91 ASN B N 1
ATOM 2609 C CA . ASN B 1 110 ? -30.584 26.127 -45.148 1.00 22.95 91 ASN B CA 1
ATOM 2610 C C . ASN B 1 110 ? -30.575 24.937 -44.196 1.00 22.30 91 ASN B C 1
ATOM 2611 O O . ASN B 1 110 ? -31.019 25.050 -43.047 1.00 21.62 91 ASN B O 1
ATOM 2616 N N . ILE B 1 111 ? -30.065 23.788 -44.649 1.00 20.90 92 ILE B N 1
ATOM 2617 C CA . ILE B 1 111 ? -29.975 22.624 -43.769 1.00 20.19 92 ILE B CA 1
ATOM 2618 C C . ILE B 1 111 ? -29.039 22.919 -42.606 1.00 20.40 92 ILE B C 1
ATOM 2619 O O . ILE B 1 111 ? -29.347 22.625 -41.445 1.00 21.59 92 ILE B O 1
ATOM 2624 N N . LEU B 1 112 ? -27.878 23.505 -42.904 1.00 18.38 93 LEU B N 1
ATOM 2625 C CA . LEU B 1 112 ? -26.914 23.808 -41.852 1.00 17.71 93 LEU B CA 1
ATOM 2626 C C . LEU B 1 112 ? -27.483 24.808 -40.854 1.00 18.29 93 LEU B C 1
ATOM 2627 O O . LEU B 1 112 ? -27.260 24.685 -39.644 1.00 20.07 93 LEU B O 1
ATOM 2632 N N . VAL B 1 113 ? -28.207 25.816 -41.343 1.00 17.65 94 VAL B N 1
ATOM 2633 C CA . VAL B 1 113 ? -28.840 26.782 -40.448 1.00 17.51 94 VAL B CA 1
ATOM 2634 C C . VAL B 1 113 ? -29.776 26.068 -39.482 1.00 21.00 94 VAL B C 1
ATOM 2635 O O . VAL B 1 113 ? -29.759 26.319 -38.271 1.00 22.16 94 VAL B O 1
ATOM 2639 N N . LYS B 1 114 ? -30.618 25.176 -40.008 1.00 23.40 95 LYS B N 1
ATOM 2640 C CA . LYS B 1 114 ? -31.587 24.483 -39.165 1.00 25.71 95 LYS B CA 1
ATOM 2641 C C . LYS B 1 114 ? -30.893 23.617 -38.119 1.00 26.20 95 LYS B C 1
ATOM 2642 O O . LYS B 1 114 ? -31.324 23.572 -36.961 1.00 27.77 95 LYS B O 1
ATOM 2648 N N . ILE B 1 115 ? -29.815 22.925 -38.503 1.00 25.53 96 ILE B N 1
ATOM 2649 C CA . ILE B 1 115 ? -29.080 22.114 -37.535 1.00 26.00 96 ILE B CA 1
ATOM 2650 C C . ILE B 1 115 ? -28.516 22.997 -36.428 1.00 29.36 96 ILE B C 1
ATOM 2651 O O . ILE B 1 115 ? -28.555 22.637 -35.245 1.00 29.66 96 ILE B O 1
ATOM 2656 N N . GLN B 1 116 ? -27.989 24.169 -36.796 1.00 31.60 97 GLN B N 1
ATOM 2657 C CA . GLN B 1 116 ? -27.501 25.113 -35.796 1.00 35.42 97 GLN B CA 1
ATOM 2658 C C . GLN B 1 116 ? -28.621 25.581 -34.877 1.00 35.25 97 GLN B C 1
ATOM 2659 O O . GLN B 1 116 ? -28.418 25.732 -33.666 1.00 35.90 97 GLN B O 1
ATOM 2665 N N . TYR B 1 117 ? -29.811 25.820 -35.431 1.00 33.59 98 TYR B N 1
ATOM 2666 C CA . TYR B 1 117 ? -30.915 26.306 -34.612 1.00 34.24 98 TYR B CA 1
ATOM 2667 C C . TYR B 1 117 ? -31.261 25.300 -33.524 1.00 32.77 98 TYR B C 1
ATOM 2668 O O . TYR B 1 117 ? -31.301 25.640 -32.336 1.00 33.16 98 TYR B O 1
ATOM 2677 N N . VAL B 1 118 ? -31.497 24.046 -33.913 1.00 31.15 99 VAL B N 1
ATOM 2678 C CA . VAL B 1 118 ? -31.768 22.998 -32.934 1.00 29.73 99 VAL B CA 1
ATOM 2679 C C . VAL B 1 118 ? -30.602 22.856 -31.962 1.00 29.18 99 VAL B C 1
ATOM 2680 O O . VAL B 1 118 ? -30.798 22.688 -30.753 1.00 29.81 99 VAL B O 1
ATOM 2684 N N . MET B 1 119 ? -29.373 22.938 -32.475 1.00 29.81 100 MET B N 1
ATOM 2685 C CA . MET B 1 119 ? -28.192 22.735 -31.640 1.00 30.97 100 MET B CA 1
ATOM 2686 C C . MET B 1 119 ? -28.129 23.742 -30.492 1.00 30.93 100 MET B C 1
ATOM 2687 O O . MET B 1 119 ? -27.774 23.378 -29.364 1.00 30.50 100 MET B O 1
ATOM 2692 N N . TYR B 1 120 ? -28.469 25.010 -30.752 1.00 31.35 101 TYR B N 1
ATOM 2693 C CA . TYR B 1 120 ? -28.494 25.989 -29.666 1.00 33.79 101 TYR B CA 1
ATOM 2694 C C . TYR B 1 120 ? -29.523 25.612 -28.610 1.00 33.53 101 TYR B C 1
ATOM 2695 O O . TYR B 1 120 ? -29.274 25.763 -27.409 1.00 34.21 101 TYR B O 1
ATOM 2704 N N . ALA B 1 121 ? -30.688 25.124 -29.038 1.00 31.89 102 ALA B N 1
ATOM 2705 C CA . ALA B 1 121 ? -31.702 24.697 -28.081 1.00 31.39 102 ALA B CA 1
ATOM 2706 C C . ALA B 1 121 ? -31.256 23.451 -27.323 1.00 31.37 102 ALA B C 1
ATOM 2707 O O . ALA B 1 121 ? -31.366 23.389 -26.092 1.00 31.01 102 ALA B O 1
ATOM 2709 N N . THR B 1 122 ? -30.732 22.452 -28.040 1.00 29.07 103 THR B N 1
ATOM 2710 C CA . THR B 1 122 ? -30.351 21.205 -27.387 1.00 26.61 103 THR B CA 1
ATOM 2711 C C . THR B 1 122 ? -29.146 21.384 -26.474 1.00 27.08 103 THR B C 1
ATOM 2712 O O . THR B 1 122 ? -29.075 20.741 -25.419 1.00 27.46 103 THR B O 1
ATOM 2716 N N . ILE B 1 123 ? -28.200 22.249 -26.845 1.00 27.63 104 ILE B N 1
ATOM 2717 C CA . ILE B 1 123 ? -27.055 22.492 -25.973 1.00 29.10 104 ILE B CA 1
ATOM 2718 C C . ILE B 1 123 ? -27.505 23.152 -24.677 1.00 34.81 104 ILE B C 1
ATOM 2719 O O . ILE B 1 123 ? -26.996 22.837 -23.595 1.00 36.88 104 ILE B O 1
ATOM 2724 N N . MET B 1 124 ? -28.495 24.041 -24.754 1.00 37.33 105 MET B N 1
ATOM 2725 C CA . MET B 1 124 ? -28.958 24.733 -23.557 1.00 39.23 105 MET B CA 1
ATOM 2726 C C . MET B 1 124 ? -29.900 23.882 -22.722 1.00 35.78 105 MET B C 1
ATOM 2727 O O . MET B 1 124 ? -29.907 23.997 -21.493 1.00 34.71 105 MET B O 1
ATOM 2732 N N . ILE B 1 125 ? -30.691 23.026 -23.362 1.00 34.48 106 ILE B N 1
ATOM 2733 C CA . ILE B 1 125 ? -31.487 22.063 -22.616 1.00 33.33 106 ILE B CA 1
ATOM 2734 C C . ILE B 1 125 ? -30.578 21.056 -21.928 1.00 33.61 106 ILE B C 1
ATOM 2735 O O . ILE B 1 125 ? -30.823 20.657 -20.782 1.00 36.25 106 ILE B O 1
ATOM 2740 N N . ALA B 1 126 ? -29.525 20.615 -22.616 1.00 31.98 107 ALA B N 1
ATOM 2741 C CA . ALA B 1 126 ? -28.610 19.646 -22.024 1.00 33.95 107 ALA B CA 1
ATOM 2742 C C . ALA B 1 126 ? -27.920 20.204 -20.781 1.00 34.86 107 ALA B C 1
ATOM 2743 O O . ALA B 1 126 ? -27.903 19.556 -19.729 1.00 36.41 107 ALA B O 1
ATOM 2745 N N . VAL B 1 127 ? -27.357 21.412 -20.876 1.00 33.28 108 VAL B N 1
ATOM 2746 C CA . VAL B 1 127 ? -26.578 21.949 -19.761 1.00 32.91 108 VAL B CA 1
ATOM 2747 C C . VAL B 1 127 ? -27.483 22.310 -18.588 1.00 32.80 108 VAL B C 1
ATOM 2748 O O . VAL B 1 127 ? -27.232 21.903 -17.447 1.00 33.57 108 VAL B O 1
ATOM 2752 N N . ILE B 1 128 ? -28.540 23.081 -18.840 1.00 32.50 109 ILE B N 1
ATOM 2753 C CA . ILE B 1 128 ? -29.402 23.519 -17.747 1.00 34.20 109 ILE B CA 1
ATOM 2754 C C . ILE B 1 128 ? -30.084 22.318 -17.107 1.00 36.32 109 ILE B C 1
ATOM 2755 O O . ILE B 1 128 ? -30.093 22.165 -15.879 1.00 37.71 109 ILE B O 1
ATOM 2760 N N . GLY B 1 129 ? -30.669 21.447 -17.929 1.00 36.83 110 GLY B N 1
ATOM 2761 C CA . GLY B 1 129 ? -31.228 20.213 -17.401 1.00 36.41 110 GLY B CA 1
ATOM 2762 C C . GLY B 1 129 ? -30.183 19.314 -16.768 1.00 35.89 110 GLY B C 1
ATOM 2763 O O . GLY B 1 129 ? -30.436 18.680 -15.741 1.00 36.88 110 GLY B O 1
ATOM 2764 N N . GLY B 1 130 ? -28.984 19.269 -17.350 1.00 34.34 111 GLY B N 1
ATOM 2765 C CA . GLY B 1 130 ? -27.962 18.373 -16.833 1.00 36.19 111 GLY B CA 1
ATOM 2766 C C . GLY B 1 130 ? -27.416 18.803 -15.485 1.00 36.51 111 GLY B C 1
ATOM 2767 O O . GLY B 1 130 ? -27.177 17.966 -14.609 1.00 37.47 111 GLY B O 1
ATOM 2768 N N . ILE B 1 131 ? -27.197 20.110 -15.301 1.00 35.70 112 ILE B N 1
ATOM 2769 C CA . ILE B 1 131 ? -26.741 20.609 -14.005 1.00 34.72 112 ILE B CA 1
ATOM 2770 C C . ILE B 1 131 ? -27.830 20.408 -12.953 1.00 34.85 112 ILE B C 1
ATOM 2771 O O . ILE B 1 131 ? -27.548 20.030 -11.808 1.00 36.59 112 ILE B O 1
ATOM 2776 N N . TYR B 1 132 ? -29.089 20.636 -13.331 1.00 33.69 113 TYR B N 1
ATOM 2777 C CA . TYR B 1 132 ? -30.212 20.378 -12.437 1.00 36.39 113 TYR B CA 1
ATOM 2778 C C . TYR B 1 132 ? -30.189 18.935 -11.939 1.00 39.65 113 TYR B C 1
ATOM 2779 O O . TYR B 1 132 ? -30.231 18.679 -10.730 1.00 40.45 113 TYR B O 1
ATOM 2788 N N . LEU B 1 133 ? -30.055 17.980 -12.866 1.00 40.13 114 LEU B N 1
ATOM 2789 C CA . LEU B 1 133 ? -30.015 16.567 -12.493 1.00 39.79 114 LEU B CA 1
ATOM 2790 C C . LEU B 1 133 ? -28.749 16.231 -11.711 1.00 39.39 114 LEU B C 1
ATOM 2791 O O . LEU B 1 133 ? -28.794 15.426 -10.773 1.00 39.93 114 LEU B O 1
ATOM 2796 N N . LEU B 1 134 ? -27.604 16.811 -12.093 1.00 38.68 115 LEU B N 1
ATOM 2797 C CA . LEU B 1 134 ? -26.400 16.611 -11.290 1.00 40.80 115 LEU B CA 1
ATOM 2798 C C . LEU B 1 134 ? -26.589 17.165 -9.881 1.00 44.97 115 LEU B C 1
ATOM 2799 O O . LEU B 1 134 ? -26.045 16.616 -8.917 1.00 47.04 115 LEU B O 1
ATOM 2804 N N . LYS B 1 135 ? -27.363 18.245 -9.740 1.00 46.32 116 LYS B N 1
ATOM 2805 C CA . LYS B 1 135 ? -27.716 18.773 -8.427 1.00 47.75 116 LYS B CA 1
ATOM 2806 C C . LYS B 1 135 ? -28.758 17.921 -7.715 1.00 48.80 116 LYS B C 1
ATOM 2807 O O . LYS B 1 135 ? -29.007 18.132 -6.523 1.00 50.06 116 LYS B O 1
ATOM 2813 N N . LYS B 1 136 ? -29.394 16.984 -8.415 1.00 48.68 117 LYS B N 1
ATOM 2814 C CA . LYS B 1 136 ? -30.243 15.985 -7.785 1.00 50.06 117 LYS B CA 1
ATOM 2815 C C . LYS B 1 136 ? -29.505 14.708 -7.489 1.00 50.87 117 LYS B C 1
ATOM 2816 O O . LYS B 1 136 ? -30.133 13.725 -7.089 1.00 53.49 117 LYS B O 1
ATOM 2822 N N . LYS B 1 137 ? -28.189 14.708 -7.675 1.00 49.94 118 LYS B N 1
ATOM 2823 C CA . LYS B 1 137 ? -27.370 13.533 -7.457 1.00 51.82 118 LYS B CA 1
ATOM 2824 C C . LYS B 1 137 ? -27.865 12.381 -8.326 1.00 52.01 118 LYS B C 1
ATOM 2825 O O . LYS B 1 137 ? -27.751 11.207 -7.967 1.00 51.81 118 LYS B O 1
ATOM 2831 N N . ASN B 1 138 ? -28.383 12.739 -9.502 1.00 50.90 119 ASN B N 1
ATOM 2832 C CA . ASN B 1 138 ? -28.908 11.817 -10.502 1.00 50.51 119 ASN B CA 1
ATOM 2833 C C . ASN B 1 138 ? -28.169 12.076 -11.803 1.00 49.65 119 ASN B C 1
ATOM 2834 O O . ASN B 1 138 ? -28.427 13.083 -12.473 1.00 48.96 119 ASN B O 1
ATOM 2839 N N . GLU B 1 139 ? -27.271 11.164 -12.165 1.00 50.97 120 GLU B N 1
ATOM 2840 C CA . GLU B 1 139 ? -26.519 11.337 -13.398 1.00 52.86 120 GLU B CA 1
ATOM 2841 C C . GLU B 1 139 ? -26.857 10.267 -14.422 1.00 51.62 120 GLU B C 1
ATOM 2842 O O . GLU B 1 139 ? -25.973 9.776 -15.130 1.00 50.45 120 GLU B O 1
ATOM 2848 N N . LYS B 1 140 ? -28.148 9.960 -14.564 1.00 50.72 121 LYS B N 1
ATOM 2849 C CA . LYS B 1 140 ? -28.552 8.895 -15.472 1.00 48.76 121 LYS B CA 1
ATOM 2850 C C . LYS B 1 140 ? -28.592 9.406 -16.902 1.00 44.82 121 LYS B C 1
ATOM 2851 O O . LYS B 1 140 ? -28.301 8.650 -17.836 1.00 45.60 121 LYS B O 1
ATOM 2857 N N . PHE B 1 141 ? -28.941 10.685 -17.083 1.00 41.46 122 PHE B N 1
ATOM 2858 C CA . PHE B 1 141 ? -28.926 11.314 -18.400 1.00 39.39 122 PHE B CA 1
ATOM 2859 C C . PHE B 1 141 ? -27.590 11.157 -19.113 1.00 36.62 122 PHE B C 1
ATOM 2860 O O . PHE B 1 141 ? -27.550 11.138 -20.348 1.00 35.80 122 PHE B O 1
ATOM 2868 N N . LEU B 1 142 ? -26.489 11.053 -18.366 1.00 35.05 123 LEU B N 1
ATOM 2869 C CA . LEU B 1 142 ? -25.193 10.882 -19.013 1.00 34.23 123 LEU B CA 1
ATOM 2870 C C . LEU B 1 142 ? -25.050 9.491 -19.616 1.00 36.55 123 LEU B C 1
ATOM 2871 O O . LEU B 1 142 ? -24.584 9.348 -20.752 1.00 37.40 123 LEU B O 1
ATOM 2876 N N . LEU B 1 143 ? -25.449 8.457 -18.874 1.00 36.75 124 LEU B N 1
ATOM 2877 C CA . LEU B 1 143 ? -25.382 7.101 -19.407 1.00 36.90 124 LEU B CA 1
ATOM 2878 C C . LEU B 1 143 ? -26.317 6.938 -20.598 1.00 39.85 124 LEU B C 1
ATOM 2879 O O . LEU B 1 143 ? -25.896 6.505 -21.677 1.00 42.32 124 LEU B O 1
ATOM 2884 N N . HIS B 1 144 ? -27.599 7.272 -20.413 1.00 39.59 125 HIS B N 1
ATOM 2885 C CA . HIS B 1 144 ? -28.566 7.170 -21.503 1.00 38.24 125 HIS B CA 1
ATOM 2886 C C . HIS B 1 144 ? -28.160 8.038 -22.687 1.00 37.74 125 HIS B C 1
ATOM 2887 O O . HIS B 1 144 ? -28.336 7.643 -23.847 1.00 38.00 125 HIS B O 1
ATOM 2894 N N . GLY B 1 145 ? -27.617 9.227 -22.413 1.00 35.56 126 GLY B N 1
ATOM 2895 C CA . GLY B 1 145 ? -27.185 10.099 -23.492 1.00 32.45 126 GLY B CA 1
ATOM 2896 C C . GLY B 1 145 ? -26.047 9.514 -24.305 1.00 30.54 126 GLY B C 1
ATOM 2897 O O . GLY B 1 145 ? -26.036 9.615 -25.533 1.00 30.41 126 GLY B O 1
ATOM 2898 N N . SER B 1 146 ? -25.070 8.901 -23.634 1.00 30.47 127 SER B N 1
ATOM 2899 C CA . SER B 1 146 ? -23.947 8.311 -24.358 1.00 30.92 127 SER B CA 1
ATOM 2900 C C . SER B 1 146 ? -24.382 7.086 -25.155 1.00 32.91 127 SER B C 1
ATOM 2901 O O . SER B 1 146 ? -23.890 6.854 -26.267 1.00 32.99 127 SER B O 1
ATOM 2904 N N . ILE B 1 147 ? -25.295 6.286 -24.600 1.00 33.63 128 ILE B N 1
ATOM 2905 C CA . ILE B 1 147 ? -25.829 5.140 -25.335 1.00 34.41 128 ILE B CA 1
ATOM 2906 C C . ILE B 1 147 ? -26.552 5.604 -26.594 1.00 32.34 128 ILE B C 1
ATOM 2907 O O . ILE B 1 147 ? -26.353 5.053 -27.683 1.00 32.83 128 ILE B O 1
ATOM 2912 N N . LEU B 1 148 ? -27.405 6.626 -26.466 1.00 30.72 129 LEU B N 1
ATOM 2913 C CA . LEU B 1 148 ? -28.089 7.153 -27.644 1.00 31.99 129 LEU B CA 1
ATOM 2914 C C . LEU B 1 148 ? -27.106 7.764 -28.634 1.00 33.57 129 LEU B C 1
ATOM 2915 O O . LEU B 1 148 ? -27.341 7.730 -29.847 1.00 34.75 129 LEU B O 1
ATOM 2920 N N . THR B 1 149 ? -26.005 8.330 -28.138 1.00 33.85 130 THR B N 1
ATOM 2921 C CA . THR B 1 149 ? -25.059 9.006 -29.017 1.00 31.80 130 THR B CA 1
ATOM 2922 C C . THR B 1 149 ? -24.253 8.017 -29.848 1.00 33.28 130 THR B C 1
ATOM 2923 O O . THR B 1 149 ? -23.858 8.336 -30.975 1.00 34.67 130 THR B O 1
ATOM 2927 N N . ILE B 1 150 ? -24.104 6.781 -29.376 1.00 32.86 131 ILE B N 1
ATOM 2928 C CA . ILE B 1 150 ? -23.261 5.820 -30.076 1.00 31.43 131 ILE B CA 1
ATOM 2929 C C . ILE B 1 150 ? -24.058 4.965 -31.052 1.00 31.35 131 ILE B C 1
ATOM 2930 O O . ILE B 1 150 ? -23.467 4.372 -31.965 1.00 30.69 131 ILE B O 1
ATOM 2935 N N . ILE B 1 151 ? -25.380 4.891 -30.895 1.00 32.36 132 ILE B N 1
ATOM 2936 C CA . ILE B 1 151 ? -26.202 4.163 -31.858 1.00 33.18 132 ILE B CA 1
ATOM 2937 C C . ILE B 1 151 ? -26.024 4.750 -33.250 1.00 31.90 132 ILE B C 1
ATOM 2938 O O . ILE B 1 151 ? -26.015 4.023 -34.251 1.00 31.92 132 ILE B O 1
ATOM 2943 N N . PHE B 1 152 ? -25.883 6.072 -33.335 1.00 31.06 133 PHE B N 1
ATOM 2944 C CA . PHE B 1 152 ? -25.774 6.729 -34.636 1.00 30.67 133 PHE B CA 1
ATOM 2945 C C . PHE B 1 152 ? -24.545 6.268 -35.418 1.00 27.42 133 PHE B C 1
ATOM 2946 O O . PHE B 1 152 ? -24.707 5.850 -36.578 1.00 26.76 133 PHE B O 1
ATOM 2954 N N . PRO B 1 153 ? -23.316 6.304 -34.880 1.00 26.47 134 PRO B N 1
ATOM 2955 C CA . PRO B 1 153 ? -22.186 5.771 -35.667 1.00 27.43 134 PRO B CA 1
ATOM 2956 C C . PRO B 1 153 ? -22.257 4.271 -35.909 1.00 29.72 134 PRO B C 1
ATOM 2957 O O . PRO B 1 153 ? -21.853 3.806 -36.983 1.00 30.99 134 PRO B O 1
ATOM 2961 N N . ILE B 1 154 ? -22.754 3.493 -34.946 1.00 29.17 135 ILE B N 1
ATOM 2962 C CA . ILE B 1 154 ? -22.811 2.046 -35.131 1.00 29.65 135 ILE B CA 1
ATOM 2963 C C . ILE B 1 154 ? -23.746 1.694 -36.279 1.00 31.09 135 ILE B C 1
ATOM 2964 O O . ILE B 1 154 ? -23.447 0.817 -37.100 1.00 33.24 135 ILE B O 1
ATOM 2969 N N . ALA B 1 155 ? -24.888 2.378 -36.364 1.00 30.13 136 ALA B N 1
ATOM 2970 C CA . ALA B 1 155 ? -25.837 2.095 -37.436 1.00 30.92 136 ALA B CA 1
ATOM 2971 C C . ALA B 1 155 ? -25.312 2.522 -38.800 1.00 33.25 136 ALA B C 1
ATOM 2972 O O . ALA B 1 155 ? -25.628 1.885 -39.812 1.00 36.65 136 ALA B O 1
ATOM 2974 N N . LEU B 1 156 ? -24.523 3.593 -38.852 1.00 31.89 137 LEU B N 1
ATOM 2975 C CA . LEU B 1 156 ? -24.073 4.173 -40.110 1.00 31.99 137 LEU B CA 1
ATOM 2976 C C . LEU B 1 156 ? -22.665 3.771 -40.533 1.00 34.73 137 LEU B C 1
ATOM 2977 O O . LEU B 1 156 ? -22.298 4.028 -41.685 1.00 34.25 137 LEU B O 1
ATOM 2982 N N . MET B 1 157 ? -21.865 3.178 -39.642 1.00 37.02 138 MET B N 1
ATOM 2983 C CA . MET B 1 157 ? -20.509 2.784 -40.020 1.00 38.14 138 MET B CA 1
ATOM 2984 C C . MET B 1 157 ? -20.494 1.930 -41.283 1.00 36.16 138 MET B C 1
ATOM 2985 O O . MET B 1 157 ? -19.685 2.163 -42.189 1.00 35.95 138 MET B O 1
ATOM 2990 N N . LEU B 1 158 ? -21.390 0.941 -41.380 1.00 34.91 139 LEU B N 1
ATOM 2991 C CA . LEU B 1 158 ? -21.393 0.107 -42.575 1.00 36.36 139 LEU B CA 1
ATOM 2992 C C . LEU B 1 158 ? -21.880 0.870 -43.808 1.00 35.80 139 LEU B C 1
ATOM 2993 O O . LEU B 1 158 ? -21.147 0.917 -44.801 1.00 34.55 139 LEU B O 1
ATOM 2998 N N . PRO B 1 159 ? -23.059 1.510 -43.793 1.00 36.41 140 PRO B N 1
ATOM 2999 C CA . PRO B 1 159 ? -23.460 2.255 -45.003 1.00 35.33 140 PRO B CA 1
ATOM 3000 C C . PRO B 1 159 ? -22.460 3.318 -45.417 1.00 34.83 140 PRO B C 1
ATOM 3001 O O . PRO B 1 159 ? -22.389 3.647 -46.605 1.00 34.40 140 PRO B O 1
ATOM 3005 N N . ILE B 1 160 ? -21.691 3.879 -44.485 1.00 36.37 141 ILE B N 1
ATOM 3006 C CA . ILE B 1 160 ? -20.654 4.828 -44.878 1.00 37.51 141 ILE B CA 1
ATOM 3007 C C . ILE B 1 160 ? -19.455 4.106 -45.484 1.00 43.09 141 ILE B C 1
ATOM 3008 O O . ILE B 1 160 ? -18.940 4.504 -46.535 1.00 43.86 141 ILE B O 1
ATOM 3013 N N . ALA B 1 161 ? -18.990 3.034 -44.837 1.00 47.62 142 ALA B N 1
ATOM 3014 C CA . ALA B 1 161 ? -17.747 2.400 -45.271 1.00 52.93 142 ALA B CA 1
ATOM 3015 C C . ALA B 1 161 ? -17.943 1.473 -46.467 1.00 58.91 142 ALA B C 1
ATOM 3016 O O . ALA B 1 161 ? -17.276 1.624 -47.495 1.00 61.24 142 ALA B O 1
ATOM 3018 N N . ILE B 1 162 ? -18.853 0.502 -46.350 1.00 63.77 143 ILE B N 1
ATOM 3019 C CA . ILE B 1 162 ? -18.982 -0.504 -47.403 1.00 66.29 143 ILE B CA 1
ATOM 3020 C C . ILE B 1 162 ? -19.665 0.077 -48.635 1.00 63.33 143 ILE B C 1
ATOM 3021 O O . ILE B 1 162 ? -19.307 -0.261 -49.772 1.00 62.97 143 ILE B O 1
ATOM 3026 N N . ASN B 1 163 ? -20.668 0.937 -48.444 1.00 60.10 144 ASN B N 1
ATOM 3027 C CA . ASN B 1 163 ? -21.443 1.444 -49.566 1.00 58.27 144 ASN B CA 1
ATOM 3028 C C . ASN B 1 163 ? -21.755 2.935 -49.427 1.00 51.97 144 ASN B C 1
ATOM 3029 O O . ASN B 1 163 ? -22.904 3.354 -49.307 1.00 50.45 144 ASN B O 1
ATOM 3034 N N . PHE B 1 164 ? -20.714 3.762 -49.425 1.00 48.37 145 PHE B N 1
ATOM 3035 C CA . PHE B 1 164 ? -20.936 5.203 -49.346 1.00 45.66 145 PHE B CA 1
ATOM 3036 C C . PHE B 1 164 ? -21.747 5.724 -50.532 1.00 46.07 145 PHE B C 1
ATOM 3037 O O . PHE B 1 164 ? -22.538 6.664 -50.384 1.00 44.69 145 PHE B O 1
ATOM 3045 N N . GLU B 1 165 ? -21.560 5.133 -51.716 1.00 47.95 146 GLU B N 1
ATOM 3046 C CA . GLU B 1 165 ? -22.076 5.744 -52.939 1.00 49.33 146 GLU B CA 1
ATOM 3047 C C . GLU B 1 165 ? -23.605 5.744 -52.995 1.00 47.10 146 GLU B C 1
ATOM 3048 O O . GLU B 1 165 ? -24.215 6.768 -53.328 1.00 46.97 146 GLU B O 1
ATOM 3054 N N . LYS B 1 166 ? -24.249 4.615 -52.674 1.00 46.10 147 LYS B N 1
ATOM 3055 C CA . LYS B 1 166 ? -25.711 4.611 -52.645 1.00 46.37 147 LYS B CA 1
ATOM 3056 C C . LYS B 1 166 ? -26.251 5.370 -51.437 1.00 44.74 147 LYS B C 1
ATOM 3057 O O . LYS B 1 166 ? -27.297 6.018 -51.540 1.00 45.71 147 LYS B O 1
ATOM 3063 N N . SER B 1 167 ? -25.549 5.327 -50.300 1.00 41.89 148 SER B N 1
ATOM 3064 C CA . SER B 1 167 ? -25.956 6.133 -49.150 1.00 38.05 148 SER B CA 1
ATOM 3065 C C . SER B 1 167 ? -25.911 7.621 -49.477 1.00 34.63 148 SER B C 1
ATOM 3066 O O . SER B 1 167 ? -26.752 8.396 -49.003 1.00 33.01 148 SER B O 1
ATOM 3069 N N . PHE B 1 168 ? -24.924 8.040 -50.273 1.00 34.83 149 PHE B N 1
ATOM 3070 C CA . PHE B 1 168 ? -24.833 9.436 -50.692 1.00 34.89 149 PHE B CA 1
ATOM 3071 C C . PHE B 1 168 ? -26.066 9.843 -51.492 1.00 35.54 149 PHE B C 1
ATOM 3072 O O . PHE B 1 168 ? -26.653 10.905 -51.254 1.00 34.62 149 PHE B O 1
ATOM 3080 N N . VAL B 1 169 ? -26.483 8.997 -52.442 1.00 36.60 150 VAL B N 1
ATOM 3081 C CA . VAL B 1 169 ? -27.642 9.324 -53.269 1.00 38.04 150 VAL B CA 1
ATOM 3082 C C . VAL B 1 169 ? -28.915 9.314 -52.432 1.00 42.34 150 VAL B C 1
ATOM 3083 O O . VAL B 1 169 ? -29.811 10.143 -52.637 1.00 44.17 150 VAL B O 1
ATOM 3087 N N . LEU B 1 170 ? -29.006 8.403 -51.461 1.00 43.14 151 LEU B N 1
ATOM 3088 C CA . LEU B 1 170 ? -30.203 8.329 -50.632 1.00 44.15 151 LEU B CA 1
ATOM 3089 C C . LEU B 1 170 ? -30.246 9.498 -49.662 1.00 42.47 151 LEU B C 1
ATOM 3090 O O . LEU B 1 170 ? -31.317 10.053 -49.393 1.00 42.72 151 LEU B O 1
ATOM 3095 N N . PHE B 1 171 ? -29.084 9.872 -49.123 1.00 41.86 152 PHE B N 1
ATOM 3096 C CA . PHE B 1 171 ? -28.952 11.089 -48.332 1.00 39.94 152 PHE B CA 1
ATOM 3097 C C . PHE B 1 171 ? -29.502 12.303 -49.070 1.00 37.58 152 PHE B C 1
ATOM 3098 O O . PHE B 1 171 ? -30.288 13.081 -48.516 1.00 35.99 152 PHE B O 1
ATOM 3106 N N . HIS B 1 172 ? -29.093 12.480 -50.328 1.00 38.04 153 HIS B N 1
ATOM 3107 C CA . HIS B 1 172 ? -29.508 13.652 -51.093 1.00 38.96 153 HIS B CA 1
ATOM 3108 C C . HIS B 1 172 ? -30.991 13.607 -51.440 1.00 42.25 153 HIS B C 1
ATOM 3109 O O . HIS B 1 172 ? -31.700 14.611 -51.297 1.00 43.43 153 HIS B O 1
ATOM 3116 N N . LYS B 1 173 ? -31.479 12.455 -51.912 1.00 42.96 154 LYS B N 1
ATOM 3117 C CA . LYS B 1 173 ? -32.895 12.341 -52.251 1.00 43.23 154 LYS B CA 1
ATOM 3118 C C . LYS B 1 173 ? -33.779 12.520 -51.026 1.00 42.25 154 LYS B C 1
ATOM 3119 O O . LYS B 1 173 ? -34.941 12.918 -51.152 1.00 43.10 154 LYS B O 1
ATOM 3125 N N . LEU B 1 174 ? -33.246 12.241 -49.839 1.00 42.10 155 LEU B N 1
ATOM 3126 C CA . LEU B 1 174 ? -34.000 12.418 -48.606 1.00 43.80 155 LEU B CA 1
ATOM 3127 C C . LEU B 1 174 ? -34.074 13.887 -48.205 1.00 44.40 155 LEU B C 1
ATOM 3128 O O . LEU B 1 174 ? -35.150 14.396 -47.871 1.00 45.58 155 LEU B O 1
ATOM 3133 N N . LEU B 1 175 ? -32.935 14.579 -48.233 1.00 45.32 156 LEU B N 1
ATOM 3134 C CA . LEU B 1 175 ? -32.827 15.937 -47.711 1.00 45.18 156 LEU B CA 1
ATOM 3135 C C . LEU B 1 175 ? -33.248 17.013 -48.702 1.00 43.56 156 LEU B C 1
ATOM 3136 O O . LEU B 1 175 ? -33.689 18.090 -48.283 1.00 43.51 156 LEU B O 1
ATOM 3141 N N . PHE B 1 176 ? -33.071 16.784 -49.997 1.00 41.17 157 PHE B N 1
ATOM 3142 C CA . PHE B 1 176 ? -33.328 17.812 -50.992 1.00 40.53 157 PHE B CA 1
ATOM 3143 C C . PHE B 1 176 ? -34.549 17.473 -51.836 1.00 43.45 157 PHE B C 1
ATOM 3144 O O . PHE B 1 176 ? -34.854 16.303 -52.082 1.00 45.84 157 PHE B O 1
ATOM 3152 N N . SER B 1 177 ? -35.216 18.518 -52.323 1.00 45.02 158 SER B N 1
ATOM 3153 C CA . SER B 1 177 ? -36.474 18.377 -53.040 1.00 49.10 158 SER B CA 1
ATOM 3154 C C . SER B 1 177 ? -36.283 18.486 -54.542 1.00 46.87 158 SER B C 1
ATOM 3155 O O . SER B 1 177 ? -37.255 18.345 -55.292 1.00 47.14 158 SER B O 1
ATOM 3158 N N . ASN B 1 178 ? -35.067 18.767 -54.990 1.00 43.82 159 ASN B N 1
ATOM 3159 C CA . ASN B 1 178 ? -34.693 18.767 -56.392 1.00 42.85 159 ASN B CA 1
ATOM 3160 C C . ASN B 1 178 ? -33.488 17.852 -56.570 1.00 45.51 159 ASN B C 1
ATOM 3161 O O . ASN B 1 178 ? -32.937 17.313 -55.604 1.00 46.22 159 ASN B O 1
ATOM 3166 N N . ASP B 1 179 ? -33.087 17.656 -57.822 1.00 48.59 160 ASP B N 1
ATOM 3167 C CA . ASP B 1 179 ? -31.889 16.891 -58.147 1.00 52.82 160 ASP B CA 1
ATOM 3168 C C . ASP B 1 179 ? -30.691 17.781 -58.464 1.00 49.14 160 ASP B C 1
ATOM 3169 O O . ASP B 1 179 ? -29.702 17.297 -59.025 1.00 49.28 160 ASP B O 1
ATOM 3174 N N . TYR B 1 180 ? -30.781 19.082 -58.167 1.00 42.37 161 TYR B N 1
ATOM 3175 C CA . TYR B 1 180 ? -29.691 20.014 -58.443 1.00 37.25 161 TYR B CA 1
ATOM 3176 C C . TYR B 1 180 ? -28.401 19.653 -57.713 1.00 34.68 161 TYR B C 1
ATOM 3177 O O . TYR B 1 180 ? -27.348 20.214 -58.038 1.00 35.15 161 TYR B O 1
ATOM 3186 N N . TRP B 1 181 ? -28.448 18.748 -56.735 1.00 32.24 162 TRP B N 1
ATOM 3187 C CA . TRP B 1 181 ? -27.226 18.290 -56.090 1.00 29.08 162 TRP B CA 1
ATOM 3188 C C . TRP B 1 181 ? -26.334 17.489 -57.024 1.00 28.73 162 TRP B C 1
ATOM 3189 O O . TRP B 1 181 ? -25.169 17.253 -56.686 1.00 27.99 162 TRP B O 1
ATOM 3200 N N . VAL B 1 182 ? -26.846 17.080 -58.183 1.00 28.71 163 VAL B N 1
ATOM 3201 C CA . VAL B 1 182 ? -26.065 16.332 -59.169 1.00 29.45 163 VAL B CA 1
ATOM 3202 C C . VAL B 1 182 ? -25.349 17.375 -60.023 1.00 32.02 163 VAL B C 1
ATOM 3203 O O . VAL B 1 182 ? -25.856 17.825 -61.053 1.00 33.84 163 VAL B O 1
ATOM 3207 N N . PHE B 1 183 ? -24.162 17.783 -59.581 1.00 29.66 164 PHE B N 1
ATOM 3208 C CA . PHE B 1 183 ? -23.442 18.833 -60.287 1.00 27.95 164 PHE B CA 1
ATOM 3209 C C . PHE B 1 183 ? -22.893 18.320 -61.611 1.00 29.11 164 PHE B C 1
ATOM 3210 O O . PHE B 1 183 ? -22.447 17.174 -61.722 1.00 29.86 164 PHE B O 1
ATOM 3218 N N . ASP B 1 184 ? -22.944 19.184 -62.624 1.00 28.53 165 ASP B N 1
ATOM 3219 C CA . ASP B 1 184 ? -22.397 18.896 -63.939 1.00 27.88 165 ASP B CA 1
ATOM 3220 C C . ASP B 1 184 ? -21.079 19.638 -64.087 1.00 26.15 165 ASP B C 1
ATOM 3221 O O . ASP B 1 184 ? -21.062 20.872 -63.958 1.00 25.65 165 ASP B O 1
ATOM 3226 N N . PRO B 1 185 ? -19.965 18.948 -64.349 1.00 26.67 166 PRO B N 1
ATOM 3227 C CA . PRO B 1 185 ? -18.664 19.638 -64.420 1.00 28.33 166 PRO B CA 1
ATOM 3228 C C . PRO B 1 185 ? -18.611 20.758 -65.444 1.00 30.92 166 PRO B C 1
ATOM 3229 O O . PRO B 1 185 ? -17.778 21.664 -65.301 1.00 28.89 166 PRO B O 1
ATOM 3233 N N . GLU B 1 186 ? -19.462 20.732 -66.473 1.00 35.68 167 GLU B N 1
ATOM 3234 C CA . GLU B 1 186 ? -19.391 21.770 -67.489 1.00 39.48 167 GLU B CA 1
ATOM 3235 C C . GLU B 1 186 ? -20.105 23.042 -67.050 1.00 41.32 167 GLU B C 1
ATOM 3236 O O . GLU B 1 186 ? -19.741 24.133 -67.504 1.00 43.68 167 GLU B O 1
ATOM 3242 N N . LYS B 1 187 ? -21.070 22.933 -66.138 1.00 40.97 168 LYS B N 1
ATOM 3243 C CA . LYS B 1 187 ? -21.752 24.098 -65.588 1.00 42.07 168 LYS B CA 1
ATOM 3244 C C . LYS B 1 187 ? -21.309 24.439 -64.178 1.00 38.65 168 LYS B C 1
ATOM 3245 O O . LYS B 1 187 ? -21.299 25.620 -63.814 1.00 38.09 168 LYS B O 1
ATOM 3251 N N . ASP B 1 188 ? -20.929 23.443 -63.383 1.00 35.03 169 ASP B N 1
ATOM 3252 C CA . ASP B 1 188 ? -20.492 23.651 -62.004 1.00 29.78 169 ASP B CA 1
ATOM 3253 C C . ASP B 1 188 ? -19.133 22.994 -61.802 1.00 23.16 169 ASP B C 1
ATOM 3254 O O . ASP B 1 188 ? -19.023 21.937 -61.171 1.00 21.59 169 ASP B O 1
ATOM 3259 N N . PRO B 1 189 ? -18.068 23.603 -62.336 1.00 20.60 170 PRO B N 1
ATOM 3260 C CA . PRO B 1 189 ? -16.735 22.985 -62.245 1.00 19.71 170 PRO B CA 1
ATOM 3261 C C . PRO B 1 189 ? -16.255 22.751 -60.827 1.00 20.93 170 PRO B C 1
ATOM 3262 O O . PRO B 1 189 ? -15.274 22.017 -60.647 1.00 22.47 170 PRO B O 1
ATOM 3266 N N . ILE B 1 190 ? -16.896 23.349 -59.818 1.00 19.60 171 ILE B N 1
ATOM 3267 C CA . ILE B 1 190 ? -16.442 23.153 -58.444 1.00 19.08 171 ILE B CA 1
ATOM 3268 C C . ILE B 1 190 ? -16.507 21.680 -58.071 1.00 19.89 171 ILE B C 1
ATOM 3269 O O . ILE B 1 190 ? -15.760 21.219 -57.201 1.00 22.65 171 ILE B O 1
ATOM 3274 N N . ILE B 1 191 ? -17.387 20.917 -58.724 1.00 18.91 172 ILE B N 1
ATOM 3275 C CA . ILE B 1 191 ? -17.494 19.488 -58.447 1.00 19.82 172 ILE B CA 1
ATOM 3276 C C . ILE B 1 191 ? -16.172 18.781 -58.732 1.00 21.52 172 ILE B C 1
ATOM 3277 O O . ILE B 1 191 ? -15.872 17.743 -58.127 1.00 22.02 172 ILE B O 1
ATOM 3282 N N . LEU B 1 192 ? -15.364 19.321 -59.650 1.00 21.69 173 LEU B N 1
ATOM 3283 C CA . LEU B 1 192 ? -14.073 18.711 -59.956 1.00 21.06 173 LEU B CA 1
ATOM 3284 C C . LEU B 1 192 ? -13.164 18.672 -58.732 1.00 20.77 173 LEU B C 1
ATOM 3285 O O . LEU B 1 192 ? -12.404 17.715 -58.548 1.00 20.03 173 LEU B O 1
ATOM 3290 N N . MET B 1 193 ? -13.231 19.696 -57.878 1.00 21.17 174 MET B N 1
ATOM 3291 C CA . MET B 1 193 ? -12.389 19.775 -56.690 1.00 20.85 174 MET B CA 1
ATOM 3292 C C . MET B 1 193 ? -13.107 19.329 -55.421 1.00 22.60 174 MET B C 1
ATOM 3293 O O . MET B 1 193 ? -12.582 19.529 -54.319 1.00 21.85 174 MET B O 1
ATOM 3298 N N . LEU B 1 194 ? -14.281 18.709 -55.550 1.00 23.16 175 LEU B N 1
ATOM 3299 C CA . LEU B 1 194 ? -14.987 18.075 -54.438 1.00 22.38 175 LEU B CA 1
ATOM 3300 C C . LEU B 1 194 ? -15.231 16.608 -54.782 1.00 23.90 175 LEU B C 1
ATOM 3301 O O . LEU B 1 194 ? -16.368 16.204 -55.064 1.00 21.59 175 LEU B O 1
ATOM 3306 N N . PRO B 1 195 ? -14.182 15.784 -54.775 1.00 27.86 176 PRO B N 1
ATOM 3307 C CA . PRO B 1 195 ? -14.355 14.380 -55.160 1.00 30.14 176 PRO B CA 1
ATOM 3308 C C . PRO B 1 195 ? -15.171 13.624 -54.128 1.00 31.64 176 PRO B C 1
ATOM 3309 O O . PRO B 1 195 ? -15.197 13.969 -52.945 1.00 30.67 176 PRO B O 1
ATOM 3313 N N . GLU B 1 196 ? -15.834 12.567 -54.596 1.00 34.99 177 GLU B N 1
ATOM 3314 C CA . GLU B 1 196 ? -16.717 11.802 -53.723 1.00 37.76 177 GLU B CA 1
ATOM 3315 C C . GLU B 1 196 ? -15.963 11.202 -52.544 1.00 36.66 177 GLU B C 1
ATOM 3316 O O . GLU B 1 196 ? -16.524 11.077 -51.450 1.00 38.17 177 GLU B O 1
ATOM 3322 N N . GLU B 1 197 ? -14.698 10.825 -52.745 1.00 34.57 178 GLU B N 1
ATOM 3323 C CA . GLU B 1 197 ? -13.915 10.244 -51.661 1.00 33.29 178 GLU B CA 1
ATOM 3324 C C . GLU B 1 197 ? -13.752 11.220 -50.504 1.00 30.89 178 GLU B C 1
ATOM 3325 O O . GLU B 1 197 ? -13.700 10.802 -49.341 1.00 31.25 178 GLU B O 1
ATOM 3331 N N . PHE B 1 198 ? -13.659 12.518 -50.800 1.00 27.01 179 PHE B N 1
ATOM 3332 C CA . PHE B 1 198 ? -13.606 13.517 -49.740 1.00 25.20 179 PHE B CA 1
ATOM 3333 C C . PHE B 1 198 ? -14.860 13.467 -48.876 1.00 25.44 179 PHE B C 1
ATOM 3334 O O . PHE B 1 198 ? -14.779 13.489 -47.643 1.00 26.06 179 PHE B O 1
ATOM 3342 N N . PHE B 1 199 ? -16.035 13.407 -49.506 1.00 23.92 180 PHE B N 1
ATOM 3343 C CA . PHE B 1 199 ? -17.274 13.364 -48.738 1.00 22.26 180 PHE B CA 1
ATOM 3344 C C . PHE B 1 199 ? -17.341 12.131 -47.852 1.00 23.53 180 PHE B C 1
ATOM 3345 O O . PHE B 1 199 ? -17.887 12.189 -46.744 1.00 22.51 180 PHE B O 1
ATOM 3353 N N . MET B 1 200 ? -16.769 11.018 -48.311 1.00 27.05 181 MET B N 1
ATOM 3354 C CA . MET B 1 200 ? -16.773 9.794 -47.520 1.00 30.27 181 MET B CA 1
ATOM 3355 C C . MET B 1 200 ? -15.901 9.945 -46.282 1.00 30.08 181 MET B C 1
ATOM 3356 O O . MET B 1 200 ? -16.316 9.599 -45.169 1.00 31.29 181 MET B O 1
ATOM 3361 N N . HIS B 1 201 ? -14.690 10.475 -46.460 1.00 27.87 182 HIS B N 1
ATOM 3362 C CA . HIS B 1 201 ? -13.810 10.736 -45.326 1.00 26.53 182 HIS B CA 1
ATOM 3363 C C . HIS B 1 201 ? -14.456 11.696 -44.337 1.00 25.43 182 HIS B C 1
ATOM 3364 O O . HIS B 1 201 ? -14.372 11.496 -43.120 1.00 24.95 182 HIS B O 1
ATOM 3371 N N . ALA B 1 202 ? -15.126 12.735 -44.843 1.00 25.57 183 ALA B N 1
ATOM 3372 C CA . ALA B 1 202 ? -15.827 13.668 -43.964 1.00 23.66 183 ALA B CA 1
ATOM 3373 C C . ALA B 1 202 ? -16.928 12.964 -43.186 1.00 25.36 183 ALA B C 1
ATOM 3374 O O . ALA B 1 202 ? -17.091 13.192 -41.981 1.00 25.35 183 ALA B O 1
ATOM 3376 N N . ALA B 1 203 ? -17.699 12.107 -43.860 1.00 26.19 184 ALA B N 1
ATOM 3377 C CA . ALA B 1 203 ? -18.711 11.326 -43.160 1.00 26.90 184 ALA B CA 1
ATOM 3378 C C . ALA B 1 203 ? -18.079 10.443 -42.092 1.00 26.97 184 ALA B C 1
ATOM 3379 O O . ALA B 1 203 ? -18.601 10.339 -40.975 1.00 28.37 184 ALA B O 1
ATOM 3381 N N . CYS B 1 204 ? -16.949 9.803 -42.408 1.00 27.27 185 CYS B N 1
ATOM 3382 C CA . CYS B 1 204 ? -16.259 9.015 -41.391 1.00 29.03 185 CYS B CA 1
ATOM 3383 C C . CYS B 1 204 ? -15.761 9.894 -40.255 1.00 27.11 185 CYS B C 1
ATOM 3384 O O . CYS B 1 204 ? -15.736 9.461 -39.097 1.00 30.02 185 CYS B O 1
ATOM 3387 N N . ALA B 1 205 ? -15.385 11.136 -40.557 1.00 23.23 186 ALA B N 1
ATOM 3388 C CA . ALA B 1 205 ? -14.930 12.040 -39.508 1.00 22.70 186 ALA B CA 1
ATOM 3389 C C . ALA B 1 205 ? -16.070 12.401 -38.568 1.00 22.70 186 ALA B C 1
ATOM 3390 O O . ALA B 1 205 ? -15.875 12.483 -37.351 1.00 24.53 186 ALA B O 1
ATOM 3392 N N . ILE B 1 206 ? -17.269 12.616 -39.114 1.00 21.27 187 ILE B N 1
ATOM 3393 C CA . ILE B 1 206 ? -18.411 12.986 -38.282 1.00 21.03 187 ILE B CA 1
ATOM 3394 C C . ILE B 1 206 ? -18.730 11.872 -37.291 1.00 22.49 187 ILE B C 1
ATOM 3395 O O . ILE B 1 206 ? -18.898 12.116 -36.091 1.00 23.23 187 ILE B O 1
ATOM 3400 N N . LEU B 1 207 ? -18.788 10.626 -37.773 1.00 24.32 188 LEU B N 1
ATOM 3401 C CA . LEU B 1 207 ? -19.120 9.504 -36.896 1.00 27.54 188 LEU B CA 1
ATOM 3402 C C . LEU B 1 207 ? -18.100 9.344 -35.772 1.00 31.07 188 LEU B C 1
ATOM 3403 O O . LEU B 1 207 ? -18.470 9.114 -34.615 1.00 31.66 188 LEU B O 1
ATOM 3408 N N . LEU B 1 208 ? -16.810 9.466 -36.094 1.00 32.40 189 LEU B N 1
ATOM 3409 C CA . LEU B 1 208 ? -15.770 9.343 -35.076 1.00 33.25 189 LEU B CA 1
ATOM 3410 C C . LEU B 1 208 ? -15.919 10.409 -33.995 1.00 32.80 189 LEU B C 1
ATOM 3411 O O . LEU B 1 208 ? -15.773 10.117 -32.802 1.00 33.54 189 LEU B O 1
ATOM 3416 N N . PHE B 1 209 ? -16.193 11.655 -34.391 1.00 32.41 190 PHE B N 1
ATOM 3417 C CA . PHE B 1 209 ? -16.434 12.701 -33.403 1.00 32.47 190 PHE B CA 1
ATOM 3418 C C . PHE B 1 209 ? -17.634 12.365 -32.531 1.00 31.68 190 PHE B C 1
ATOM 3419 O O . PHE B 1 209 ? -17.611 12.594 -31.317 1.00 33.85 190 PHE B O 1
ATOM 3427 N N . ILE B 1 210 ? -18.700 11.841 -33.138 1.00 29.13 191 ILE B N 1
ATOM 3428 C CA . ILE B 1 210 ? -19.853 11.396 -32.362 1.00 27.93 191 ILE B CA 1
ATOM 3429 C C . ILE B 1 210 ? -19.450 10.259 -31.435 1.00 28.46 191 ILE B C 1
ATOM 3430 O O . ILE B 1 210 ? -19.867 10.206 -30.270 1.00 26.66 191 ILE B O 1
ATOM 3435 N N . LEU B 1 211 ? -18.613 9.344 -31.934 1.00 30.51 192 LEU B N 1
ATOM 3436 C CA . LEU B 1 211 ? -18.043 8.291 -31.100 1.00 32.38 192 LEU B CA 1
ATOM 3437 C C . LEU B 1 211 ? -17.285 8.881 -29.919 1.00 32.89 192 LEU B C 1
ATOM 3438 O O . LEU B 1 211 ? -17.529 8.519 -28.761 1.00 35.40 192 LEU B O 1
ATOM 3443 N N . GLY B 1 212 ? -16.338 9.777 -30.201 1.00 31.38 193 GLY B N 1
ATOM 3444 C CA . GLY B 1 212 ? -15.637 10.460 -29.128 1.00 29.98 193 GLY B CA 1
ATOM 3445 C C . GLY B 1 212 ? -16.575 11.122 -28.142 1.00 31.16 193 GLY B C 1
ATOM 3446 O O . GLY B 1 212 ? -16.342 11.088 -26.931 1.00 34.08 193 GLY B O 1
ATOM 3447 N N . GLY B 1 213 ? -17.650 11.731 -28.643 1.00 29.28 194 GLY B N 1
ATOM 3448 C CA . GLY B 1 213 ? -18.617 12.343 -27.748 1.00 30.59 194 GLY B CA 1
ATOM 3449 C C . GLY B 1 213 ? -19.282 11.336 -26.829 1.00 32.79 194 GLY B C 1
ATOM 3450 O O . GLY B 1 213 ? -19.454 11.592 -25.634 1.00 32.12 194 GLY B O 1
ATOM 3451 N N . SER B 1 214 ? -19.655 10.172 -27.371 1.00 34.69 195 SER B N 1
ATOM 3452 C CA . SER B 1 214 ? -20.247 9.126 -26.540 1.00 37.99 195 SER B CA 1
ATOM 3453 C C . SER B 1 214 ? -19.253 8.603 -25.511 1.00 38.19 195 SER B C 1
ATOM 3454 O O . SER B 1 214 ? -19.624 8.331 -24.363 1.00 37.78 195 SER B O 1
ATOM 3457 N N . ILE B 1 215 ? -17.989 8.436 -25.910 1.00 38.92 196 ILE B N 1
ATOM 3458 C CA . ILE B 1 215 ? -16.963 7.967 -24.979 1.00 40.14 196 ILE B CA 1
ATOM 3459 C C . ILE B 1 215 ? -16.754 8.980 -23.856 1.00 39.64 196 ILE B C 1
ATOM 3460 O O . ILE B 1 215 ? -16.707 8.618 -22.674 1.00 41.68 196 ILE B O 1
ATOM 3465 N N . LEU B 1 216 ? -16.623 10.265 -24.205 1.00 36.78 197 LEU B N 1
ATOM 3466 C CA . LEU B 1 216 ? -16.455 11.285 -23.172 1.00 35.35 197 LEU B CA 1
ATOM 3467 C C . LEU B 1 216 ? -17.663 11.345 -22.253 1.00 34.19 197 LEU B C 1
ATOM 3468 O O . LEU B 1 216 ? -17.524 11.625 -21.058 1.00 33.80 197 LEU B O 1
ATOM 3473 N N . CYS B 1 217 ? -18.849 11.070 -22.789 1.00 34.77 198 CYS B N 1
ATOM 3474 C CA . CYS B 1 217 ? -20.077 11.148 -22.011 1.00 37.95 198 CYS B CA 1
ATOM 3475 C C . CYS B 1 217 ? -20.209 9.947 -21.077 1.00 39.74 198 CYS B C 1
ATOM 3476 O O . CYS B 1 217 ? -20.567 10.098 -19.904 1.00 39.16 198 CYS B O 1
ATOM 3479 N N . TYR B 1 218 ? -19.949 8.742 -21.591 1.00 41.06 199 TYR B N 1
ATOM 3480 C CA . TYR B 1 218 ? -19.896 7.562 -20.734 1.00 42.63 199 TYR B CA 1
ATOM 3481 C C . TYR B 1 218 ? -18.812 7.690 -19.672 1.00 43.82 199 TYR B C 1
ATOM 3482 O O . TYR B 1 218 ? -19.033 7.345 -18.504 1.00 44.35 199 TYR B O 1
ATOM 3491 N N . SER B 1 219 ? -17.634 8.188 -20.058 1.00 44.39 200 SER B N 1
ATOM 3492 C CA . SER B 1 219 ? -16.529 8.301 -19.112 1.00 44.44 200 SER B CA 1
ATOM 3493 C C . SER B 1 219 ? -16.872 9.249 -17.973 1.00 44.14 200 SER B C 1
ATOM 3494 O O . SER B 1 219 ? -16.562 8.972 -16.808 1.00 45.89 200 SER B O 1
ATOM 3497 N N . LEU B 1 220 ? -17.518 10.373 -18.288 1.00 41.87 201 LEU B N 1
ATOM 3498 C CA . LEU B 1 220 ? -17.935 11.293 -17.238 1.00 41.52 201 LEU B CA 1
ATOM 3499 C C . LEU B 1 220 ? -19.010 10.677 -16.351 1.00 44.76 201 LEU B C 1
ATOM 3500 O O . LEU B 1 220 ? -19.039 10.944 -15.143 1.00 46.73 201 LEU B O 1
ATOM 3505 N N . TYR B 1 221 ? -19.898 9.856 -16.921 1.00 44.22 202 TYR B N 1
ATOM 3506 C CA . TYR B 1 221 ? -20.865 9.144 -16.091 1.00 43.77 202 TYR B CA 1
ATOM 3507 C C . TYR B 1 221 ? -20.165 8.165 -15.162 1.00 45.72 202 TYR B C 1
ATOM 3508 O O . TYR B 1 221 ? -20.469 8.107 -13.964 1.00 45.78 202 TYR B O 1
ATOM 3517 N N . ARG B 1 222 ? -19.203 7.404 -15.691 1.00 46.59 203 ARG B N 1
ATOM 3518 C CA . ARG B 1 222 ? -18.472 6.454 -14.861 1.00 47.98 203 ARG B CA 1
ATOM 3519 C C . ARG B 1 222 ? -17.619 7.156 -13.819 1.00 48.90 203 ARG B C 1
ATOM 3520 O O . ARG B 1 222 ? -17.449 6.637 -12.712 1.00 51.76 203 ARG B O 1
ATOM 3528 N N . TYR B 1 223 ? -17.079 8.327 -14.144 1.00 48.13 204 TYR B N 1
ATOM 3529 C CA . TYR B 1 223 ? -16.321 9.078 -13.153 1.00 49.09 204 TYR B CA 1
ATOM 3530 C C . TYR B 1 223 ? -17.212 9.476 -11.982 1.00 50.46 204 TYR B C 1
ATOM 3531 O O . TYR B 1 223 ? -16.876 9.230 -10.817 1.00 52.85 204 TYR B O 1
ATOM 3540 N N . LEU B 1 224 ? -18.362 10.086 -12.278 1.00 50.47 205 LEU B N 1
ATOM 3541 C CA . LEU B 1 224 ? -19.251 10.575 -11.228 1.00 51.65 205 LEU B CA 1
ATOM 3542 C C . LEU B 1 224 ? -19.815 9.444 -10.370 1.00 55.55 205 LEU B C 1
ATOM 3543 O O . LEU B 1 224 ? -19.890 9.573 -9.141 1.00 56.13 205 LEU B O 1
ATOM 3548 N N . VAL B 1 225 ? -20.242 8.338 -10.989 1.00 57.45 206 VAL B N 1
ATOM 3549 C CA . VAL B 1 225 ? -20.796 7.242 -10.193 1.00 59.66 206 VAL B CA 1
ATOM 3550 C C . VAL B 1 225 ? -19.719 6.606 -9.321 1.00 61.77 206 VAL B C 1
ATOM 3551 O O . VAL B 1 225 ? -19.957 6.315 -8.143 1.00 63.08 206 VAL B O 1
ATOM 3555 N N . LYS B 1 226 ? -18.517 6.391 -9.870 1.00 62.28 207 LYS B N 1
ATOM 3556 C CA . LYS B 1 226 ? -17.436 5.819 -9.070 1.00 63.71 207 LYS B CA 1
ATOM 3557 C C . LYS B 1 226 ? -17.052 6.743 -7.924 1.00 65.33 207 LYS B C 1
ATOM 3558 O O . LYS B 1 226 ? -16.727 6.279 -6.825 1.00 66.63 207 LYS B O 1
ATOM 3564 N N . LYS B 1 227 ? -17.072 8.055 -8.165 1.00 66.12 208 LYS B N 1
ATOM 3565 C CA . LYS B 1 227 ? -16.762 9.004 -7.102 1.00 68.55 208 LYS B CA 1
ATOM 3566 C C . LYS B 1 227 ? -17.807 8.934 -5.994 1.00 76.91 208 LYS B C 1
ATOM 3567 O O . LYS B 1 227 ? -17.472 9.027 -4.807 1.00 77.52 208 LYS B O 1
ATOM 3573 N N . LYS B 1 228 ? -19.083 8.788 -6.366 1.00 83.05 209 LYS B N 1
ATOM 3574 C CA . LYS B 1 228 ? -20.137 8.614 -5.371 1.00 89.98 209 LYS B CA 1
ATOM 3575 C C . LYS B 1 228 ? -20.070 7.229 -4.728 1.00 104.86 209 LYS B C 1
ATOM 3576 O O . LYS B 1 228 ? -20.429 7.077 -3.555 1.00 105.34 209 LYS B O 1
ATOM 3582 N N . ARG B 1 229 ? -19.640 6.207 -5.479 1.00 121.04 210 ARG B N 1
ATOM 3583 C CA . ARG B 1 229 ? -19.432 4.884 -4.892 1.00 124.98 210 ARG B CA 1
ATOM 3584 C C . ARG B 1 229 ? -18.363 4.936 -3.811 1.00 121.71 210 ARG B C 1
ATOM 3585 O O . ARG B 1 229 ? -18.462 4.242 -2.791 1.00 124.07 210 ARG B O 1
ATOM 3593 N N . MET B 1 230 ? -17.322 5.743 -4.035 1.00 114.51 211 MET B N 1
ATOM 3594 C CA . MET B 1 230 ? -16.300 5.956 -3.017 1.00 109.73 211 MET B CA 1
ATOM 3595 C C . MET B 1 230 ? -16.881 6.580 -1.755 1.00 105.39 211 MET B C 1
ATOM 3596 O O . MET B 1 230 ? -16.467 6.235 -0.642 1.00 107.01 211 MET B O 1
ATOM 3601 N N . SER B 1 231 ? -17.857 7.472 -1.905 1.00 100.83 212 SER B N 1
ATOM 3602 C CA . SER B 1 231 ? -18.582 8.053 -0.777 1.00 98.30 212 SER B CA 1
ATOM 3603 C C . SER B 1 231 ? -19.388 7.006 -0.014 1.00 98.59 212 SER B C 1
ATOM 3604 O O . SER B 1 231 ? -20.617 7.085 0.044 1.00 98.07 212 SER B O 1
#